Protein 9SFQ (pdb70)

Solvent-accessible surface area: 20811 Å² total; per-residue (Å²): 123,97,67,41,92,87,6,20,59,70,0,93,104,26,26,113,54,12,38,29,57,130,32,0,41,54,9,13,119,94,74,89,85,0,25,0,2,15,35,8,66,0,28,165,17,67,4,8,0,17,61,0,3,19,2,30,14,0,8,37,0,2,71,37,33,16,57,0,4,0,2,0,11,0,44,34,0,50,60,4,45,93,53,60,186,126,108,73,27,70,117,120,67,0,95,98,28,1,158,45,13,29,68,19,1,14,28,0,0,59,74,71,112,124,5,20,44,60,60,41,8,17,99,35,8,110,60,36,82,163,160,51,42,79,166,6,40,86,53,36,75,105,73,84,7,31,122,49,105,37,0,70,142,48,145,136,69,69,93,84,40,10,138,39,42,30,79,56,0,8,14,41,0,31,7,0,14,23,7,158,3,10,0,2,1,0,5,49,99,65,99,45,22,0,62,6,0,31,62,0,1,114,60,82,73,44,64,26,0,0,0,0,2,5,37,58,4,37,0,42,71,29,214,93,87,1,18,108,104,88,120,6,57,0,9,1,81,38,86,26,57,24,2,0,42,50,0,15,152,3,35,72,116,19,3,37,33,0,0,101,10,0,3,31,2,98,69,146,32,0,87,35,0,53,192,42,15,66,80,38,0,9,25,0,0,0,0,0,0,1,4,0,10,37,75,119,60,3,23,78,163,1,25,80,68,20,1,76,88,31,49,6,52,11,121,20,41,2,181,36,77,134,27,24,47,93,86,0,79,127,4,2,48,36,52,24,70,10,56,164,64,20,58,7,175,116,11,84,78,46,75,3,58,33,100,53,48,151,158,49,105,0,59,0,0,57,0,0,43,61,6,65,17,6,116,40,43,50,44,0,102,122,25,5,139,116,151,20,0,93,13,60,26,125,33,11,98,68,41,115,56,91,2,34,4,96,126,65,24,32,0,20,75,32,140,30,147,6,11,52,0,102,59,56,171

Organism: Thermus thermophilus (strain ATCC BAA-163 / DSM 7039 / HB27) (NCBI:txid262724)

InterPro domains:
  IPR002305 Aminoacyl-tRNA synthetase, class Ic [PF00579] (34-288)
  IPR002307 Tyrosine-tRNA ligase [PR01040] (50-72)
  IPR002307 Tyrosine-tRNA ligase [PR01040] (167-182)
  IPR002307 Tyrosine-tRNA ligase [PR01040] (184-206)
  IPR002307 Tyrosine-tRNA ligase [PR01040] (217-229)
  IPR002307 Tyrosine-tRNA ligase [TIGR00234] (10-429)
  IPR002307 Tyrosine-tRNA ligase [cd00805] (38-298)
  IPR014729 Rossmann-like alpha/beta/alpha sandwich fold [G3DSA:3.40.50.620] (8-223)
  IPR024088 Tyrosine-tRNA ligase, bacterial-type [PTHR11766] (14-428)
  IPR024108 Tyrosine-tRNA ligase, bacterial-type, type 2 [MF_02007] (6-430)
  IPR036986 RNA-binding S4 domain superfamily [G3DSA:3.10.290.10] (352-430)

Secondary structure (DSSP, 8-state):
---HHHHHHHHHTT-SEEETHHHHHHHHTT-S--EEEEEE-TT----BHHHHHHHHHHHHHHHTT-EEEEEE-HHHHHH--SS---PPPPHHHHHHHHHHHHHHHTTTS---GGGEEEEETHHHHTT--HHHHHHHHTTS-HHHHHTSHHHHHHHHHT----GGGGTHHHHHHHHHHHHT-SEEEEEGGGHHHHHHHHHHHHHTTPPPPEEEEEPPPB-TTSSSBP-GGGT---BTTS-HHHHHHHHHTS-GGGHHHHHHHH----HHHHHHHHHH-HHHHHHHHHHHHHHHHHSSS--S--SHHHHHHTT--GGGTT--TT-S-HHHHHHHHHHHHHHTTPPPSS--EEEEEGGG-BTTBEEHHHHHHHTTS-SSHHHHHHHHHTT-EEETTEEP--TT-EE--SS-EEEEETTTEEEEEEEE-

B-factor: mean 31.99, std 15.41, range [8.74, 125.45]

Foldseek 3Di:
DDDLVRLLVLLPFQFPDKPPSVLSSVVSNVVAAAEEEEEDELVDQFDFVQVVLQLQSLQSSVVVQHAYEYEYALVCQQVPPVVPLPDHDDPVSSVVSVVSNVQLSQLAHDDDHSHYDYHYLCVPPVPQDPVNLVVLLVLDDPVRLCPLVVSVVCVVVVSDDDPCVSSVLSSLLVVCVVRLHQEYEDAPSCVVSLVSNQSSCVVVVGHGHTYTHGHFQCFLVQPHGADPVVVRTGTLPDQLLVLLLSLQSRPQVRLVSCCRSPFDEDPVLSVVLVVVDRNLSSLLSSQLSSQQSVDSHGDSGSYPVVSVVQVDDSVCSNPPLCTGDPSNSLSVVLNVCLVVQHARPDAAEDEDEPVCDDPQWHQPLVVCCSQVNDVHSVVSLVCLVVQQKDKQSHRRNDNRDTHHQPDWIWIGGHRHHIYIYHYDD

Nearest PDB structures (foldseek):
  1h3e-assembly1_A-2  TM=9.599E-01  e=5.683E-69  Thermus thermophilus HB27
  1h3f-assembly1_B  TM=8.066E-01  e=4.366E-69  Thermus thermophilus HB27
  6bqz-assembly1_A  TM=9.612E-01  e=2.353E-23  Acinetobacter baumannii
  6bqz-assembly2_B  TM=9.480E-01  e=3.587E-23  Acinetobacter baumannii
  6bqy-assembly2_B  TM=9.365E-01  e=1.085E-22  Acinetobacter baumannii

Radius of gyration: 25.35 Å; Cα contacts (8 Å, |Δi|>4): 708; chains: 1; bounding box: 60×39×78 Å

Structure (mmCIF, N/CA/C/O backbone):
data_9SFQ
#
_entry.id   9SFQ
#
_cell.length_a   124.319
_cell.length_b   67.546
_cell.length_c   111.169
_cell.angle_alpha   90.000
_cell.angle_beta   110.210
_cell.angle_gamma   90.000
#
_symmetry.space_group_name_H-M   'C 1 2 1'
#
loop_
_entity.i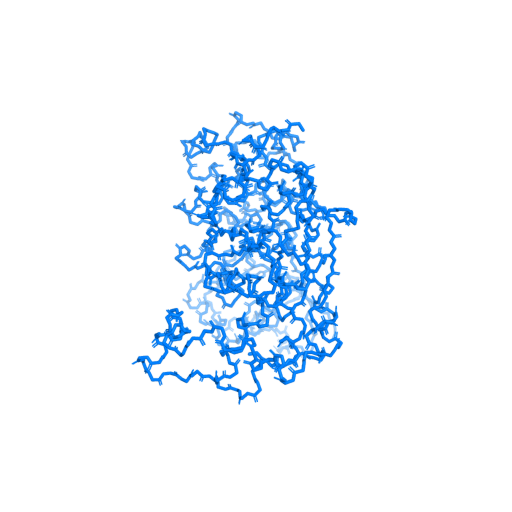d
_entity.type
_entity.pdbx_description
1 polymer 'Tyrosine--tRNA ligase'
2 polymer 'Wild-type, fully modified Thermus thermopilus tRNATyr(GUC)'
3 non-polymer 'SULFATE ION'
4 non-polymer DI(HYDROXYETHYL)ETHER
5 non-polymer 'PENTAETHYLENE GLYCOL'
6 non-polymer 'MAGNESIUM ION'
7 water water
#
loop_
_atom_site.group_PDB
_atom_site.id
_atom_site.type_symbol
_atom_site.label_atom_id
_atom_site.label_alt_id
_atom_site.label_comp_id
_atom_site.label_asym_id
_atom_site.label_entity_id
_atom_site.label_seq_id
_atom_site.pdbx_PDB_ins_code
_atom_site.Cartn_x
_atom_site.Cartn_y
_atom_site.Cartn_z
_atom_site.occupancy
_atom_site.B_iso_or_equiv
_atom_site.auth_seq_id
_atom_site.auth_comp_id
_atom_site.auth_asym_id
_atom_site.auth_atom_id
_atom_site.pdbx_PDB_model_num
ATOM 1 N N . GLY A 1 5 ? -1.15485 15.46918 60.59709 1.000 48.38716 5 GLY A N 1
ATOM 2 C CA . GLY A 1 5 ? -2.31507 14.63686 60.86474 1.000 44.03063 5 GLY A CA 1
ATOM 3 C C . GLY A 1 5 ? -1.96542 13.18914 61.18947 1.000 46.03551 5 GLY A C 1
ATOM 4 O O . GLY A 1 5 ? -2.82043 12.30322 61.12334 1.000 45.82091 5 GLY A O 1
ATOM 7 N N . HIS A 1 6 ? -0.70749 12.93417 61.54414 1.000 38.15136 6 HIS A N 1
ATOM 8 C CA . HIS A 1 6 ? -0.26509 11.60120 61.92193 1.000 29.35873 6 HIS A CA 1
ATOM 9 C C . HIS A 1 6 ? 0.49033 11.66909 63.23932 1.000 28.44186 6 HIS A C 1
ATOM 10 O O . HIS A 1 6 ? 1.34023 12.54185 63.44204 1.000 28.21009 6 HIS A O 1
ATOM 24 N N . THR A 1 7 ? 0.18464 10.73116 64.12323 1.000 25.54808 7 THR A N 1
ATOM 25 C CA . THR A 1 7 ? 1.01708 10.47465 65.27164 1.000 24.94332 7 THR A CA 1
ATOM 26 C C . THR A 1 7 ? 2.37007 9.93168 64.81811 1.000 23.57050 7 THR A C 1
ATOM 27 O O . THR A 1 7 ? 2.51405 9.48201 63.68041 1.000 20.07396 7 THR A O 1
ATOM 38 N N . PRO A 1 8 ? 3.38326 9.97812 65.68519 1.000 24.05155 8 PRO A N 1
ATOM 39 C CA . PRO A 1 8 ? 4.66961 9.36478 65.30384 1.000 20.47089 8 PRO A CA 1
ATOM 40 C C . PRO A 1 8 ? 4.52112 7.90441 64.92462 1.000 22.50338 8 PRO A C 1
ATOM 41 O O . PRO A 1 8 ? 5.16406 7.44924 63.97508 1.000 18.74408 8 PRO A O 1
ATOM 52 N N . GLU A 1 9 ? 3.67684 7.16011 65.64649 1.000 22.43178 9 GLU A N 1
ATOM 53 C CA . GLU A 1 9 ? 3.49489 5.74463 65.35339 1.000 22.41017 9 GLU A CA 1
ATOM 54 C C . GLU A 1 9 ? 2.82508 5.55015 63.99961 1.000 22.16102 9 GLU A C 1
ATOM 55 O O . GLU A 1 9 ? 3.18698 4.64138 63.24377 1.000 20.48788 9 GLU A O 1
ATOM 67 N N . GLU A 1 10 ? 1.84258 6.39026 63.68409 1.000 22.77603 10 GLU A N 1
ATOM 68 C CA . GLU A 1 10 ? 1.19561 6.30821 62.38472 1.000 21.73472 10 GLU A CA 1
ATOM 69 C C . GLU A 1 10 ? 2.17686 6.64984 61.27380 1.000 19.18348 10 GLU A C 1
ATOM 70 O O . GLU A 1 10 ? 2.18057 6.02249 60.20639 1.000 18.24730 10 GLU A O 1
ATOM 82 N N . ALA A 1 11 ? 2.99157 7.67050 61.50629 1.000 16.76629 11 ALA A N 1
ATOM 83 C CA . ALA A 1 11 ? 3.98956 8.04792 60.51288 1.000 18.68121 11 ALA A CA 1
ATOM 84 C C . ALA A 1 11 ? 4.98852 6.91205 60.29055 1.000 16.42717 11 ALA A C 1
ATOM 85 O O . ALA A 1 11 ? 5.35148 6.60983 59.15009 1.000 16.57507 11 ALA A O 1
ATOM 92 N N . LEU A 1 12 ? 5.46159 6.28248 61.36935 1.000 17.48562 12 LEU A N 1
ATOM 93 C CA . LEU A 1 12 ? 6.39567 5.17326 61.18105 1.000 16.29839 12 LEU A CA 1
ATOM 94 C C . LEU A 1 12 ? 5.75203 4.06375 60.36276 1.000 19.19530 12 LEU A C 1
ATOM 95 O O . LEU A 1 12 ? 6.37260 3.50228 59.45855 1.000 16.91931 12 LEU A O 1
ATOM 111 N N . ALA A 1 13 ? 4.47617 3.75393 60.64044 1.000 19.86572 13 ALA A N 1
ATOM 112 C CA . ALA A 1 13 ? 3.80867 2.67492 59.91656 1.000 19.60542 13 ALA A CA 1
ATOM 113 C C . ALA A 1 13 ? 3.65773 2.98735 58.44338 1.000 19.26629 13 ALA A C 1
ATOM 114 O O . ALA A 1 13 ? 3.82535 2.10444 57.59703 1.000 19.55137 13 ALA A O 1
ATOM 121 N N A LEU A 1 14 ? 3.29284 4.22825 58.10803 0.524 18.12239 14 LEU A N 1
ATOM 122 N N B LEU A 1 14 ? 3.32625 4.23398 58.11515 0.476 18.13685 14 LEU A N 1
ATOM 123 C CA A LEU A 1 14 ? 3.24398 4.62618 56.70463 0.524 19.03242 14 LEU A CA 1
ATOM 124 C CA B LEU A 1 14 ? 3.23939 4.64362 56.71869 0.476 19.04135 14 LEU A CA 1
ATOM 125 C C A LEU A 1 14 ? 4.60526 4.44828 56.04377 0.524 19.43195 14 LEU A C 1
ATOM 126 C C B LEU A 1 14 ? 4.58892 4.51689 56.02049 0.476 19.42925 14 LEU A C 1
ATOM 127 O O A LEU A 1 14 ? 4.71794 3.86035 54.96165 0.524 17.77981 14 LEU A O 1
ATOM 128 O O B LEU A 1 14 ? 4.67688 4.03374 54.88412 0.476 17.77622 14 LEU A O 1
ATOM 159 N N . LEU A 1 15 ? 5.65257 4.98870 56.68880 1.000 16.83549 15 LEU A N 1
ATOM 160 C CA . LEU A 1 15 ? 6.99275 4.92920 56.12514 1.000 16.50300 15 LEU A CA 1
ATOM 161 C C . LEU A 1 15 ? 7.47931 3.49237 55.96844 1.000 16.71677 15 LEU A C 1
ATOM 162 O O . LEU A 1 15 ? 8.21366 3.19352 55.02639 1.000 16.42591 15 LEU A O 1
ATOM 179 N N . LYS A 1 16 ? 7.07779 2.59512 56.86725 1.000 19.11309 16 LYS A N 1
ATOM 180 C CA . LYS A 1 16 ? 7.60045 1.23074 56.80834 1.000 20.14801 16 LYS A CA 1
ATOM 181 C C . LYS A 1 16 ? 7.16330 0.48975 55.55479 1.000 16.87205 16 LYS A C 1
ATOM 182 O O . LYS A 1 16 ? 7.85015 -0.43379 55.09861 1.000 17.13576 16 LYS A O 1
ATOM 201 N N . ARG A 1 17 ? 6.00275 0.84422 55.01595 1.000 21.33188 17 ARG A N 1
ATOM 202 C CA . ARG A 1 17 ? 5.46231 0.12886 53.87079 1.000 22.66515 17 ARG A CA 1
ATOM 203 C C . ARG A 1 17 ? 6.38008 0.24844 52.67087 1.000 20.01849 17 ARG A C 1
ATOM 204 O O . ARG A 1 17 ? 6.79620 1.34421 52.29240 1.000 21.45981 17 ARG A O 1
ATOM 225 N N . GLY A 1 18 ? 6.68747 -0.89737 52.05929 1.000 17.14975 18 GLY A N 1
ATOM 226 C CA . GLY A 1 18 ? 7.60872 -0.97753 50.94317 1.000 19.45987 18 GLY A CA 1
ATOM 227 C C . GLY A 1 18 ? 9.07710 -1.07105 51.31947 1.000 15.71236 18 GLY A C 1
ATOM 228 O O . GLY A 1 18 ? 9.87379 -1.49661 50.49557 1.000 16.88202 18 GLY A O 1
ATOM 232 N N . ALA A 1 19 ? 9.45659 -0.71824 52.53266 1.000 16.50888 19 ALA A N 1
ATOM 233 C CA . ALA A 1 19 ? 10.87015 -0.64776 52.89510 1.000 15.40432 19 ALA A CA 1
ATOM 234 C C . ALA A 1 19 ? 11.45178 -2.04084 53.11577 1.000 16.93333 19 ALA A C 1
ATOM 235 O O . ALA A 1 19 ? 10.78237 -2.94071 53.62718 1.000 16.11959 19 ALA A O 1
ATOM 242 N N . GLU A 1 20 ? 12.69818 -2.23160 52.70541 1.000 12.92405 20 GLU A N 1
ATOM 243 C CA . GLU A 1 20 ? 13.38388 -3.46168 53.09732 1.000 11.09245 20 GLU A CA 1
ATOM 244 C C . GLU A 1 20 ? 13.85779 -3.37037 54.54173 1.000 15.02088 20 GLU A C 1
ATOM 245 O O . GLU A 1 20 ? 13.75332 -4.33877 55.28714 1.000 11.90928 20 GLU A O 1
ATOM 257 N N . GLU A 1 21 ? 14.37867 -2.22378 54.95563 1.000 13.73017 21 GLU A N 1
ATOM 258 C CA . GLU A 1 21 ? 14.89940 -2.14416 56.30405 1.000 13.85206 21 GLU A CA 1
ATOM 259 C C . GLU A 1 21 ? 15.03519 -0.70677 56.74926 1.000 14.86212 21 GLU A C 1
ATOM 260 O O . GLU A 1 21 ? 15.52481 0.13862 55.99512 1.000 13.19047 21 GLU A O 1
ATOM 272 N N . ILE A 1 22 ? 14.59222 -0.43769 57.97355 1.000 13.53172 22 ILE A N 1
ATOM 273 C CA . ILE A 1 22 ? 14.82043 0.84249 58.63338 1.000 12.39423 22 ILE A CA 1
ATOM 274 C C . ILE A 1 22 ? 15.68278 0.52434 59.84399 1.000 15.06142 22 ILE A C 1
ATOM 275 O O . ILE A 1 22 ? 15.25875 -0.24105 60.72088 1.000 16.38575 22 ILE A O 1
ATOM 291 N N . VAL A 1 23 ? 16.88661 1.07646 59.88742 1.000 13.45785 23 VAL A N 1
ATOM 292 C CA . VAL A 1 23 ? 17.79751 0.65157 60.94653 1.000 14.41332 23 VAL A CA 1
ATOM 293 C C . VAL A 1 23 ? 18.54306 1.83323 61.55953 1.000 14.76949 23 VAL A C 1
ATOM 294 O O . VAL A 1 23 ? 19.13194 2.64864 60.84406 1.000 13.35362 23 VAL A O 1
ATOM 307 N N . PRO A 1 24 ? 18.49592 1.99846 62.89363 1.000 16.33578 24 PRO A N 1
ATOM 308 C CA . PRO A 1 24 ? 17.65575 1.27610 63.85429 1.000 18.10752 24 PRO A CA 1
ATOM 309 C C . PRO A 1 24 ? 16.21821 1.79023 63.74735 1.000 16.34547 24 PRO A C 1
ATOM 310 O O . PRO A 1 24 ? 15.96625 2.98463 63.81192 1.000 15.05343 24 PRO A O 1
ATOM 321 N N . GLU A 1 25 ? 15.23917 0.89716 63.61763 1.000 17.35794 25 GLU A N 1
ATOM 322 C CA . GLU A 1 25 ? 13.85900 1.33690 63.48990 1.000 14.98211 25 GLU A CA 1
ATOM 323 C C . GLU A 1 25 ? 13.41949 2.12606 64.71462 1.000 16.57210 25 GLU A C 1
ATOM 324 O O . GLU A 1 25 ? 12.73003 3.15162 64.59157 1.000 16.96827 25 GLU A O 1
ATOM 336 N N . GLU A 1 26 ? 13.82237 1.67910 65.89995 1.000 14.57769 26 GLU A N 1
ATOM 337 C CA . GLU A 1 26 ? 13.38460 2.36554 67.10571 1.000 18.07464 26 GLU A CA 1
ATOM 338 C C . GLU A 1 26 ? 13.94328 3.77628 67.13781 1.000 17.80488 26 GLU A C 1
ATOM 339 O O . GLU A 1 26 ? 13.30716 4.68385 67.68708 1.000 15.86071 26 GLU A O 1
ATOM 351 N N . GLU A 1 27 ? 15.13165 3.98951 66.55504 1.000 15.16339 27 GLU A N 1
ATOM 352 C CA . GLU A 1 27 ? 15.63806 5.35648 66.49555 1.000 17.73517 27 GLU A CA 1
ATOM 353 C C . GLU A 1 27 ? 14.76160 6.23172 65.60204 1.000 13.67994 27 GLU A C 1
ATOM 354 O O . GLU A 1 27 ? 14.60065 7.42977 65.87000 1.000 14.62406 27 GLU A O 1
ATOM 366 N N . LEU A 1 28 ? 14.24914 5.68895 64.49066 1.000 14.76252 28 LEU A N 1
ATOM 367 C CA . LEU A 1 28 ? 13.36848 6.51558 63.65965 1.000 13.68249 28 LEU A CA 1
ATOM 368 C C . LEU A 1 28 ? 12.10652 6.91487 64.43445 1.000 15.57837 28 LEU A C 1
ATOM 369 O O . LEU A 1 28 ? 11.61888 8.05527 64.32306 1.000 14.75751 28 LEU A O 1
ATOM 385 N N . LEU A 1 29 ? 11.55731 5.98343 65.21227 1.000 15.11289 29 LEU A N 1
ATOM 386 C CA . LEU A 1 29 ? 10.41239 6.33191 66.04989 1.000 15.72360 29 LEU A CA 1
ATOM 387 C C . LEU A 1 29 ? 10.77772 7.46265 67.00234 1.000 16.00249 29 LEU A C 1
ATOM 388 O O . LEU A 1 29 ? 10.02330 8.43159 67.13677 1.000 16.65098 29 LEU A O 1
ATOM 404 N N . ALA A 1 30 ? 11.95111 7.38685 67.63273 1.000 16.39280 30 ALA A N 1
ATOM 405 C CA . ALA A 1 30 ? 12.34056 8.46707 68.54380 1.000 17.18808 30 ALA A CA 1
ATOM 406 C C . ALA A 1 30 ? 12.42247 9.80302 67.80333 1.000 19.22885 30 ALA A C 1
ATOM 407 O O . ALA A 1 30 ? 11.98104 10.84965 68.30019 1.000 18.25287 30 ALA A O 1
ATOM 414 N N . LYS A 1 31 ? 13.00134 9.79466 66.61338 1.000 14.78430 31 LYS A N 1
ATOM 415 C CA . LYS A 1 31 ? 13.13213 11.04260 65.87923 1.000 17.19135 31 LYS A CA 1
ATOM 416 C C . LYS A 1 31 ? 11.76847 11.57756 65.46301 1.000 15.28453 31 LYS A C 1
ATOM 417 O O . LYS A 1 31 ? 11.52424 12.79024 65.48311 1.000 17.54006 31 LYS A O 1
ATOM 436 N N . LEU A 1 32 ? 10.87658 10.69184 65.05081 1.000 15.67660 32 LEU A N 1
ATOM 437 C CA . LEU A 1 32 ? 9.54317 11.14173 64.68058 1.000 15.21829 32 LEU A CA 1
ATOM 438 C C . LEU A 1 32 ? 8.81396 11.75488 65.87997 1.000 17.78266 32 LEU A C 1
ATOM 439 O O . LEU A 1 32 ? 8.01634 12.67170 65.69775 1.000 17.32882 32 LEU A O 1
ATOM 455 N N . LYS A 1 33 ? 9.07968 11.27486 67.10397 1.000 18.16857 33 LYS A N 1
ATOM 456 C CA . LYS A 1 33 ? 8.45409 11.87729 68.28765 1.000 18.66612 33 LYS A CA 1
ATOM 457 C C . LYS A 1 33 ? 9.02446 13.23624 68.66190 1.000 23.30879 33 LYS A C 1
ATOM 458 O O . LYS A 1 33 ? 8.47460 13.89336 69.55105 1.000 20.96518 33 LYS A O 1
ATOM 477 N N . GLU A 1 34 ? 10.13568 13.65994 68.05417 1.000 21.49203 34 GLU A N 1
ATOM 478 C CA . GLU A 1 34 ? 10.66019 14.98530 68.34865 1.000 20.22906 34 GLU A CA 1
ATOM 479 C C . GLU A 1 34 ? 9.78740 16.08154 67.76910 1.000 22.89689 34 GLU A C 1
ATOM 480 O O . GLU A 1 34 ? 9.94822 17.24841 68.14332 1.000 22.13794 34 GLU A O 1
ATOM 492 N N . GLY A 1 35 ? 8.89827 15.73651 66.85541 1.000 21.01938 35 GLY A N 1
ATOM 493 C CA . GLY A 1 35 ? 7.95885 16.69818 66.31506 1.000 23.76952 35 GLY A CA 1
ATOM 494 C C . GLY A 1 35 ? 8.59441 17.81191 65.52868 1.000 27.01074 35 GLY A C 1
ATOM 495 O O . GLY A 1 35 ? 8.09140 18.94595 65.54542 1.000 24.56770 35 GLY A O 1
ATOM 499 N N . ARG A 1 36 ? 9.69061 17.53021 64.83442 1.000 17.43195 36 ARG A N 1
ATOM 500 C CA . ARG A 1 36 ? 10.39833 18.50768 64.03569 1.000 18.18723 36 ARG A CA 1
ATOM 501 C C . ARG A 1 36 ? 10.67353 17.93631 62.65804 1.000 16.46771 36 ARG A C 1
ATOM 502 O O . ARG A 1 36 ? 10.65654 16.71603 62.46895 1.000 14.11400 36 ARG A O 1
ATOM 523 N N . PRO A 1 37 ? 10.90870 18.78726 61.66484 1.000 16.39875 37 PRO A N 1
ATOM 524 C CA . PRO A 1 37 ? 11.23107 18.25671 60.33356 1.000 15.00736 37 PRO A CA 1
ATOM 525 C C . PRO A 1 37 ? 12.58120 17.56487 60.37086 1.000 13.51646 37 PRO A C 1
ATOM 526 O O . PRO A 1 37 ? 13.59558 18.19448 60.67506 1.000 13.56093 37 PRO A O 1
ATOM 537 N N . LEU A 1 38 ? 12.58720 16.29062 60.01227 1.000 12.26417 38 LEU A N 1
ATOM 538 C CA . LEU A 1 38 ? 13.81799 15.51216 59.95881 1.000 13.73924 38 LEU A CA 1
ATOM 539 C C . LEU A 1 38 ? 14.56054 15.75616 58.64189 1.000 13.51526 38 LEU A C 1
ATOM 540 O O . LEU A 1 38 ? 13.95452 15.89444 57.58342 1.000 14.15787 38 LEU A O 1
ATOM 556 N N . THR A 1 39 ? 15.89413 15.77863 58.71896 1.000 11.78201 39 THR A N 1
ATOM 557 C CA . THR A 1 39 ? 16.73785 15.98411 57.54468 1.000 11.29198 39 THR A CA 1
ATOM 558 C C . THR A 1 39 ? 16.94266 14.64538 56.88250 1.000 10.95527 39 THR A C 1
ATOM 559 O O . THR A 1 39 ? 17.53337 13.73488 57.48238 1.000 13.10519 39 THR A O 1
ATOM 570 N N . VAL A 1 40 ? 16.41579 14.49443 55.67143 1.000 10.62246 40 VAL A N 1
ATOM 571 C CA . VAL A 1 40 ? 16.42111 13.22061 54.95439 1.000 12.47056 40 VAL A CA 1
ATOM 572 C C . VAL A 1 40 ? 17.37462 13.37295 53.77199 1.000 10.15836 40 VAL A C 1
ATOM 573 O O . VAL A 1 40 ? 17.07665 14.05600 52.78742 1.000 9.81815 40 VAL A O 1
ATOM 586 N N . LYS A 1 41 ? 18.53160 12.70208 53.87228 1.000 12.32977 41 LYS A N 1
ATOM 587 C CA . LYS A 1 41 ? 19.61186 12.77764 52.89840 1.000 9.78323 41 LYS A CA 1
ATOM 588 C C . LYS A 1 41 ? 19.43450 11.79816 51.74595 1.000 9.52062 41 LYS A C 1
ATOM 589 O O . LYS A 1 41 ? 19.14638 10.61957 51.95462 1.000 10.73128 41 LYS A O 1
ATOM 608 N N . LEU A 1 42 ? 19.68765 12.27335 50.53253 1.000 9.87247 42 LEU A N 1
ATOM 609 C CA . LEU A 1 42 ? 19.91087 11.38202 49.39813 1.000 12.61158 42 LEU A CA 1
ATOM 610 C C . LEU A 1 42 ? 21.10919 11.89256 48.61050 1.000 13.00621 42 LEU A C 1
ATOM 611 O O . LEU A 1 42 ? 21.07555 13.05060 48.14846 1.000 12.71023 42 LEU A O 1
ATOM 627 N N . GLY A 1 43 ? 22.12034 11.07093 48.44568 1.000 13.89874 43 GLY A N 1
ATOM 628 C CA . GLY A 1 43 ? 23.22868 11.42442 47.57114 1.000 16.25461 43 GLY A CA 1
ATOM 629 C C . GLY A 1 43 ? 22.90581 10.96620 46.15435 1.000 16.54342 43 GLY A C 1
ATOM 630 O O . GLY A 1 43 ? 22.41259 9.87243 45.94068 1.000 16.76648 43 GLY A O 1
ATOM 634 N N . ALA A 1 44 ? 23.22460 11.82963 45.19030 1.000 15.96672 44 ALA A N 1
ATOM 635 C CA . ALA A 1 44 ? 22.94002 11.53130 43.79950 1.000 19.00835 44 ALA A CA 1
ATOM 636 C C . ALA A 1 44 ? 24.20814 11.68951 42.99063 1.000 19.61477 44 ALA A C 1
ATOM 637 O O . ALA A 1 44 ? 24.91519 12.68829 43.10894 1.000 17.15243 44 ALA A O 1
ATOM 644 N N . ASP A 1 45 ? 24.43965 10.71812 42.11981 1.000 21.28128 45 ASP A N 1
ATOM 645 C CA . ASP A 1 45 ? 25.63336 10.66273 41.28668 1.000 25.36757 45 ASP A CA 1
ATOM 646 C C . ASP A 1 45 ? 25.35759 11.43456 40.00532 1.000 20.51807 45 ASP A C 1
ATOM 647 O O . ASP A 1 45 ? 24.54979 10.98321 39.19110 1.000 21.28519 45 ASP A O 1
ATOM 656 N N . PRO A 1 46 ? 25.98801 12.58674 39.77990 1.000 20.04328 46 PRO A N 1
ATOM 657 C CA . PRO A 1 46 ? 25.63437 13.39135 38.60217 1.000 25.94045 46 PRO A CA 1
ATOM 658 C C . PRO A 1 46 ? 26.03762 12.75545 37.27563 1.000 27.93330 46 PRO A C 1
ATOM 659 O O . PRO A 1 46 ? 25.59983 13.23027 36.21903 1.000 26.96410 46 PRO A O 1
ATOM 670 N N . THR A 1 47 ? 26.87046 11.72135 37.28328 1.000 27.54018 47 THR A N 1
ATOM 671 C CA . THR A 1 47 ? 27.23934 11.10726 36.02579 1.000 29.72715 47 THR A CA 1
ATOM 672 C C . THR A 1 47 ? 26.09214 10.31942 35.41889 1.000 30.20302 47 THR A C 1
ATOM 673 O O . THR A 1 47 ? 26.13757 10.03953 34.22861 1.000 29.48199 47 THR A O 1
ATOM 684 N N . ARG A 1 48 ? 25.06500 9.96365 36.20132 1.000 29.14373 48 ARG A N 1
ATOM 685 C CA . ARG A 1 48 ? 23.89809 9.23411 35.70093 1.000 35.28516 48 ARG A CA 1
ATOM 686 C C . ARG A 1 48 ? 22.63542 10.04338 35.96987 1.000 30.15698 48 ARG A C 1
ATOM 687 O O . ARG A 1 48 ? 21.86641 9.72771 36.89420 1.000 33.68800 48 ARG A O 1
ATOM 708 N N . PRO A 1 49 ? 22.36940 11.08691 35.18359 1.000 28.70819 49 PRO A N 1
ATOM 709 C CA . PRO A 1 49 ? 21.28700 12.00229 35.53233 1.000 25.72708 49 PRO A CA 1
ATOM 710 C C . PRO A 1 49 ? 19.91624 11.56821 35.05087 1.000 24.94176 49 PRO A C 1
ATOM 711 O O . PRO A 1 49 ? 18.93140 12.20098 35.44626 1.000 24.50240 49 PRO A O 1
ATOM 722 N N . ASP A 1 50 ? 19.82109 10.55074 34.20060 1.000 24.88633 50 ASP A N 1
ATOM 723 C CA . ASP A 1 50 ? 18.54240 10.09552 33.66373 1.000 26.25666 50 ASP A CA 1
ATOM 724 C C . ASP A 1 50 ? 17.92778 9.10927 34.65067 1.000 25.40238 50 ASP A C 1
ATOM 725 O O . ASP A 1 50 ? 18.54536 8.09279 34.97969 1.000 28.33624 50 ASP A O 1
ATOM 734 N N . LEU A 1 51 ? 16.73200 9.40999 35.12106 1.000 20.16825 51 LEU A N 1
ATOM 735 C CA . LEU A 1 51 ? 16.09562 8.58785 36.13279 1.000 18.96206 51 LEU A CA 1
ATOM 736 C C . LEU A 1 51 ? 15.08616 7.65112 35.48338 1.000 19.46154 51 LEU A C 1
ATOM 737 O O . LEU A 1 51 ? 14.46066 7.98445 34.46887 1.000 16.02413 51 LEU A O 1
ATOM 753 N N . HIS A 1 52 ? 14.91453 6.49329 36.11357 1.000 15.88224 52 HIS A N 1
ATOM 754 C CA . HIS A 1 52 ? 13.94224 5.50026 35.69382 1.000 16.22834 52 HIS A CA 1
ATOM 755 C C . HIS A 1 52 ? 13.12381 5.08124 36.89973 1.000 15.13661 52 HIS A C 1
ATOM 756 O O . HIS A 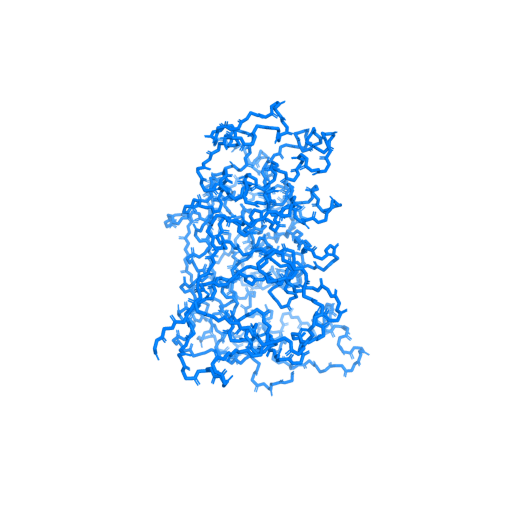1 52 ? 13.30063 5.59430 38.01442 1.000 14.82187 52 HIS A O 1
ATOM 770 N N . LEU A 1 53 ? 12.17885 4.16972 36.67471 1.000 14.73700 53 LEU A N 1
ATOM 771 C CA . LEU A 1 53 ? 11.28112 3.79710 37.76149 1.000 14.79991 53 LEU A CA 1
ATOM 772 C C . LEU A 1 53 ? 12.01125 3.16388 38.93015 1.000 15.17464 53 LEU A C 1
ATOM 773 O O . LEU A 1 53 ? 11.50916 3.20339 40.06175 1.000 13.94617 53 LEU A O 1
ATOM 789 N N . GLY A 1 54 ? 13.17807 2.56949 38.68337 1.000 15.91614 54 GLY A N 1
ATOM 790 C CA . GLY A 1 54 ? 13.98862 2.08897 39.78983 1.000 17.37436 54 GLY A CA 1
ATOM 791 C C . GLY A 1 54 ? 14.38808 3.20553 40.73715 1.000 16.72569 54 GLY A C 1
ATOM 792 O O . GLY A 1 54 ? 14.30476 3.05250 41.96025 1.000 16.01629 54 GLY A O 1
ATOM 796 N N . HIS A 1 55 ? 14.82074 4.35240 40.18832 1.000 16.43431 55 HIS A N 1
ATOM 797 C CA . HIS A 1 55 ? 15.14916 5.49791 41.03794 1.000 16.88182 55 HIS A CA 1
ATOM 798 C C . HIS A 1 55 ? 13.91719 6.00677 41.76948 1.000 16.28832 55 HIS A C 1
ATOM 799 O O . HIS A 1 55 ? 14.02482 6.58403 42.86715 1.000 16.31386 55 HIS A O 1
ATOM 813 N N . ALA A 1 56 ? 12.74226 5.81380 41.17268 1.000 14.42673 56 ALA A N 1
ATOM 814 C CA . ALA A 1 56 ? 11.51794 6.30618 41.77353 1.000 13.89565 56 ALA A CA 1
ATOM 815 C C . ALA A 1 56 ? 11.16625 5.58378 43.06976 1.000 14.64989 56 ALA A C 1
ATOM 816 O O . ALA A 1 56 ? 10.37650 6.09688 43.86024 1.000 12.64803 56 ALA A O 1
ATOM 823 N N . VAL A 1 57 ? 11.72412 4.41409 43.33101 1.000 14.90127 57 VAL A N 1
ATOM 824 C CA . VAL A 1 57 ? 11.37613 3.71137 44.56315 1.000 15.20704 57 VAL A CA 1
ATOM 825 C C . VAL A 1 57 ? 11.81548 4.53047 45.77809 1.000 12.58429 57 VAL A C 1
ATOM 826 O O . VAL A 1 57 ? 11.02867 4.77405 46.70834 1.000 12.58953 57 VAL A O 1
ATOM 839 N N . VAL A 1 58 ? 13.08719 4.92630 45.80834 1.000 13.07981 58 VAL A N 1
ATOM 840 C CA . VAL A 1 58 ? 13.60608 5.74266 46.89854 1.000 11.25664 58 VAL A CA 1
ATOM 841 C C . VAL A 1 58 ? 12.99275 7.14215 46.84427 1.000 13.42231 58 VAL A C 1
ATOM 842 O O . VAL A 1 58 ? 12.58536 7.71196 47.87016 1.000 11.96788 58 VAL A O 1
ATOM 855 N N . LEU A 1 59 ? 12.89874 7.71292 45.65660 1.000 12.93509 59 LEU A N 1
ATOM 856 C CA . LEU A 1 59 ? 12.44839 9.10050 45.56716 1.000 13.60389 59 LEU A CA 1
ATOM 857 C C . LEU A 1 59 ? 11.00189 9.24846 46.02801 1.000 13.56464 59 LEU A C 1
ATOM 858 O O . LEU A 1 59 ? 10.65532 10.24772 46.67370 1.000 12.56450 59 LEU A O 1
ATOM 874 N N A ARG A 1 60 ? 10.14779 8.26025 45.75390 0.836 14.08859 60 ARG A N 1
ATOM 875 N N B ARG A 1 60 ? 10.15911 8.25465 45.72305 0.164 14.19783 60 ARG A N 1
ATOM 876 C CA A ARG A 1 60 ? 8.76694 8.36917 46.21565 0.836 15.75499 60 ARG A CA 1
ATOM 877 C CA B ARG A 1 60 ? 8.78046 8.26432 46.20082 0.164 15.73637 60 ARG A CA 1
ATOM 878 C C A ARG A 1 60 ? 8.66231 8.17857 47.73079 0.836 14.67028 60 ARG A C 1
ATOM 879 C C B ARG A 1 60 ? 8.72137 8.22183 47.71885 0.164 14.68032 60 ARG A C 1
ATOM 880 O O A ARG A 1 60 ? 7.79163 8.77172 48.36731 0.836 11.18882 60 ARG A O 1
ATOM 881 O O B ARG A 1 60 ? 7.89839 8.90499 48.33816 0.164 11.78411 60 ARG A O 1
ATOM 922 N N . LYS A 1 61 ? 9.56334 7.38701 48.33420 1.000 12.73815 61 LYS A N 1
ATOM 923 C CA . LYS A 1 61 ? 9.59108 7.31282 49.78575 1.000 12.27902 61 LYS A CA 1
ATOM 924 C C . LYS A 1 61 ? 10.00839 8.65228 50.37741 1.000 10.98450 61 LYS A C 1
ATOM 925 O O . LYS A 1 61 ? 9.49070 9.06710 51.41893 1.000 12.05503 61 LYS A O 1
ATOM 945 N N . MET A 1 62 ? 10.93619 9.34737 49.72124 1.000 12.44247 62 MET A N 1
ATOM 946 C CA . MET A 1 62 ? 11.30917 10.67992 50.16294 1.000 12.18771 62 MET A CA 1
ATOM 947 C C . MET A 1 62 ? 10.14056 11.64090 50.02551 1.000 13.77260 62 MET A C 1
ATOM 948 O O . MET A 1 62 ? 9.92443 12.48501 50.89919 1.000 11.82358 62 MET A O 1
ATOM 962 N N . ARG A 1 63 ? 9.36510 11.52308 48.93772 1.000 13.47504 63 ARG A N 1
ATOM 963 C CA . ARG A 1 63 ? 8.15736 12.33837 48.80804 1.000 12.80906 63 ARG A CA 1
ATOM 964 C C . ARG A 1 63 ? 7.22178 12.10824 49.97402 1.000 12.81578 63 ARG A C 1
ATOM 965 O O . ARG A 1 63 ? 6.62618 13.05237 50.49317 1.000 14.51983 63 ARG A O 1
ATOM 986 N N . GLN A 1 64 ? 7.09802 10.85703 50.42237 1.000 13.39754 64 GLN A N 1
ATOM 987 C CA . GLN A 1 64 ? 6.24945 10.56151 51.57383 1.000 15.23827 64 GLN A CA 1
ATOM 988 C C . GLN A 1 64 ? 6.79386 11.22422 52.83715 1.000 14.70797 64 GLN A C 1
ATOM 989 O O . GLN A 1 64 ? 6.03374 11.79720 53.62287 1.000 13.72659 64 GLN A O 1
ATOM 1003 N N . PHE A 1 65 ? 8.11971 11.18026 53.04418 1.000 11.72286 65 PHE A N 1
ATOM 1004 C CA . PHE A 1 65 ? 8.70369 11.96139 54.12922 1.000 13.32919 65 PHE A CA 1
ATOM 1005 C C . PHE A 1 65 ? 8.29268 13.43620 54.02546 1.000 12.47753 65 PHE A C 1
ATOM 1006 O O . PHE A 1 65 ? 7.90485 14.06990 55.02022 1.000 13.32534 65 PHE A O 1
ATOM 1023 N N . GLN A 1 66 ? 8.39493 14.00441 52.82985 1.000 11.32878 66 GLN A N 1
ATOM 1024 C CA . GLN A 1 66 ? 8.05912 15.41362 52.65689 1.000 14.77795 66 GLN A CA 1
ATOM 1025 C C . GLN A 1 66 ? 6.58134 15.67655 52.94997 1.000 16.20237 66 GLN A C 1
ATOM 1026 O O . GLN A 1 66 ? 6.23506 16.71016 53.52282 1.000 12.79130 66 GLN A O 1
ATOM 1040 N N . GLU A 1 67 ? 5.70041 14.76419 52.53179 1.000 13.69305 67 GLU A N 1
ATOM 1041 C CA . GLU A 1 67 ? 4.27963 14.95169 52.81102 1.000 15.19785 67 GLU A CA 1
ATOM 1042 C C . GLU A 1 67 ? 3.99585 14.87513 54.29962 1.000 17.28196 67 GLU A C 1
ATOM 1043 O O . GLU A 1 67 ? 2.98056 15.40881 54.74849 1.000 17.00197 67 GLU A O 1
ATOM 1055 N N . LEU A 1 68 ? 4.86159 14.22748 55.07820 1.000 14.09612 68 LEU A N 1
ATOM 1056 C CA . LEU A 1 68 ? 4.76427 14.17259 56.52125 1.000 13.74908 68 LEU A CA 1
ATOM 1057 C C . LEU A 1 68 ? 5.46170 15.35286 57.18809 1.000 16.03077 68 LEU A C 1
ATOM 1058 O O . LEU A 1 68 ? 5.53669 15.39845 58.42637 1.000 16.33264 68 LEU A O 1
ATOM 1074 N N . GLY A 1 69 ? 5.99571 16.27234 56.40484 1.000 14.99105 69 GLY A N 1
ATOM 1075 C CA . GLY A 1 69 ? 6.62787 17.47742 56.91782 1.000 16.95339 69 GLY A CA 1
ATOM 1076 C C . GLY A 1 69 ? 8.14088 17.46790 57.04666 1.000 17.17043 69 GLY A C 1
ATOM 1077 O O . GLY A 1 69 ? 8.70839 18.42243 57.60935 1.000 12.12494 69 GLY A O 1
ATOM 1081 N N . HIS A 1 70 ? 8.81132 16.46877 56.51212 1.000 12.19626 70 HIS A N 1
ATOM 1082 C CA . HIS A 1 70 ? 10.25494 16.36324 56.65308 1.000 12.38078 70 HIS A CA 1
ATOM 1083 C C . HIS A 1 70 ? 10.96175 16.91228 55.42292 1.000 12.41419 70 HIS A C 1
ATOM 1084 O O . HIS A 1 70 ? 10.35084 17.16421 54.39713 1.000 12.86906 70 HIS A O 1
ATOM 1098 N N . LYS A 1 71 ? 12.26217 17.17592 55.57376 1.000 14.23652 71 LYS A N 1
ATOM 1099 C CA . LYS A 1 71 ? 13.00889 17.95841 54.59909 1.000 10.56989 71 LYS A CA 1
ATOM 1100 C C . LYS A 1 71 ? 14.04898 17.10350 53.88446 1.000 10.62940 71 LYS A C 1
ATOM 1101 O O . LYS A 1 71 ? 14.96773 16.57042 54.51680 1.000 11.41190 71 LYS A O 1
ATOM 1120 N N . VAL A 1 72 ? 13.91955 17.00970 52.57451 1.000 11.99562 72 VAL A N 1
ATOM 1121 C CA . VAL A 1 72 ? 14.92620 16.34403 51.75775 1.000 10.37007 72 VAL A CA 1
ATOM 1122 C C . VAL A 1 72 ? 16.11593 17.27173 51.55918 1.000 11.61182 72 VAL A C 1
ATOM 1123 O O . VAL A 1 72 ? 15.95232 18.44541 51.21568 1.000 11.87912 72 VAL A O 1
ATOM 1136 N N . VAL A 1 73 ? 17.31863 16.75655 51.77703 1.000 10.73919 73 VAL A N 1
ATOM 1137 C CA . VAL A 1 73 ? 18.54253 17.40746 51.32078 1.000 11.03309 73 VAL A CA 1
ATOM 1138 C C . VAL A 1 73 ? 19.13229 16.48660 50.26258 1.000 11.85350 73 VAL A C 1
ATOM 1139 O O . VAL A 1 73 ? 19.53569 15.35036 50.56701 1.000 10.61347 73 VAL A O 1
ATOM 1152 N N . LEU A 1 74 ? 19.10742 16.95415 49.01574 1.000 11.51744 74 LEU A N 1
ATOM 1153 C CA . LEU A 1 74 ? 19.58135 16.21519 47.85513 1.000 12.24109 74 LEU A CA 1
ATOM 1154 C C . LEU A 1 74 ? 21.00347 16.68048 47.60359 1.000 12.26262 74 LEU A C 1
ATOM 1155 O O . LEU A 1 74 ? 21.24326 17.86992 47.32284 1.000 12.44165 74 LEU A O 1
ATOM 1171 N N . ILE A 1 75 ? 21.93696 15.76576 47.72785 1.000 13.17146 75 ILE A N 1
ATOM 1172 C CA . ILE A 1 75 ? 23.35799 16.09820 47.66500 1.000 11.52489 75 ILE A CA 1
ATOM 1173 C C . ILE A 1 75 ? 23.87454 15.59599 46.33002 1.000 13.48621 75 ILE A C 1
ATOM 1174 O O . ILE A 1 75 ? 23.99411 14.38672 46.13355 1.000 14.05683 75 ILE A O 1
ATOM 1190 N N . ILE A 1 76 ? 24.20495 16.51240 45.43098 1.000 12.49269 76 ILE A N 1
ATOM 1191 C CA . ILE A 1 76 ? 24.87648 16.14908 44.18716 1.000 12.58672 76 ILE A CA 1
ATOM 1192 C C . ILE A 1 76 ? 26.32514 15.79517 44.50484 1.000 12.98252 76 ILE A C 1
ATOM 1193 O O . ILE A 1 76 ? 27.05405 16.57890 45.14310 1.000 13.01311 76 ILE A O 1
ATOM 1209 N N . GLY A 1 77 ? 26.74910 14.60883 44.06857 1.000 14.72467 77 GLY A N 1
ATOM 1210 C CA . GLY A 1 77 ? 28.08866 14.12678 44.33585 1.000 17.48991 77 GLY A CA 1
ATOM 1211 C C . GLY A 1 77 ? 29.06852 14.65694 43.30196 1.000 20.17365 77 GLY A C 1
ATOM 1212 O O . GLY A 1 77 ? 29.74354 13.88796 42.60138 1.000 20.76335 77 GLY A O 1
ATOM 1216 N N . ASP A 1 78 ? 29.14211 15.97862 43.18041 1.000 16.18848 78 ASP A N 1
ATOM 1217 C CA . ASP A 1 78 ? 29.98610 16.53979 42.12594 1.000 20.56636 78 ASP A CA 1
ATOM 1218 C C . ASP A 1 78 ? 31.47130 16.40592 42.46073 1.000 22.22857 78 ASP A C 1
ATOM 1219 O O . ASP A 1 78 ? 32.29653 16.38723 41.53792 1.000 21.56394 78 ASP A O 1
ATOM 1228 N N . PHE A 1 79 ? 31.80686 16.23485 43.73827 1.000 20.24981 79 PHE A N 1
ATOM 1229 C CA . PHE A 1 79 ? 33.19880 16.01650 44.13012 1.000 23.45487 79 PHE A CA 1
ATOM 1230 C C . PHE A 1 79 ? 33.75484 14.75759 43.47925 1.000 25.86239 79 PHE A C 1
ATOM 1231 O O . PHE A 1 79 ? 34.74685 14.80149 42.74147 1.000 24.47349 79 PHE A O 1
ATOM 1248 N N . THR A 1 80 ? 33.12262 13.61341 43.74336 1.000 21.90607 80 THR A N 1
ATOM 1249 C CA . THR A 1 80 ? 33.59226 12.39030 43.12217 1.000 25.67217 80 THR A CA 1
ATOM 1250 C C . THR A 1 80 ? 33.20912 12.33513 41.66752 1.000 27.48568 80 THR A C 1
ATOM 1251 O O . THR A 1 80 ? 33.89595 11.67299 40.89469 1.000 28.55686 80 THR A O 1
ATOM 1262 N N . GLY A 1 81 ? 32.14098 13.03908 41.26432 1.000 24.47239 81 GLY A N 1
ATOM 1263 C CA . GLY A 1 81 ? 31.79814 13.10519 39.85350 1.000 26.05959 81 GLY A CA 1
ATOM 1264 C C . GLY A 1 81 ? 32.87477 13.78425 39.02731 1.000 30.82067 81 GLY A C 1
ATOM 1265 O O . GLY A 1 81 ? 33.06982 13.45768 37.85611 1.000 31.97991 81 GLY A O 1
ATOM 1269 N N . MET A 1 82 ? 33.57465 14.74945 39.61650 1.000 26.78888 82 MET A N 1
ATOM 1270 C CA . MET A 1 82 ? 34.62117 15.45514 38.89212 1.000 33.30843 82 MET A CA 1
ATOM 1271 C C . MET A 1 82 ? 35.97743 14.76276 38.98808 1.000 36.05258 82 MET A C 1
ATOM 1272 O O . MET A 1 82 ? 36.89651 15.14022 38.25016 1.000 38.81728 82 MET A O 1
ATOM 1286 N N . ILE A 1 83 ? 36.11237 13.76474 39.84974 1.000 30.24156 83 ILE A N 1
ATOM 1287 C CA . ILE A 1 83 ? 37.34155 12.97524 39.98526 1.000 29.61966 83 ILE A CA 1
ATOM 1288 C C . ILE A 1 83 ? 37.22906 11.66067 39.23720 1.000 38.93414 83 ILE A C 1
ATOM 1289 O O . ILE A 1 83 ? 38.14903 11.24290 38.52810 1.000 37.56864 83 ILE A O 1
ATOM 1305 N N . GLY A 1 84 ? 36.10166 10.97882 39.42539 1.000 41.34724 84 GLY A N 1
ATOM 1306 C CA . GLY A 1 84 ? 35.85723 9.73473 38.73861 1.000 47.55556 84 GLY A CA 1
ATOM 1307 C C . GLY A 1 84 ? 36.77942 8.66596 39.26794 1.000 43.04528 84 GLY A C 1
ATOM 1308 O O . GLY A 1 84 ? 37.02951 8.55295 40.48123 1.000 39.60066 84 GLY A O 1
ATOM 1312 N N . ASP A 1 85 ? 37.27132 7.85357 38.33942 1.000 49.41375 85 ASP A N 1
ATOM 1313 C CA . ASP A 1 85 ? 38.33019 6.88598 38.60263 1.000 49.09903 85 ASP A CA 1
ATOM 1314 C C . ASP A 1 85 ? 39.61020 7.43246 37.98569 1.000 39.41235 85 ASP A C 1
ATOM 1315 O O . ASP A 1 85 ? 39.83741 7.25776 36.77983 1.000 43.21445 85 ASP A O 1
ATOM 1324 N N . PRO A 1 86 ? 40.46459 8.11095 38.75322 1.000 34.47409 86 PRO A N 1
ATOM 1325 C CA . PRO A 1 86 ? 41.70053 8.65697 38.17160 1.000 36.46032 86 PRO A CA 1
ATOM 1326 C C . PRO A 1 86 ? 42.69050 7.60368 37.66371 1.000 38.73343 86 PRO A C 1
ATOM 1327 O O . PRO A 1 86 ? 43.69358 7.98753 37.04705 1.000 46.21381 86 PRO A O 1
ATOM 1338 N N . SER A 1 87 ? 42.46736 6.31329 37.93106 1.000 47.17764 87 SER A N 1
ATOM 1339 C CA . SER A 1 87 ? 43.36832 5.25709 37.46552 1.000 48.25358 87 SER A CA 1
ATOM 1340 C C . SER A 1 87 ? 42.93150 4.66224 36.12657 1.000 53.22704 87 SER A C 1
ATOM 1341 O O . SER A 1 87 ? 43.77387 4.40641 35.25790 1.000 61.82996 87 SER A O 1
ATOM 1349 N N . GLY A 1 88 ? 41.63364 4.40995 35.94361 1.000 62.16368 88 GLY A N 1
ATOM 1350 C CA . GLY A 1 88 ? 41.11283 3.80036 34.73910 1.000 64.72502 88 GLY A CA 1
ATOM 1351 C C . GLY A 1 88 ? 40.74718 2.32890 34.86149 1.000 71.94277 88 GLY A C 1
ATOM 1352 O O . GLY A 1 88 ? 39.91403 1.84782 34.08213 1.000 75.03248 88 GLY A O 1
ATOM 1356 N N . ARG A 1 89 ? 41.34576 1.60357 35.81305 1.000 76.04566 89 ARG A N 1
ATOM 1357 C CA . ARG A 1 89 ? 41.04334 0.17905 36.01269 1.000 72.90669 89 ARG A CA 1
ATOM 1358 C C . ARG A 1 89 ? 39.52984 -0.01400 36.15304 1.000 72.41254 89 ARG A C 1
ATOM 1359 O O . ARG A 1 89 ? 38.84950 -0.44500 35.21992 1.000 80.07615 89 ARG A O 1
ATOM 1380 N N A ARG A 1 93 ? 33.67465 5.19265 34.38230 0.464 79.14304 93 ARG A N 1
ATOM 1381 N N B ARG A 1 93 ? 33.77875 5.15383 34.38054 0.536 79.14673 93 ARG A N 1
ATOM 1382 C CA A ARG A 1 93 ? 33.19647 6.43986 33.79140 0.464 78.19326 93 ARG A CA 1
ATOM 1383 C CA B ARG A 1 93 ? 33.28490 6.35008 33.70275 0.536 78.23686 93 ARG A CA 1
ATOM 1384 C C A ARG A 1 93 ? 34.28449 7.51644 33.83063 0.464 77.08177 93 ARG A C 1
ATOM 1385 C C B ARG A 1 93 ? 34.30015 7.49132 33.81091 0.536 77.08421 93 ARG A C 1
ATOM 1386 O O A ARG A 1 93 ? 35.01620 7.62073 34.81517 0.464 77.29978 93 ARG A O 1
ATOM 1387 O O B ARG A 1 93 ? 34.98183 7.62451 34.82751 0.536 77.30687 93 ARG A O 1
ATOM 1426 N N . PRO A 1 94 ? 34.40423 8.31193 32.76861 1.000 76.03349 94 PRO A N 1
ATOM 1427 C CA . PRO A 1 94 ? 35.40377 9.40249 32.76961 1.000 73.24185 94 PRO A CA 1
ATOM 1428 C C . PRO A 1 94 ? 34.98934 10.53091 33.69722 1.000 77.29961 94 PRO A C 1
ATOM 1429 O O . PRO A 1 94 ? 33.83282 10.58688 34.14977 1.000 72.55305 94 PRO A O 1
ATOM 1440 N N . PRO A 1 95 ? 35.90675 11.44705 34.01635 1.000 70.08347 95 PRO A N 1
ATOM 1441 C CA . PRO A 1 95 ? 35.55146 12.56244 34.90249 1.000 62.69262 95 PRO A CA 1
ATOM 1442 C C . PRO A 1 95 ? 34.76202 13.63851 34.17466 1.000 62.46618 95 PRO A C 1
ATOM 1443 O O . PRO A 1 95 ? 35.01095 13.94738 33.00786 1.000 67.88235 95 PRO A O 1
ATOM 1454 N N . LEU A 1 96 ? 33.79623 14.20986 34.88992 1.000 54.54504 96 LEU A N 1
ATOM 1455 C CA . LEU A 1 96 ? 32.97470 15.27271 34.33915 1.000 53.08473 96 LEU A CA 1
ATOM 1456 C C . LEU A 1 96 ? 33.66855 16.61490 34.50595 1.000 54.34832 96 LEU A C 1
ATOM 1457 O O . LEU A 1 96 ? 34.33727 16.86304 35.51515 1.000 52.47256 96 LEU A O 1
ATOM 1473 N N . THR A 1 97 ? 33.49496 17.48556 33.51949 1.000 54.31903 97 THR A N 1
ATOM 1474 C CA . THR A 1 97 ? 33.92426 18.86575 33.64801 1.000 53.71552 97 THR A CA 1
ATOM 1475 C C . THR A 1 97 ? 32.94197 19.61759 34.53983 1.000 54.03207 97 THR A C 1
ATOM 1476 O O . THR A 1 97 ? 31.83169 19.15554 34.80176 1.000 55.94739 97 THR A O 1
ATOM 1487 N N . LEU A 1 98 ? 33.36022 20.79088 35.00827 1.000 53.83363 98 LEU A N 1
ATOM 1488 C CA . LEU A 1 98 ? 32.46925 21.59380 35.83934 1.000 55.63439 98 LEU A CA 1
ATOM 1489 C C . LEU A 1 98 ? 31.19597 21.95387 35.08937 1.000 60.19752 98 LEU A C 1
ATOM 1490 O O . LEU A 1 98 ? 30.14435 22.17180 35.70786 1.000 56.23772 98 LEU A O 1
ATOM 1506 N N . GLU A 1 99 ? 31.27203 22.01165 33.76072 1.000 61.15105 99 GLU A N 1
ATOM 1507 C CA . GLU A 1 99 ? 30.10878 22.34748 32.95443 1.000 64.27110 99 GLU A CA 1
ATOM 1508 C C . GLU A 1 99 ? 29.21030 21.12867 32.78625 1.000 59.00709 99 GLU A C 1
ATOM 1509 O O . GLU A 1 99 ? 27.99146 21.21898 32.94837 1.000 56.64632 99 GLU A O 1
ATOM 1521 N N . GLU A 1 100 ? 29.79486 19.97600 32.46572 1.000 57.68862 100 GLU A N 1
ATOM 1522 C CA . GLU A 1 100 ? 28.99771 18.75812 32.40890 1.000 55.28602 100 GLU A CA 1
ATOM 1523 C C . GLU A 1 100 ? 28.37007 18.44292 33.76159 1.000 50.74285 100 GLU A C 1
ATOM 1524 O O . GLU A 1 100 ? 27.29798 17.83027 33.82471 1.000 43.30773 100 GLU A O 1
ATOM 1536 N N . THR A 1 101 ? 29.00731 18.87090 34.84956 1.000 49.85179 101 THR A N 1
ATOM 1537 C CA . THR A 1 101 ? 28.49729 18.55175 36.17442 1.000 46.95718 101 THR A CA 1
ATOM 1538 C C . THR A 1 101 ? 27.24494 19.35354 36.48541 1.000 43.88496 101 THR A C 1
ATOM 1539 O O . THR A 1 101 ? 26.26101 18.81061 36.99868 1.000 41.34246 101 THR A O 1
ATOM 1550 N N A ARG A 1 102 ? 27.25935 20.65458 36.19802 0.500 45.33920 102 ARG A N 1
ATOM 1551 N N B ARG A 1 102 ? 27.26349 20.65639 36.19983 0.500 45.33709 102 ARG A N 1
ATOM 1552 C CA A ARG A 1 102 ? 26.06379 21.45272 36.45629 0.500 44.26247 102 ARG A CA 1
ATOM 1553 C CA B ARG A 1 102 ? 26.07460 21.46832 36.45044 0.500 44.26056 102 ARG A CA 1
ATOM 1554 C C A ARG A 1 102 ? 24.96064 21.12810 35.45648 0.500 39.53392 102 ARG A C 1
ATOM 1555 C C B ARG A 1 102 ? 24.96582 21.13406 35.45782 0.500 39.53671 102 ARG A C 1
ATOM 1556 O O A ARG A 1 102 ? 23.77943 21.13548 35.81639 0.500 37.31760 102 ARG A O 1
ATOM 1557 O O B ARG A 1 102 ? 23.78662 21.13713 35.82481 0.500 37.32043 102 ARG A O 1
ATOM 1598 N N . GLU A 1 103 ? 25.32488 20.81383 34.21416 1.000 38.94670 103 GLU A N 1
ATOM 1599 C CA . GLU A 1 103 ? 24.32952 20.38053 33.24171 1.000 41.62707 103 GLU A CA 1
ATOM 1600 C C . GLU A 1 103 ? 23.63369 19.10154 33.70181 1.000 37.76497 103 GLU A C 1
ATOM 1601 O O . GLU A 1 103 ? 22.39975 19.01259 33.70418 1.000 33.63378 103 GLU A O 1
ATOM 1614 N N . ASN A 1 104 ? 24.41908 18.09958 34.10350 1.000 34.37257 104 ASN A N 1
ATOM 1615 C CA . ASN A 1 104 ? 23.84053 16.83348 34.53774 1.000 31.63007 104 ASN A CA 1
ATOM 1616 C C . ASN A 1 104 ? 23.05858 16.99394 35.82266 1.000 28.51131 104 ASN A C 1
ATOM 1617 O O . ASN A 1 104 ? 21.99948 16.38192 35.99211 1.000 25.09636 104 ASN A O 1
ATOM 1628 N N . ALA A 1 105 ? 23.57308 17.80070 36.75011 1.000 28.12838 105 ALA A N 1
ATOM 1629 C CA . ALA A 1 105 ? 22.81028 18.11018 37.94829 1.000 24.49042 105 ALA A CA 1
ATOM 1630 C C . ALA A 1 105 ? 21.46797 18.72086 37.58571 1.000 26.78088 105 ALA A C 1
ATOM 1631 O O . ALA A 1 105 ? 20.44369 18.39927 38.18826 1.000 24.02390 105 ALA A O 1
ATOM 1638 N N . LYS A 1 106 ? 21.45817 19.61799 36.59982 1.000 28.75753 106 LYS A N 1
ATOM 1639 C CA . LYS A 1 106 ? 20.20331 20.23205 36.18710 1.000 29.96485 106 LYS A CA 1
ATOM 1640 C C . LYS A 1 106 ? 19.23086 19.18210 35.67320 1.000 23.28308 106 LYS A C 1
ATOM 1641 O O . LYS A 1 106 ? 18.04155 19.21842 35.99363 1.000 23.52089 106 LYS A O 1
ATOM 1660 N N . THR A 1 107 ? 19.71720 18.25228 34.85409 1.000 25.89699 107 THR A N 1
ATOM 1661 C CA . THR A 1 107 ? 18.85048 17.18923 34.35265 1.000 24.41363 107 THR A CA 1
ATOM 1662 C C . THR A 1 107 ? 18.30243 16.35928 35.50506 1.000 23.15796 107 THR A C 1
ATOM 1663 O O . THR A 1 107 ? 17.09298 16.10899 35.59058 1.000 21.54133 107 THR A O 1
ATOM 1674 N N . TYR A 1 108 ? 19.19091 15.93113 36.40962 1.000 21.40753 108 TYR A N 1
ATOM 1675 C CA . TYR A 1 108 ? 18.77606 15.10387 37.53547 1.000 21.15082 108 TYR A CA 1
ATOM 1676 C C . TYR A 1 108 ? 17.69205 15.80560 38.34169 1.000 20.88297 108 TYR A C 1
ATOM 1677 O O . TYR A 1 108 ? 16.62955 15.24566 38.59696 1.000 17.00600 108 TYR A O 1
ATOM 1695 N N . VAL A 1 109 ? 17.94444 17.05975 38.73257 1.000 20.41203 109 VAL A N 1
ATOM 1696 C CA . VAL A 1 109 ? 16.97888 17.76601 39.57350 1.000 21.51547 109 VAL A CA 1
ATOM 1697 C C . VAL A 1 109 ? 15.67147 17.94930 38.83890 1.000 21.39910 109 VAL A C 1
ATOM 1698 O O . VAL A 1 109 ? 14.59671 17.90250 39.43763 1.000 24.35780 109 VAL A O 1
ATOM 1711 N N . ALA A 1 110 ? 15.73009 18.17632 37.52584 1.000 21.86440 110 ALA A N 1
ATOM 1712 C CA . ALA A 1 110 ? 14.49026 18.35012 36.78302 1.000 23.31239 110 ALA A CA 1
ATOM 1713 C C . ALA A 1 110 ? 13.64770 17.08921 36.83993 1.000 23.90015 110 ALA A C 1
ATOM 1714 O O . ALA A 1 110 ? 12.42963 17.15102 37.04169 1.000 22.01889 110 ALA A O 1
ATOM 1721 N N . GLN A 1 111 ? 14.27276 15.92344 36.64449 1.000 18.45589 111 GLN A N 1
ATOM 1722 C CA . GLN A 1 111 ? 13.51549 14.68513 36.67613 1.000 20.24026 111 GLN A CA 1
ATOM 1723 C C . GLN A 1 111 ? 13.11761 14.32256 38.10580 1.000 17.01887 111 GLN A C 1
ATOM 1724 O O . GLN A 1 111 ? 12.00358 13.84653 38.33762 1.000 16.24635 111 GLN A O 1
ATOM 1738 N N . ALA A 1 112 ? 14.00500 14.55116 39.07105 1.000 18.09756 112 ALA A N 1
ATOM 1739 C CA . ALA A 1 112 ? 13.65083 14.23899 40.44996 1.000 19.44396 112 ALA A CA 1
ATOM 1740 C C . ALA A 1 112 ? 12.47306 15.08953 40.90294 1.000 18.26062 112 ALA A C 1
ATOM 1741 O O . ALA A 1 112 ? 11.69185 14.66830 41.75067 1.000 14.76243 112 ALA A O 1
ATOM 1748 N N . GLY A 1 113 ? 12.32560 16.28581 40.34848 1.000 21.05353 113 GLY A N 1
ATOM 1749 C CA . GLY A 1 113 ? 11.19665 17.11171 40.72432 1.000 19.72399 113 GLY A CA 1
ATOM 1750 C C . GLY A 1 113 ? 9.86773 16.61821 40.20806 1.000 16.60946 113 GLY A C 1
ATOM 1751 O O . GLY A 1 113 ? 8.82469 17.15958 40.60269 1.000 20.11520 113 GLY A O 1
ATOM 1755 N N . LYS A 1 114 ? 9.86836 15.61936 39.32426 1.000 16.41252 114 LYS A N 1
ATOM 1756 C CA . LYS A 1 114 ? 8.61854 14.94775 38.99114 1.000 16.50133 114 LYS A CA 1
ATOM 1757 C C . LYS A 1 114 ? 8.10111 14.12428 40.15743 1.000 16.85661 114 LYS A C 1
ATOM 1758 O O . LYS A 1 114 ? 6.95465 13.67798 40.11570 1.000 18.46987 114 LYS A O 1
ATOM 1777 N N . ILE A 1 115 ? 8.90689 13.91892 41.20352 1.000 15.95561 115 ILE A N 1
ATOM 1778 C CA . ILE A 1 115 ? 8.51477 13.11622 42.35060 1.000 16.10863 115 ILE A CA 1
ATOM 1779 C C . ILE A 1 115 ? 8.58694 13.91992 43.64797 1.000 14.34618 115 ILE A C 1
ATOM 1780 O O . ILE A 1 115 ? 7.65909 13.89125 44.45478 1.000 15.22007 115 ILE A O 1
ATOM 1796 N N . LEU A 1 116 ? 9.70545 14.63215 43.86612 1.000 15.40560 116 LEU A N 1
ATOM 1797 C CA . LEU A 1 116 ? 9.92959 15.37216 45.10085 1.000 13.87349 116 LEU A CA 1
ATOM 1798 C C . LEU A 1 116 ? 9.24259 16.73606 45.10520 1.000 14.15162 116 LEU A C 1
ATOM 1799 O O . LEU A 1 116 ? 9.27026 17.48015 44.11325 1.000 14.46500 116 LEU A O 1
ATOM 1815 N N . ARG A 1 117 ? 8.68063 17.08528 46.24839 1.000 14.44743 117 ARG A N 1
ATOM 1816 C CA . ARG A 1 117 ? 8.29112 18.46615 46.48622 1.000 14.91884 117 ARG A CA 1
ATOM 1817 C C . ARG A 1 117 ? 9.52367 19.34473 46.40344 1.000 17.08876 117 ARG A C 1
ATOM 1818 O O . ARG A 1 117 ? 10.64043 18.90231 46.71859 1.000 13.00590 117 ARG A O 1
ATOM 1839 N N . GLN A 1 118 ? 9.31877 20.60962 46.01349 1.000 14.96647 118 GLN A N 1
ATOM 1840 C CA . GLN A 1 118 ? 10.42210 21.52323 45.77541 1.000 15.25271 118 GLN A CA 1
ATOM 1841 C C . GLN A 1 118 ? 10.38925 22.75770 46.65998 1.000 17.32798 118 GLN A C 1
ATOM 1842 O O . GLN A 1 118 ? 11.31900 23.58069 46.59191 1.000 16.46234 118 GLN A O 1
ATOM 1856 N N . GLU A 1 119 ? 9.38418 22.90500 47.51108 1.000 14.49078 119 GLU A N 1
ATOM 1857 C CA . GLU A 1 119 ? 9.40728 24.01659 48.45713 1.000 14.20584 119 GLU A CA 1
ATOM 1858 C C . GLU A 1 119 ? 10.67892 23.96650 49.30031 1.000 14.74208 119 GLU A C 1
ATOM 1859 O O . GLU A 1 119 ? 11.06677 22.89287 49.77376 1.000 15.19672 119 GLU A O 1
ATOM 1871 N N . PRO A 1 120 ? 11.30808 25.11697 49.58838 1.000 16.00065 120 PRO A N 1
ATOM 1872 C CA . PRO A 1 120 ? 12.55564 25.07733 50.37132 1.000 16.40730 120 PRO A CA 1
ATOM 1873 C C . PRO A 1 120 ? 12.41870 24.40444 51.71965 1.000 15.90527 120 PRO A C 1
ATOM 1874 O O . PRO A 1 120 ? 13.32996 23.67419 52.13916 1.000 15.05768 120 PRO A O 1
ATOM 1885 N N . HIS A 1 121 ? 11.32393 24.60239 52.43155 1.000 13.40198 121 HIS A N 1
ATOM 1886 C CA . HIS A 1 121 ? 11.26099 23.95708 53.73398 1.000 13.52697 121 HIS A CA 1
ATOM 1887 C C . HIS A 1 121 ? 11.17272 22.43592 53.62463 1.000 11.13250 121 HIS A C 1
ATOM 1888 O O . HIS A 1 121 ? 11.41815 21.75170 54.60756 1.000 14.01461 121 HIS A O 1
ATOM 1902 N N . LEU A 1 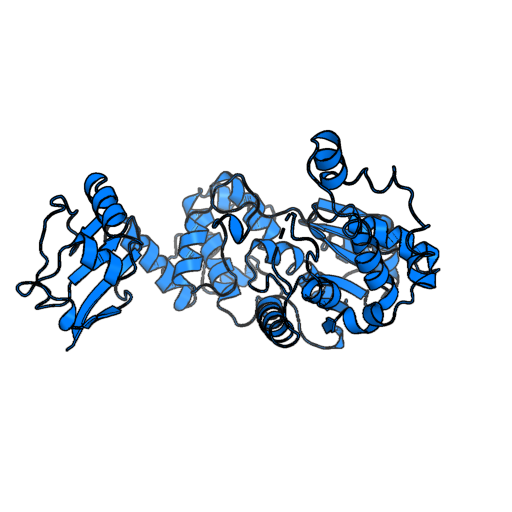122 ? 10.89308 21.89242 52.44125 1.000 12.12383 122 LEU A N 1
ATOM 1903 C CA . LEU A 1 122 ? 10.83807 20.46732 52.22371 1.000 12.53913 122 LEU A CA 1
ATOM 1904 C C . LEU A 1 122 ? 11.97323 19.95439 51.36179 1.000 13.02423 122 LEU A C 1
ATOM 1905 O O . LEU A 1 122 ? 12.05699 18.73847 51.17011 1.000 10.95543 122 LEU A O 1
ATOM 1921 N N . PHE A 1 123 ? 12.81792 20.83636 50.81597 1.000 11.91048 123 PHE A N 1
ATOM 1922 C CA . PHE A 1 123 ? 13.79696 20.43377 49.81389 1.000 13.89222 123 PHE A CA 1
ATOM 1923 C C . PHE A 1 123 ? 14.94186 21.43439 49.71515 1.000 13.82433 123 PHE A C 1
ATOM 1924 O O . PHE A 1 123 ? 14.71930 22.63573 49.52618 1.000 13.99090 123 PHE A O 1
ATOM 1941 N N A GLU A 1 124 ? 16.16868 20.91704 49.76351 0.433 13.58469 124 GLU A N 1
ATOM 1942 N N B GLU A 1 124 ? 16.15037 20.93629 49.84990 0.567 13.79133 124 GLU A N 1
ATOM 1943 C CA A GLU A 1 124 ? 17.39686 21.71758 49.69787 0.433 15.64850 124 GLU A CA 1
ATOM 1944 C CA B GLU A 1 124 ? 17.33028 21.73874 49.57858 0.567 15.65088 124 GLU A CA 1
ATOM 1945 C C A GLU A 1 124 ? 18.40582 20.97682 48.82970 0.433 15.39083 124 GLU A C 1
ATOM 1946 C C B GLU A 1 124 ? 18.29582 20.93831 48.72336 0.567 15.39642 124 GLU A C 1
ATOM 1947 O O A GLU A 1 124 ? 18.76077 19.83511 49.14185 0.433 12.51067 124 GLU A O 1
ATOM 1948 O O B GLU A 1 124 ? 18.52723 19.74622 48.95668 0.567 12.34878 124 GLU A O 1
ATOM 1971 N N . LEU A 1 125 ? 18.85785 21.62230 47.74349 1.000 14.18918 125 LEU A N 1
ATOM 1972 C CA . LEU A 1 125 ? 19.88844 21.07235 46.88160 1.000 15.83197 125 LEU A CA 1
ATOM 1973 C C . LEU A 1 125 ? 21.25798 21.51530 47.37145 1.000 15.78494 125 LEU A C 1
ATOM 1974 O O . LEU A 1 125 ? 21.47115 22.70258 47.62994 1.000 15.22278 125 LEU A O 1
ATOM 1991 N N . ARG A 1 126 ? 22.18620 20.57505 47.48563 1.000 13.98043 126 ARG A N 1
ATOM 1992 C CA . ARG A 1 126 ? 23.55489 20.87448 47.89827 1.000 14.88957 126 ARG A CA 1
ATOM 1993 C C . ARG A 1 126 ? 24.48306 20.15979 46.92717 1.000 16.11123 126 ARG A C 1
ATOM 1994 O O . ARG A 1 126 ? 24.08731 19.19885 46.26474 1.000 12.27706 126 ARG A O 1
ATOM 2015 N N . TYR A 1 127 ? 25.72831 20.61239 46.87448 1.000 13.70137 127 TYR A N 1
ATOM 2016 C CA . TYR A 1 127 ? 26.77022 19.96309 46.09653 1.000 13.74754 127 TYR A CA 1
ATOM 2017 C C . TYR A 1 127 ? 27.87138 19.61414 47.07618 1.000 14.36666 127 TYR A C 1
ATOM 2018 O O . TYR A 1 127 ? 28.32386 20.49029 47.83298 1.000 13.46359 127 TYR A O 1
ATOM 2036 N N . ASN A 1 128 ? 28.28023 18.35057 47.10471 1.000 14.24625 128 ASN A N 1
ATOM 2037 C CA . ASN A 1 128 ? 29.18047 18.02543 48.20777 1.000 14.01469 128 ASN A CA 1
ATOM 2038 C C . ASN A 1 128 ? 30.57592 18.62956 48.01679 1.000 15.73527 128 ASN A C 1
ATOM 2039 O O . ASN A 1 128 ? 31.33639 18.66939 48.97100 1.000 15.49481 128 ASN A O 1
ATOM 2050 N N . SER A 1 129 ? 30.91548 19.12921 46.83480 1.000 15.85338 129 SER A N 1
ATOM 2051 C CA . SER A 1 129 ? 32.15655 19.89709 46.72883 1.000 18.95640 129 SER A CA 1
ATOM 2052 C C . SER A 1 129 ? 32.16317 21.10478 47.66835 1.000 18.91654 129 SER A C 1
ATOM 2053 O O . SER A 1 129 ? 33.24565 21.57280 48.04639 1.000 17.61145 129 SER A O 1
ATOM 2061 N N . GLU A 1 130 ? 30.98105 21.60615 48.07173 1.000 16.62417 130 GLU A N 1
ATOM 2062 C CA . GLU A 1 130 ? 30.92050 22.75812 48.96951 1.000 19.50082 130 GLU A CA 1
ATOM 2063 C C . GLU A 1 130 ? 31.75758 22.54307 50.21982 1.000 18.37028 130 GLU A C 1
ATOM 2064 O O . GLU A 1 130 ? 32.42162 23.46709 50.70393 1.000 19.60359 130 GLU A O 1
ATOM 2076 N N . TRP A 1 131 ? 31.76030 21.33258 50.74440 1.000 14.62951 131 TRP A N 1
ATOM 2077 C CA . TRP A 1 131 ? 32.51394 21.03283 51.93929 1.000 16.85469 131 TRP A CA 1
ATOM 2078 C C . TRP A 1 131 ? 33.64115 20.02297 51.74179 1.000 17.28018 131 TRP A C 1
ATOM 2079 O O . TRP A 1 131 ? 34.62011 20.05592 52.50162 1.000 19.64855 131 TRP A O 1
ATOM 2100 N N . LEU A 1 132 ? 33.57102 19.17253 50.73938 1.000 15.20170 132 LEU A N 1
ATOM 2101 C CA . LEU A 1 132 ? 34.63399 18.18048 50.56825 1.000 17.03641 132 LEU A CA 1
ATOM 2102 C C . LEU A 1 132 ? 35.90042 18.80162 49.98518 1.000 18.12860 132 LEU A C 1
ATOM 2103 O O . LEU A 1 132 ? 37.00390 18.40099 50.35863 1.000 19.07504 132 LEU A O 1
ATOM 2119 N N . GLU A 1 133 ? 35.77040 19.77339 49.07975 1.000 19.49275 133 GLU A N 1
ATOM 2120 C CA . GLU A 1 133 ? 36.96066 20.34979 48.45003 1.000 22.01027 133 GLU A CA 1
ATOM 2121 C C . GLU A 1 133 ? 37.91875 20.89936 49.49623 1.000 24.07433 133 GLU A C 1
ATOM 2122 O O . GLU A 1 133 ? 39.14256 20.81105 49.32409 1.000 25.91943 133 GLU A O 1
ATOM 2134 N N . GLY A 1 134 ? 37.39403 21.39173 50.60834 1.000 19.92875 134 GLY A N 1
ATOM 2135 C CA . GLY A 1 134 ? 38.20022 21.99272 51.64995 1.000 22.21123 134 GLY A CA 1
ATOM 2136 C C . GLY A 1 134 ? 38.66576 21.07260 52.76294 1.000 22.37901 134 GLY A C 1
ATOM 2137 O O . GLY A 1 134 ? 39.36458 21.51400 53.67254 1.000 19.51416 134 GLY A O 1
ATOM 2141 N N . LEU A 1 135 ? 38.30154 19.79387 52.73159 1.000 18.61639 135 LEU A N 1
ATOM 2142 C CA . LEU A 1 135 ? 38.69790 18.88798 53.79413 1.000 20.71716 135 LEU A CA 1
ATOM 2143 C C . LEU A 1 135 ? 40.20319 18.67597 53.71121 1.000 21.82815 135 LEU A C 1
ATOM 2144 O O . LEU A 1 135 ? 40.72172 18.35006 52.64338 1.000 19.79451 135 LEU A O 1
ATOM 2160 N N . THR A 1 136 ? 40.88830 18.89816 54.81732 1.000 25.46574 136 THR A N 1
ATOM 2161 C CA . THR A 1 136 ? 42.34322 18.85857 54.85202 1.000 27.76414 136 THR A CA 1
ATOM 2162 C C . THR A 1 136 ? 42.84695 17.42681 54.93525 1.000 25.22243 136 THR A C 1
ATOM 2163 O O . THR A 1 136 ? 42.13830 16.52270 55.37010 1.000 23.04187 136 THR A O 1
ATOM 2174 N N . PHE A 1 137 ? 44.12050 17.24638 54.56947 1.000 22.49762 137 PHE A N 1
ATOM 2175 C CA . PHE A 1 137 ? 44.75124 15.93624 54.66925 1.000 20.25446 137 PHE A CA 1
ATOM 2176 C C . PHE A 1 137 ? 44.66960 15.39534 56.08967 1.000 20.17518 137 PHE A C 1
ATOM 2177 O O . PHE A 1 137 ? 44.34277 14.22896 56.29290 1.000 18.89116 137 PHE A O 1
ATOM 2194 N N . LYS A 1 138 ? 44.95654 16.23594 57.08294 1.000 21.87763 138 LYS A N 1
ATOM 2195 C CA . LYS A 1 138 ? 44.90960 15.80662 58.47322 1.000 23.13213 138 LYS A CA 1
ATOM 2196 C C . LYS A 1 138 ? 43.53313 15.27560 58.83640 1.000 19.35867 138 LYS A C 1
ATOM 2197 O O . LYS A 1 138 ? 43.39464 14.25155 59.52082 1.000 17.85594 138 LYS A O 1
ATOM 2216 N N . GLU A 1 139 ? 42.50010 15.97910 58.41358 1.000 20.39710 139 GLU A N 1
ATOM 2217 C CA . GLU A 1 139 ? 41.15705 15.52722 58.73204 1.000 20.09593 139 GLU A CA 1
ATOM 2218 C C . GLU A 1 139 ? 40.83784 14.23507 58.00480 1.000 17.82290 139 GLU A C 1
ATOM 2219 O O . GLU A 1 139 ? 40.14249 13.37874 58.55285 1.000 14.82803 139 GLU A O 1
ATOM 2231 N N . VAL A 1 140 ? 41.34029 14.07987 56.76538 1.000 15.30638 140 VAL A N 1
ATOM 2232 C CA . VAL A 1 140 ? 41.14607 12.84706 56.01798 1.000 16.77391 140 VAL A CA 1
ATOM 2233 C C . VAL A 1 140 ? 41.82421 11.68166 56.71396 1.000 17.11656 140 VAL A C 1
ATOM 2234 O O . VAL A 1 140 ? 41.27719 10.57914 56.76434 1.000 15.48726 140 VAL A O 1
ATOM 2247 N N . VAL A 1 141 ? 43.04319 11.88492 57.23521 1.000 17.03369 141 VAL A N 1
ATOM 2248 C CA . VAL A 1 141 ? 43.71731 10.80896 57.95877 1.000 16.23930 141 VAL A CA 1
ATOM 2249 C C . VAL A 1 141 ? 42.89466 10.39931 59.16607 1.000 16.34853 141 VAL A C 1
ATOM 2250 O O . VAL A 1 141 ? 42.72754 9.19830 59.46844 1.000 14.74139 141 VAL A O 1
ATOM 2263 N N A ARG A 1 142 ? 42.38806 11.38042 59.89953 0.494 16.42825 142 ARG A N 1
ATOM 2264 N N B ARG A 1 142 ? 42.38408 11.37841 59.89517 0.506 16.43048 142 ARG A N 1
ATOM 2265 C CA A ARG A 1 142 ? 41.63562 11.05203 61.10035 0.494 17.61097 142 ARG A CA 1
ATOM 2266 C CA B ARG A 1 142 ? 41.63661 11.04602 61.09688 0.506 17.61360 142 ARG A CA 1
ATOM 2267 C C A ARG A 1 142 ? 40.30888 10.38946 60.75488 0.494 16.07907 142 ARG A C 1
ATOM 2268 C C B ARG A 1 142 ? 40.30772 10.38893 60.75471 0.506 16.07748 142 ARG A C 1
ATOM 2269 O O A ARG A 1 142 ? 39.85563 9.50639 61.48736 0.494 15.57431 142 ARG A O 1
ATOM 2270 O O B ARG A 1 142 ? 39.85182 9.50914 61.48950 0.506 15.55815 142 ARG A O 1
ATOM 2311 N N . LEU A 1 143 ? 39.69131 10.77865 59.64177 1.000 14.80415 143 LEU A N 1
ATOM 2312 C CA . LEU A 1 143 ? 38.48258 10.10400 59.18722 1.000 16.68006 143 LEU A CA 1
ATOM 2313 C C . LEU A 1 143 ? 38.74886 8.63414 58.90152 1.000 14.99667 143 LEU A C 1
ATOM 2314 O O . LEU A 1 143 ? 38.01587 7.75253 59.36041 1.000 13.30611 143 LEU A O 1
ATOM 2331 N N . THR A 1 144 ? 39.77420 8.36293 58.08974 1.000 14.81852 144 THR A N 1
ATOM 2332 C CA . THR A 1 144 ? 40.04183 6.99285 57.68296 1.000 15.21674 144 THR A CA 1
ATOM 2333 C C . THR A 1 144 ? 40.47578 6.13665 58.85694 1.000 16.01071 144 THR A C 1
ATOM 2334 O O . THR A 1 144 ? 40.30320 4.92412 58.79282 1.000 13.68386 144 THR A O 1
ATOM 2345 N N . SER A 1 145 ? 40.97363 6.74536 59.95188 1.000 13.07121 145 SER A N 1
ATOM 2346 C CA . SER A 1 145 ? 41.35979 5.94120 61.09996 1.000 13.47124 145 SER A CA 1
ATOM 2347 C C . SER A 1 145 ? 40.16028 5.31363 61.79253 1.000 14.80186 145 SER A C 1
ATOM 2348 O O . SER A 1 145 ? 40.34804 4.50026 62.69071 1.000 14.05103 145 SER A O 1
ATOM 2356 N N . LEU A 1 146 ? 38.94889 5.70702 61.4247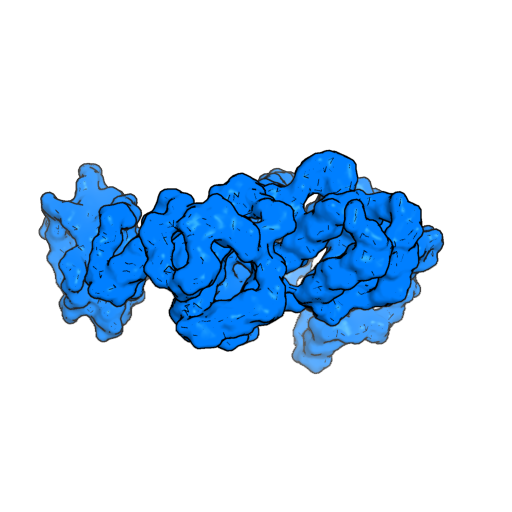9 1.000 14.05065 146 LEU A N 1
ATOM 2357 C CA . LEU A 1 146 ? 37.75142 5.18863 62.09546 1.000 15.68796 146 LEU A CA 1
ATOM 2358 C C . LEU A 1 146 ? 37.44907 3.73880 61.74611 1.000 18.38255 146 LEU A C 1
ATOM 2359 O O . LEU A 1 146 ? 36.66634 3.09720 62.45667 1.000 18.37326 146 LEU A O 1
ATOM 2375 N N A MET A 1 147 ? 38.04478 3.19956 60.69087 0.774 14.71975 147 MET A N 1
ATOM 2376 N N B MET A 1 147 ? 38.05618 3.21125 60.68818 0.226 14.48806 147 MET A N 1
ATOM 2377 C CA A MET A 1 147 ? 37.84701 1.79855 60.36151 0.774 14.68590 147 MET A CA 1
ATOM 2378 C CA B MET A 1 147 ? 37.85362 1.83173 60.27949 0.226 14.56235 147 MET A CA 1
ATOM 2379 C C A MET A 1 147 ? 39.18815 1.16866 60.05047 0.774 14.76684 147 MET A C 1
ATOM 2380 C C B MET A 1 147 ? 39.21079 1.17582 60.08332 0.226 14.78625 147 MET A C 1
ATOM 2381 O O A MET A 1 147 ? 40.14725 1.85529 59.67617 0.774 14.09275 147 MET A O 1
ATOM 2382 O O B MET A 1 147 ? 40.21894 1.84869 59.85278 0.226 14.20489 147 MET A O 1
ATOM 2409 N N . THR A 1 148 ? 39.22299 -0.14715 60.18417 1.000 12.59215 148 THR A N 1
ATOM 2410 C CA . THR A 1 148 ? 40.38382 -0.95768 59.82966 1.000 12.45320 148 THR A CA 1
ATOM 2411 C C . THR A 1 148 ? 40.24338 -1.52515 58.41999 1.000 12.38224 148 THR A C 1
ATOM 2412 O O . THR A 1 148 ? 39.15908 -1.53352 57.79320 1.000 12.84627 148 THR A O 1
ATOM 2424 N N . VAL A 1 149 ? 41.37144 -2.03850 57.93051 1.000 10.60068 149 VAL A N 1
ATOM 2425 C CA . VAL A 1 149 ? 41.38509 -2.68518 56.63045 1.000 9.84373 149 VAL A CA 1
ATOM 2426 C C . VAL A 1 149 ? 40.39831 -3.84279 56.61592 1.000 11.68174 149 VAL A C 1
ATOM 2427 O O . VAL A 1 149 ? 39.62200 -4.00310 55.66704 1.000 11.42475 149 VAL A O 1
ATOM 2440 N N . ALA A 1 150 ? 40.45215 -4.71067 57.62967 1.000 10.87952 150 ALA A N 1
ATOM 2441 C CA . ALA A 1 150 ? 39.57186 -5.87553 57.58527 1.000 12.19870 150 ALA A CA 1
ATOM 2442 C C . ALA A 1 150 ? 38.10098 -5.44335 57.62120 1.000 10.50199 150 ALA A C 1
ATOM 2443 O O . ALA A 1 150 ? 37.25275 -6.04360 56.94763 1.000 10.84710 150 ALA A O 1
ATOM 2450 N N . GLN A 1 151 ? 37.78299 -4.38980 58.37661 1.000 11.22980 151 GLN A N 1
ATOM 2451 C CA . GLN A 1 151 ? 36.39442 -3.92755 58.43015 1.000 14.00427 151 GLN A CA 1
ATOM 2452 C C . GLN A 1 151 ? 35.94093 -3.43528 57.06749 1.000 13.03510 151 GLN A C 1
ATOM 2453 O O . GLN A 1 151 ? 34.81526 -3.72982 56.61940 1.000 12.83038 151 GLN A O 1
ATOM 2467 N N A MET A 1 152 ? 36.79920 -2.66988 56.38359 0.690 11.96861 152 MET A N 1
ATOM 2468 N N B MET A 1 152 ? 36.79104 -2.64596 56.40887 0.310 11.93245 152 MET A N 1
ATOM 2469 C CA A MET A 1 152 ? 36.40355 -2.08596 55.10812 0.690 12.09156 152 MET A CA 1
ATOM 2470 C CA B MET A 1 152 ? 36.45866 -2.10830 55.09801 0.310 12.05965 152 MET A CA 1
ATOM 2471 C C A MET A 1 152 ? 36.29326 -3.14550 54.02808 0.690 12.23596 152 MET A C 1
ATOM 2472 C C B MET A 1 152 ? 36.22609 -3.22007 54.10019 0.310 12.28933 152 MET A C 1
ATOM 2473 O O A MET A 1 152 ? 35.41976 -3.04282 53.15675 0.690 12.64003 152 MET A O 1
ATOM 2474 O O B MET A 1 152 ? 35.24717 -3.20804 53.34486 0.310 12.63284 152 MET A O 1
ATOM 2501 N N . LEU A 1 153 ? 37.13286 -4.18847 54.07423 1.000 13.01269 153 LEU A N 1
ATOM 2502 C CA . LEU A 1 153 ? 37.06917 -5.23238 53.07543 1.000 12.02825 153 LEU A CA 1
ATOM 2503 C C . LEU A 1 153 ? 35.86913 -6.14053 53.25105 1.000 12.54831 153 LEU A C 1
ATOM 2504 O O . LEU A 1 153 ? 35.63235 -6.98108 52.37386 1.000 13.23491 153 LEU A O 1
ATOM 2521 N N . GLU A 1 154 ? 35.10217 -5.98188 54.33838 1.000 12.30185 154 GLU A N 1
ATOM 2522 C CA . GLU A 1 154 ? 33.85389 -6.73137 54.44999 1.000 12.52442 154 GLU A CA 1
ATOM 2523 C C . GLU A 1 154 ? 32.84181 -6.34448 53.38217 1.000 15.16774 154 GLU A C 1
ATOM 2524 O O . GLU A 1 154 ? 31.97239 -7.15513 53.06080 1.000 15.57670 154 GLU A O 1
ATOM 2536 N N . ARG A 1 155 ? 32.87210 -5.10848 52.87990 1.000 12.96525 155 ARG A N 1
ATOM 2537 C CA . ARG A 1 155 ? 31.88151 -4.72608 51.86928 1.000 13.16450 155 ARG A CA 1
ATOM 2538 C C . ARG A 1 155 ? 31.98117 -5.67686 50.67780 1.000 17.56014 155 ARG A C 1
ATOM 2539 O O . ARG A 1 155 ? 33.06844 -5.93852 50.18027 1.000 12.86874 155 ARG A O 1
ATOM 2560 N N . GLU A 1 156 ? 30.82901 -6.18489 50.21429 1.000 14.81128 156 GLU A N 1
ATOM 2561 C CA . GLU A 1 156 ? 30.83597 -7.37559 49.35928 1.000 17.00340 156 GLU A CA 1
ATOM 2562 C C . GLU A 1 156 ? 31.65962 -7.18912 48.08753 1.000 15.81106 156 GLU A C 1
ATOM 2563 O O . GLU A 1 156 ? 32.34308 -8.12065 47.65973 1.000 18.28383 156 GLU A O 1
ATOM 2575 N N . ASP A 1 157 ? 31.58446 -6.02746 47.44715 1.000 15.88416 157 ASP A N 1
ATOM 2576 C CA . ASP A 1 157 ? 32.35879 -5.85577 46.22139 1.000 18.67544 157 ASP A CA 1
ATOM 2577 C C . ASP A 1 157 ? 33.86901 -5.77736 46.48856 1.000 16.66261 157 ASP A C 1
ATOM 2578 O O . ASP A 1 157 ? 34.66376 -6.15456 45.61419 1.000 15.09081 157 ASP A O 1
ATOM 2587 N N . PHE A 1 158 ? 34.28346 -5.28251 47.65877 1.000 14.75900 158 PHE A N 1
ATOM 2588 C CA . PHE A 1 158 ? 35.69960 -5.34467 48.02607 1.000 15.33268 158 PHE A CA 1
ATOM 2589 C C . PHE A 1 158 ? 36.10747 -6.78463 48.35105 1.000 15.23474 158 PHE A C 1
ATOM 2590 O O . PHE A 1 158 ? 37.12920 -7.28467 47.87319 1.000 12.89060 158 PHE A O 1
ATOM 2607 N N . LYS A 1 159 ? 35.31208 -7.47529 49.17332 1.000 16.51015 159 LYS A N 1
ATOM 2608 C CA . LYS A 1 159 ? 35.66865 -8.85443 49.50988 1.000 16.05503 159 LYS A CA 1
ATOM 2609 C C . LYS A 1 159 ? 35.73129 -9.72558 48.24724 1.000 18.44567 159 LYS A C 1
ATOM 2610 O O . LYS A 1 159 ? 36.67970 -10.49626 48.04143 1.000 17.24063 159 LYS A O 1
ATOM 2629 N N . LYS A 1 160 ? 34.73085 -9.60380 47.37971 1.000 18.42161 160 LYS A N 1
ATOM 2630 C CA . LYS A 1 160 ? 34.68246 -10.47986 46.20728 1.000 20.54077 160 LYS A CA 1
ATOM 2631 C C . LYS A 1 160 ? 35.80379 -10.16890 45.22701 1.000 15.96803 160 LYS A C 1
ATOM 2632 O O . LYS A 1 160 ? 36.47124 -11.08686 44.72486 1.000 16.58091 160 LYS A O 1
ATOM 2651 N N . ARG A 1 161 ? 36.05247 -8.89537 44.95528 1.000 16.70672 161 ARG A N 1
ATOM 2652 C CA . ARG A 1 161 ? 37.15040 -8.55866 44.05442 1.000 15.51326 161 ARG A CA 1
ATOM 2653 C C . ARG A 1 161 ? 38.48515 -8.98650 44.64495 1.000 16.16804 161 ARG A C 1
ATOM 2654 O O . ARG A 1 161 ? 39.33096 -9.56043 43.94744 1.000 14.68387 161 ARG A O 1
ATOM 2675 N N . TYR A 1 162 ? 38.68769 -8.72499 45.93311 1.000 15.24977 162 TYR A N 1
ATOM 2676 C CA . TYR A 1 162 ? 39.96786 -9.06368 46.54371 1.000 13.97795 162 TYR A CA 1
ATOM 2677 C C . TYR A 1 162 ? 40.21258 -10.56427 46.46756 1.000 17.69904 162 TYR A C 1
ATOM 2678 O O . TYR A 1 162 ? 41.28665 -11.00430 46.04110 1.000 15.75168 162 TYR A O 1
ATOM 2696 N N . GLU A 1 163 ? 39.20846 -11.37646 46.83843 1.000 17.76762 163 GLU A N 1
ATOM 2697 C CA . GLU A 1 163 ? 39.39530 -12.82559 46.81618 1.000 20.98389 163 GLU A CA 1
ATOM 2698 C C . GLU A 1 163 ? 39.52421 -13.37064 45.38932 1.000 20.87443 163 GLU A C 1
ATOM 2699 O O . GLU A 1 163 ? 40.13720 -14.41876 45.17876 1.000 21.26194 163 GLU A O 1
ATOM 2711 N N . ALA A 1 164 ? 38.97176 -12.68106 44.41975 1.000 17.66413 164 ALA A N 1
ATOM 2712 C CA . ALA A 1 164 ? 39.02524 -13.08536 43.01954 1.000 18.89347 164 ALA A CA 1
ATOM 2713 C C . ALA A 1 164 ? 40.23817 -12.53562 42.27441 1.000 17.96659 164 ALA A C 1
ATOM 2714 O O . ALA A 1 164 ? 40.46003 -12.90536 41.11413 1.000 19.12662 164 ALA A O 1
ATOM 2721 N N . GLY A 1 165 ? 41.03361 -11.67284 42.88783 1.000 15.30465 165 GLY A N 1
ATOM 2722 C CA . GLY A 1 165 ? 42.14121 -11.06218 42.18066 1.000 15.03495 165 GLY A CA 1
ATOM 2723 C C . GLY A 1 165 ? 41.73939 -9.99798 41.18297 1.000 16.80216 165 GLY A C 1
ATOM 2724 O O . GLY A 1 165 ? 42.41175 -9.82456 40.16786 1.000 15.69312 165 GLY A O 1
ATOM 2728 N N . ILE A 1 166 ? 40.64805 -9.29042 41.44168 1.000 14.87175 166 ILE A N 1
ATOM 2729 C CA . ILE A 1 166 ? 40.19657 -8.18468 40.60658 1.000 14.12697 166 ILE A CA 1
ATOM 2730 C C . ILE A 1 166 ? 40.61992 -6.88671 41.29831 1.000 12.79873 166 ILE A C 1
ATOM 2731 O O . ILE A 1 166 ? 40.46231 -6.77787 42.51427 1.000 12.33234 166 ILE A O 1
ATOM 2747 N N . PRO A 1 167 ? 41.19749 -5.93099 40.57735 1.000 13.58785 167 PRO A N 1
ATOM 2748 C CA . PRO A 1 167 ? 41.79908 -4.77360 41.25927 1.000 12.36554 167 PRO A CA 1
ATOM 2749 C C . PRO A 1 167 ? 40.77661 -3.94569 42.00998 1.000 13.63937 167 PRO A C 1
ATOM 2750 O O . PRO A 1 167 ? 39.64340 -3.75981 41.54351 1.000 14.11702 167 PRO A O 1
ATOM 2761 N N . ILE A 1 168 ? 41.19967 -3.44370 43.16638 1.000 12.71832 168 ILE A N 1
ATOM 2762 C CA . ILE A 1 168 ? 40.48634 -2.38921 43.90482 1.000 12.05255 168 ILE A CA 1
ATOM 2763 C C . ILE A 1 168 ? 41.43354 -1.20873 44.01925 1.000 13.84499 168 ILE A C 1
ATOM 2764 O O . ILE A 1 168 ? 42.48054 -1.31891 44.66618 1.000 13.79714 168 ILE A O 1
ATOM 2780 N N . SER A 1 169 ? 41.10320 -0.08646 43.38514 1.000 12.05851 169 SER A N 1
ATOM 2781 C CA . SER A 1 169 ? 41.94102 1.08799 43.58487 1.000 14.89781 169 SER A CA 1
ATOM 2782 C C . SER A 1 169 ? 41.83702 1.52228 45.04224 1.000 13.28321 169 SER A C 1
ATOM 2783 O O . SER A 1 169 ? 40.74950 1.55860 45.62457 1.000 12.13710 169 SER A O 1
ATOM 2791 N N . LEU A 1 170 ? 42.96235 1.89408 45.63384 1.000 11.83743 170 LEU A N 1
ATOM 2792 C CA . LEU A 1 170 ? 42.89496 2.25508 47.03508 1.000 14.00191 170 LEU A CA 1
ATOM 2793 C C . LEU A 1 170 ? 42.01319 3.47227 47.26894 1.000 12.47557 170 LEU A C 1
ATOM 2794 O O . LEU A 1 170 ? 41.42043 3.59513 48.34198 1.000 14.67837 170 LEU A O 1
ATOM 2810 N N . HIS A 1 171 ? 41.89725 4.37777 46.29359 1.000 13.59057 171 HIS A N 1
ATOM 2811 C CA . HIS A 1 171 ? 41.05922 5.55482 46.52307 1.000 15.62610 171 HIS A CA 1
ATOM 2812 C C . HIS A 1 171 ? 39.60812 5.14496 46.70653 1.000 14.39586 171 HIS A C 1
ATOM 2813 O O . HIS A 1 171 ? 38.83257 5.88983 47.31641 1.000 14.48090 171 HIS A O 1
ATOM 2827 N N . GLU A 1 172 ? 39.23168 3.97158 46.20743 1.000 13.12527 172 GLU A N 1
ATOM 2828 C CA . GLU A 1 172 ? 37.86156 3.51735 46.40320 1.000 13.69936 172 GLU A CA 1
ATOM 2829 C C . GLU A 1 172 ? 37.53979 3.33876 47.89370 1.000 14.42823 172 GLU A C 1
ATOM 2830 O O . GLU A 1 172 ? 36.38047 3.44722 48.28424 1.000 13.31688 172 GLU A O 1
ATOM 2842 N N A LEU A 1 173 ? 38.55232 3.05998 48.72636 0.505 14.35890 173 LEU A N 1
ATOM 2843 N N B LEU A 1 173 ? 38.54660 3.05942 48.72487 0.495 14.33167 173 LEU A N 1
ATOM 2844 C CA A LEU A 1 173 ? 38.33191 2.94520 50.16738 0.505 14.34454 173 LEU A CA 1
ATOM 2845 C CA B LEU A 1 173 ? 38.33135 2.94517 50.16334 0.495 14.21309 173 LEU A CA 1
ATOM 2846 C C A LEU A 1 173 ? 38.08972 4.29845 50.82098 0.505 14.50149 173 LEU A C 1
ATOM 2847 C C B LEU A 1 173 ? 38.15416 4.29471 50.84044 0.495 14.37126 173 LEU A C 1
ATOM 2848 O O A LEU A 1 173 ? 37.60398 4.34337 51.95719 0.505 16.22721 173 LEU A O 1
ATOM 2849 O O B LEU A 1 173 ? 37.77540 4.33194 52.01769 0.495 16.17483 173 LEU A O 1
ATOM 2880 N N . LEU A 1 174 ? 38.41323 5.39948 50.14300 1.000 15.04018 174 LEU A N 1
ATOM 2881 C CA . LEU A 1 174 ? 38.13451 6.72676 50.68694 1.000 14.80775 174 LEU A CA 1
ATOM 2882 C C . LEU A 1 174 ? 36.70194 7.17501 50.44598 1.000 14.88829 174 LEU A C 1
ATOM 2883 O O . LEU A 1 174 ? 36.15416 7.97315 51.21701 1.000 15.64117 174 LEU A O 1
ATOM 2900 N N . TYR A 1 175 ? 36.08776 6.68860 49.37853 1.000 15.41127 175 TYR A N 1
ATOM 2901 C CA . TYR A 1 175 ? 34.77059 7.20524 49.02326 1.000 16.62707 175 TYR A CA 1
ATOM 2902 C C . TYR A 1 175 ? 33.69304 6.90601 50.06604 1.000 17.35497 175 TYR A C 1
ATOM 2903 O O . TYR A 1 175 ? 32.80310 7.75760 50.23331 1.000 16.38114 175 TYR A O 1
ATOM 2921 N N . PRO A 1 176 ? 33.69756 5.79137 50.78331 1.000 14.72363 176 PRO A N 1
ATOM 2922 C CA . PRO A 1 176 ? 32.69805 5.65260 51.84668 1.000 14.88137 176 PRO A CA 1
ATOM 2923 C C . PRO A 1 176 ? 32.84397 6.73452 52.89841 1.000 13.81268 176 PRO A C 1
ATOM 2924 O O . PRO A 1 176 ? 31.83934 7.19655 53.46061 1.000 11.35011 176 PRO A O 1
ATOM 2935 N N . PHE A 1 177 ? 34.07338 7.19518 53.15251 1.000 13.96573 177 PHE A N 1
ATOM 2936 C CA . PHE A 1 177 ? 34.24623 8.25763 54.13297 1.000 13.53944 177 PHE A CA 1
ATOM 2937 C C . PHE A 1 177 ? 33.78244 9.59521 53.61234 1.000 12.90981 177 PHE A C 1
ATOM 2938 O O . PHE A 1 177 ? 33.29009 10.39551 54.39949 1.000 13.33502 177 PHE A O 1
ATOM 2955 N N . ALA A 1 178 ? 33.96038 9.87534 52.32313 1.000 11.14374 178 ALA A N 1
ATOM 2956 C CA . ALA A 1 178 ? 33.40468 11.10310 51.77100 1.000 15.72223 178 ALA A CA 1
ATOM 2957 C C . ALA A 1 178 ? 31.88408 11.10687 51.87992 1.000 13.49463 178 ALA A C 1
ATOM 2958 O O . ALA A 1 178 ? 31.28612 12.10955 52.29076 1.000 13.40172 178 ALA A O 1
ATOM 2965 N N . GLN A 1 179 ? 31.25763 9.99366 51.53361 1.000 13.76404 179 GLN A N 1
ATOM 2966 C CA . GLN A 1 179 ? 29.80240 9.92034 51.61915 1.000 14.46005 179 GLN A CA 1
ATOM 2967 C C . GLN A 1 179 ? 29.34715 10.06458 53.06527 1.000 12.28539 179 GLN A C 1
ATOM 2968 O O . GLN A 1 179 ? 28.38178 10.78620 53.36322 1.000 12.45096 179 GLN A O 1
ATOM 2982 N N . ALA A 1 180 ? 30.08184 9.45014 53.98759 1.000 11.61100 180 ALA A N 1
ATOM 2983 C CA . ALA A 1 180 ? 29.73420 9.54282 55.39333 1.000 12.38954 180 ALA A CA 1
ATOM 2984 C C . ALA A 1 180 ? 29.93252 10.96197 55.88879 1.000 15.07415 180 ALA A C 1
ATOM 2985 O O . ALA A 1 180 ? 29.10643 11.47942 56.64764 1.000 13.13848 180 ALA A O 1
ATOM 2992 N N . TYR A 1 181 ? 30.99763 11.62947 55.43833 1.000 14.61588 181 TYR A N 1
ATOM 2993 C CA . TYR A 1 181 ? 31.19435 13.01083 55.86196 1.000 12.21939 181 TYR A CA 1
ATOM 2994 C C . TYR A 1 181 ? 30.05360 13.90818 55.34934 1.000 13.21137 181 TYR A C 1
ATOM 2995 O O . TYR A 1 181 ? 29.65316 14.84965 56.04067 1.000 12.06380 181 TYR A O 1
ATOM 3013 N N . ASP A 1 182 ? 29.50775 13.61914 54.16262 1.000 12.91685 182 ASP A N 1
ATOM 3014 C CA . ASP A 1 182 ? 28.36261 14.38819 53.67201 1.000 12.22576 182 ASP A CA 1
ATOM 3015 C C . ASP A 1 182 ? 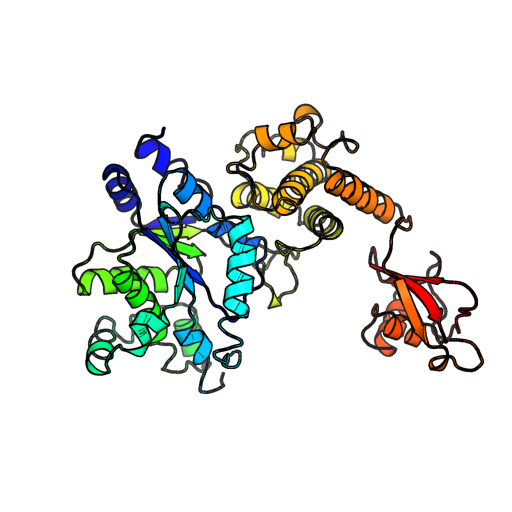27.22302 14.36195 54.69737 1.000 12.51195 182 ASP A C 1
ATOM 3016 O O . ASP A 1 182 ? 26.52828 15.37925 54.89354 1.000 13.23094 182 ASP A O 1
ATOM 3025 N N . SER A 1 183 ? 27.06656 13.24591 55.40627 1.000 11.41927 183 SER A N 1
ATOM 3026 C CA . SER A 1 183 ? 26.03689 13.15450 56.44616 1.000 12.91519 183 SER A CA 1
ATOM 3027 C C . S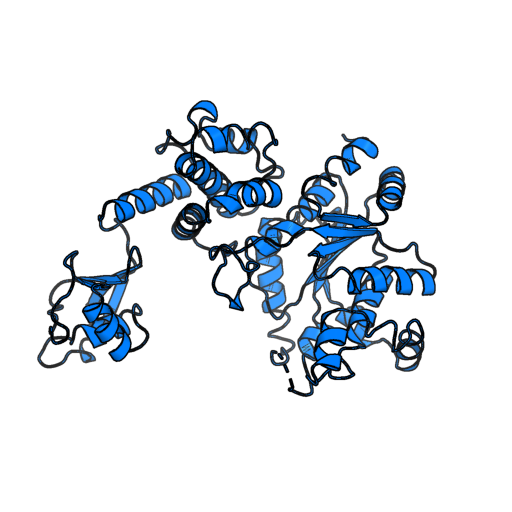ER A 1 183 ? 26.34769 14.06642 57.61540 1.000 11.80443 183 SER A C 1
ATOM 3028 O O . SER A 1 183 ? 25.44238 14.69387 58.19396 1.000 13.57257 183 SER A O 1
ATOM 3036 N N . VAL A 1 184 ? 27.63000 14.14278 57.97949 1.000 13.06894 184 VAL A N 1
ATOM 3037 C CA . VAL A 1 184 ? 28.06134 15.08105 59.00781 1.000 13.44801 184 VAL A CA 1
ATOM 3038 C C . VAL A 1 184 ? 27.82141 16.50922 58.55999 1.000 11.98120 184 VAL A C 1
ATOM 3039 O O . VAL A 1 184 ? 27.37026 17.35347 59.35147 1.000 13.10346 184 VAL A O 1
ATOM 3052 N N . ALA A 1 185 ? 28.13563 16.81300 57.29816 1.000 11.61638 185 ALA A N 1
ATOM 3053 C CA . ALA A 1 185 ? 28.05950 18.19654 56.81917 1.000 12.48578 185 ALA A CA 1
ATOM 3054 C C . ALA A 1 185 ? 26.63301 18.73614 56.86457 1.000 16.10544 185 ALA A C 1
ATOM 3055 O O . ALA A 1 185 ? 26.42580 19.93168 57.12965 1.000 14.14470 185 ALA A O 1
ATOM 3062 N N . ILE A 1 186 ? 25.64063 17.88604 56.57105 1.000 13.33235 186 ILE A N 1
ATOM 3063 C CA . ILE A 1 186 ? 24.24541 18.32542 56.56728 1.000 13.92649 186 ILE A CA 1
ATOM 3064 C C . ILE A 1 186 ? 23.45541 17.87952 57.79875 1.000 15.33244 186 ILE A C 1
ATOM 3065 O O . ILE A 1 186 ? 22.23303 18.08931 57.84271 1.000 14.68423 186 ILE A O 1
ATOM 3081 N N . ARG A 1 187 ? 24.10027 17.24962 58.76705 1.000 14.16839 187 ARG A N 1
ATOM 3082 C CA . ARG A 1 187 ? 23.45837 16.79134 60.00025 1.000 16.48890 187 ARG A CA 1
ATOM 3083 C C . ARG A 1 187 ? 22.26222 15.88628 59.69827 1.000 15.80963 187 ARG A C 1
ATOM 3084 O O . ARG A 1 187 ? 21.16411 16.04595 60.23608 1.000 14.14676 187 ARG A O 1
ATOM 3105 N N . ALA A 1 188 ? 22.51673 14.86370 58.90119 1.000 13.29981 188 ALA A N 1
ATOM 3106 C CA . ALA A 1 188 ? 21.43427 14.00139 58.43694 1.000 10.80921 188 ALA A CA 1
ATOM 3107 C C . ALA A 1 188 ? 20.76775 13.24654 59.57757 1.000 12.02597 188 ALA A C 1
ATOM 3108 O O . ALA A 1 188 ? 21.43724 12.65519 60.42231 1.000 11.76028 188 ALA A O 1
ATOM 3115 N N . ASP A 1 189 ? 19.42426 13.24896 59.58808 1.000 9.72461 189 ASP A N 1
ATOM 3116 C CA . ASP A 1 189 ? 18.64623 12.43362 60.50030 1.000 11.74522 189 ASP A CA 1
ATOM 3117 C C . ASP A 1 189 ? 18.41436 11.02101 59.94603 1.000 11.45149 189 ASP A C 1
ATOM 3118 O O . ASP A 1 189 ? 18.36879 10.04697 60.71223 1.000 11.78347 189 ASP A O 1
ATOM 3127 N N . VAL A 1 190 ? 18.23243 10.95008 58.62724 1.000 10.60147 190 VAL A N 1
ATOM 3128 C CA . VAL A 1 190 ? 17.95162 9.74416 57.86244 1.000 10.99497 190 VAL A CA 1
ATOM 3129 C C . VAL A 1 190 ? 18.78721 9.82212 56.60419 1.000 11.37974 190 VAL A C 1
ATOM 3130 O O . VAL A 1 190 ? 18.84957 10.88681 55.98074 1.000 12.26241 190 VAL A O 1
ATOM 3143 N N . GLU A 1 191 ? 19.36705 8.69803 56.18438 1.000 9.74397 191 GLU A N 1
ATOM 3144 C CA . GLU A 1 191 ? 19.91177 8.58768 54.84261 1.000 11.32216 191 GLU A CA 1
ATOM 3145 C C . GLU A 1 191 ? 19.15609 7.48715 54.11864 1.000 9.96512 191 GLU A C 1
ATOM 3146 O O . GLU A 1 191 ? 19.01447 6.37676 54.64868 1.000 10.27265 191 GLU A O 1
ATOM 3158 N N . MET A 1 192 ? 18.67313 7.81752 52.92956 1.000 10.77991 192 MET A N 1
ATOM 3159 C CA . MET A 1 192 ? 18.00103 6.92935 51.99762 1.000 9.96044 192 MET A CA 1
ATOM 3160 C C . MET A 1 192 ? 19.01321 6.18488 51.13978 1.000 10.50165 192 MET A C 1
ATOM 3161 O O . MET A 1 192 ? 20.05996 6.73026 50.77550 1.000 11.07891 192 MET A O 1
ATOM 3175 N N . GLY A 1 193 ? 18.65667 4.96979 50.77089 1.000 11.53252 193 GLY A N 1
ATOM 3176 C CA . GLY A 1 193 ? 19.41413 4.22631 49.77608 1.000 12.93354 193 GLY A CA 1
ATOM 3177 C C . GLY A 1 193 ? 18.66898 2.98055 49.38111 1.000 13.64890 193 GLY A C 1
ATOM 3178 O O . GLY A 1 193 ? 17.75594 2.52501 50.08008 1.000 11.14314 193 GLY A O 1
ATOM 3182 N N . GLY A 1 194 ? 19.05599 2.43456 48.22472 1.000 13.27401 194 GLY A N 1
ATOM 3183 C CA . GLY A 1 194 ? 18.72283 1.06756 47.94348 1.000 14.18911 194 GLY A CA 1
ATOM 3184 C C . GLY A 1 194 ? 19.46613 0.12944 48.88369 1.000 13.86661 194 GLY A C 1
ATOM 3185 O O . GLY A 1 194 ? 20.43957 0.51049 49.52823 1.000 11.05015 194 GLY A O 1
ATOM 3189 N N . THR A 1 195 ? 18.97563 -1.11217 48.97816 1.000 12.62718 195 THR A N 1
ATOM 3190 C CA . THR A 1 195 ? 19.66781 -2.12458 49.77871 1.000 13.95365 195 THR A CA 1
ATOM 3191 C C . THR A 1 195 ? 21.15196 -2.22608 49.43787 1.000 14.29068 195 THR A C 1
ATOM 3192 O O . THR A 1 195 ? 21.96639 -2.54512 50.30890 1.000 13.17527 195 THR A O 1
ATOM 3203 N N . ASP A 1 196 ? 21.52074 -1.95468 48.18933 1.000 13.63814 196 ASP A N 1
ATOM 3204 C CA . ASP A 1 196 ? 22.90994 -2.05715 47.75796 1.000 15.49163 196 ASP A CA 1
ATOM 3205 C C . ASP A 1 196 ? 23.80124 -0.96256 48.30965 1.000 12.49280 196 ASP A C 1
ATOM 3206 O O . ASP A 1 196 ? 25.00625 -1.01214 48.07507 1.000 13.41734 196 ASP A O 1
ATOM 3215 N N . GLN A 1 197 ? 23.26918 0.00329 49.04075 1.000 12.99088 197 GLN A N 1
ATOM 3216 C CA . GLN A 1 197 ? 24.06612 1.04826 49.67703 1.000 13.78271 197 GLN A CA 1
ATOM 3217 C C . GLN A 1 197 ? 24.13767 0.86723 51.19089 1.000 12.50968 197 GLN A C 1
ATOM 3218 O O . GLN A 1 197 ? 24.54898 1.78579 51.91366 1.000 12.08819 197 GLN A O 1
ATOM 3232 N N A ARG A 1 198 ? 23.74754 -0.30376 51.68809 0.336 11.82302 198 ARG A N 1
ATOM 3233 N N B ARG A 1 198 ? 23.76100 -0.30178 51.69441 0.664 11.80243 198 ARG A N 1
ATOM 3234 C CA A ARG A 1 198 ? 23.67644 -0.51787 53.12966 0.336 13.17412 198 ARG A CA 1
ATOM 3235 C CA B ARG A 1 198 ? 23.67413 -0.47992 53.14010 0.664 13.21319 198 ARG A CA 1
ATOM 3236 C C A ARG A 1 198 ? 25.00584 -0.20799 53.80693 0.336 14.99183 198 ARG A C 1
ATOM 3237 C C B ARG A 1 198 ? 25.01046 -0.23444 53.83215 0.664 15.62028 198 ARG A C 1
ATOM 3238 O O A ARG A 1 198 ? 25.04530 0.49449 54.81655 0.336 12.73048 198 ARG A O 1
ATOM 3239 O O B ARG A 1 198 ? 25.05422 0.37332 54.89455 0.664 12.67713 198 ARG A O 1
ATOM 3280 N N . PHE A 1 199 ? 26.10622 -0.72590 53.26430 1.000 12.18724 199 PHE A N 1
ATOM 3281 C CA . PHE A 1 199 ? 27.39468 -0.60439 53.95198 1.000 13.36907 199 PHE A CA 1
ATOM 3282 C C . PHE A 1 199 ? 27.79132 0.85970 54.13764 1.000 12.21934 199 PHE A C 1
ATOM 3283 O O . PHE A 1 199 ? 28.16001 1.28727 55.24251 1.000 10.23406 199 PHE A O 1
ATOM 3301 N N . ASN A 1 200 ? 27.76160 1.63451 53.05474 1.000 10.93748 200 ASN A N 1
ATOM 3302 C CA . ASN A 1 200 ? 28.15663 3.03315 53.12774 1.000 11.19242 200 ASN A CA 1
ATOM 3303 C C . ASN A 1 200 ? 27.23872 3.83520 54.05644 1.000 11.81146 200 ASN A C 1
ATOM 3304 O O . ASN A 1 200 ? 27.70241 4.72959 54.76562 1.000 10.10295 200 ASN A O 1
ATOM 3315 N N . LEU A 1 201 ? 25.95937 3.49071 54.10592 1.000 10.39549 201 LEU A N 1
ATOM 3316 C CA . LEU A 1 201 ? 25.05494 4.19285 55.00782 1.000 11.16392 201 LEU A CA 1
ATOM 3317 C C . LEU A 1 201 ? 25.42546 3.91813 56.45732 1.000 11.10725 201 LEU A C 1
ATOM 3318 O O . LEU A 1 201 ? 25.39026 4.82970 57.30346 1.000 11.12098 201 LEU A O 1
ATOM 3334 N N . LEU A 1 202 ? 25.87958 2.70152 56.73573 1.000 11.36500 202 LEU A N 1
ATOM 3335 C CA . LEU A 1 202 ? 26.30605 2.35760 58.07605 1.000 10.48047 202 LEU A CA 1
ATOM 3336 C C . LEU A 1 202 ? 27.60653 3.05446 58.43763 1.000 12.45357 202 LEU A C 1
ATOM 3337 O O . LEU A 1 202 ? 27.79672 3.40986 59.60603 1.000 12.96879 202 LEU A O 1
ATOM 3353 N N . VAL A 1 203 ? 28.50110 3.24979 57.46062 1.000 12.42774 203 VAL A N 1
ATOM 3354 C CA . VAL A 1 203 ? 29.70161 4.04317 57.71026 1.000 11.97485 203 VAL A CA 1
ATOM 3355 C C . VAL A 1 203 ? 29.30402 5.46450 58.10499 1.000 13.43049 203 VAL A C 1
ATOM 3356 O O . VAL A 1 203 ? 29.91287 6.09055 58.99627 1.000 11.12634 203 VAL A O 1
ATOM 3369 N N . GLY A 1 204 ? 28.25765 5.98649 57.47145 1.000 11.88930 204 GLY A N 1
ATOM 3370 C CA . GLY A 1 204 ? 27.73727 7.27562 57.87283 1.000 11.00840 204 GLY A CA 1
ATOM 3371 C C . GLY A 1 204 ? 27.42223 7.36516 59.35253 1.000 12.02847 204 GLY A C 1
ATOM 3372 O O . GLY A 1 204 ? 27.75543 8.36515 60.00564 1.000 10.62691 204 GLY A O 1
ATOM 3376 N N . ARG A 1 205 ? 26.78961 6.32565 59.90372 1.000 12.01001 205 ARG A N 1
ATOM 3377 C CA . ARG A 1 205 ? 26.49985 6.31952 61.32996 1.000 11.88149 205 ARG A CA 1
ATOM 3378 C C . ARG A 1 205 ? 27.77798 6.42290 62.11882 1.000 13.85841 205 ARG A C 1
ATOM 3379 O O . ARG A 1 205 ? 27.87309 7.20521 63.06990 1.000 12.09394 205 ARG A O 1
ATOM 3400 N N . GLU A 1 206 ? 28.78007 5.62790 61.73794 1.000 13.10678 206 GLU A N 1
ATOM 3401 C CA . GLU A 1 206 ? 30.01634 5.58399 62.50812 1.000 14.17492 206 GLU A CA 1
ATOM 3402 C C . GLU A 1 206 ? 30.72961 6.93664 62.48294 1.000 13.34509 206 GLU A C 1
ATOM 3403 O O . GLU A 1 206 ? 31.24353 7.39515 63.51508 1.000 14.48174 206 GLU A O 1
ATOM 3415 N N . VAL A 1 207 ? 30.78342 7.58286 61.30619 1.000 11.37208 207 VAL A N 1
ATOM 3416 C CA . VAL A 1 207 ? 31.42538 8.89213 61.18866 1.000 12.30425 207 VAL A CA 1
ATOM 3417 C C . VAL A 1 207 ? 30.63749 9.96203 61.95834 1.000 12.54957 207 VAL A C 1
ATOM 3418 O O . VAL A 1 207 ? 31.22409 10.79284 62.66106 1.000 12.24284 207 VAL A O 1
ATOM 3431 N N . GLN A 1 208 ? 29.30359 9.94659 61.86989 1.000 13.26703 208 GLN A N 1
ATOM 3432 C CA . GLN A 1 208 ? 28.54047 10.91621 62.66466 1.000 12.57034 208 GLN A CA 1
ATOM 3433 C C . GLN A 1 208 ? 28.84557 10.77850 64.15746 1.000 12.86752 208 GLN A C 1
ATOM 3434 O O . GLN A 1 208 ? 29.06580 11.80089 64.84124 1.000 13.09404 208 GLN A O 1
ATOM 3448 N N . ARG A 1 209 ? 28.89987 9.55050 64.68190 1.000 13.32239 209 ARG A N 1
ATOM 3449 C CA . ARG A 1 209 ? 29.24114 9.36716 66.09209 1.000 14.44577 209 ARG A CA 1
ATOM 3450 C C . ARG A 1 209 ? 30.60728 9.97347 66.42269 1.000 17.91835 209 ARG A C 1
ATOM 3451 O O . ARG A 1 209 ? 30.80050 10.58282 67.48616 1.000 14.04773 209 ARG A O 1
ATOM 3472 N N . ALA A 1 210 ? 31.56359 9.82718 65.52136 1.000 16.22432 210 ALA A N 1
ATOM 3473 C CA . ALA A 1 210 ? 32.90779 10.34017 65.80198 1.000 14.17460 210 ALA A CA 1
ATOM 3474 C C . ALA A 1 210 ? 32.92477 11.85547 65.80479 1.000 17.48869 210 ALA A C 1
ATOM 3475 O O . ALA A 1 210 ? 33.75977 12.46190 66.48361 1.000 15.97724 210 ALA A O 1
ATOM 3482 N N . TYR A 1 211 ? 31.98359 12.48693 65.08763 1.000 15.57010 211 TYR A N 1
ATOM 3483 C CA . TYR A 1 211 ? 31.82881 13.92984 65.09033 1.000 15.82367 211 TYR A CA 1
ATOM 3484 C C . TYR A 1 211 ? 30.82019 14.40086 66.14075 1.000 17.39887 211 TYR A C 1
ATOM 3485 O O . TYR A 1 211 ? 30.47876 15.59134 66.15151 1.000 15.84310 211 TYR A O 1
ATOM 3503 N N . GLY A 1 212 ? 30.40415 13.52119 67.05353 1.000 14.54476 212 GLY A N 1
ATOM 3504 C CA . GLY A 1 212 ? 29.52853 13.89361 68.15503 1.000 17.74889 212 GLY A CA 1
ATOM 3505 C C . GLY A 1 212 ? 28.09177 14.13710 67.76396 1.000 20.22539 212 GLY A C 1
ATOM 3506 O O . GLY A 1 212 ? 27.38407 14.83622 68.48475 1.000 18.40382 212 GLY A O 1
ATOM 3510 N N . GLN A 1 213 ? 27.65337 13.59507 66.62504 1.000 16.14700 213 GLN A N 1
ATOM 3511 C CA . GLN A 1 213 ? 26.29342 13.74231 66.13654 1.000 15.33019 213 GLN A CA 1
ATOM 3512 C C . GLN A 1 213 ? 25.48759 12.47260 66.40200 1.000 14.25698 213 GLN A C 1
ATOM 3513 O O . GLN A 1 213 ? 26.03749 11.36815 66.47731 1.000 14.59447 213 GLN A O 1
ATOM 3527 N N . SER A 1 214 ? 24.16874 12.64047 66.49690 1.000 15.87819 214 SER A N 1
ATOM 3528 C CA . SER A 1 214 ? 23.24261 11.50589 66.48552 1.000 12.87851 214 SER A CA 1
ATOM 3529 C C . SER A 1 214 ? 23.44417 10.73222 65.19136 1.000 12.90657 214 SER A C 1
ATOM 3530 O O . SER A 1 214 ? 23.43325 11.34011 64.11120 1.000 13.10704 214 SER A O 1
ATOM 3538 N N . PRO A 1 215 ? 23.65705 9.41538 65.24127 1.000 12.44875 215 PRO A N 1
ATOM 3539 C CA . PRO A 1 215 ? 23.85106 8.67769 63.98566 1.000 12.86312 215 PRO A CA 1
ATOM 3540 C C . PRO A 1 215 ? 22.54316 8.54069 63.22934 1.000 13.50961 215 PRO A C 1
ATOM 3541 O O . PRO A 1 215 ? 21.50913 8.18914 63.79539 1.000 12.01382 215 PRO A O 1
ATOM 3552 N N . GLN A 1 216 ? 22.62951 8.76141 61.92557 1.000 11.92257 216 GLN A N 1
ATOM 3553 C CA . GLN A 1 216 ? 21.47080 8.74115 61.05216 1.000 10.72139 216 GLN A CA 1
ATOM 3554 C C . GLN A 1 216 ? 20.80041 7.37136 61.04514 1.000 12.22174 216 GLN A C 1
ATOM 3555 O O . GLN A 1 216 ? 21.45444 6.31926 61.13022 1.000 11.70874 216 GLN A O 1
ATOM 3569 N N . VAL A 1 217 ? 19.47343 7.40179 60.94355 1.000 10.50526 217 VAL A N 1
ATOM 3570 C CA . VAL A 1 217 ? 18.71669 6.21466 60.58567 1.000 11.08531 217 VAL A CA 1
ATOM 3571 C C . VAL A 1 217 ? 19.02865 5.87462 59.13976 1.000 9.79873 217 VAL A C 1
ATOM 3572 O O . VAL A 1 217 ? 19.06426 6.76440 58.28609 1.000 11.96554 217 VAL A O 1
ATOM 3585 N N . CYS A 1 218 ? 19.30048 4.60964 58.85720 1.000 9.39356 218 CYS A N 1
ATOM 3586 C CA . CYS A 1 218 ? 19.54473 4.16131 57.48976 1.000 11.02977 218 CYS A CA 1
ATOM 3587 C C . CYS A 1 218 ? 18.24219 3.55140 56.95856 1.000 9.28626 218 CYS A C 1
ATOM 3588 O O . CYS A 1 218 ? 17.69846 2.61575 57.55537 1.000 11.08746 218 CYS A O 1
ATOM 3596 N N . PHE A 1 219 ? 17.74695 4.09624 55.85737 1.000 9.21614 219 PHE A N 1
ATOM 3597 C CA . PHE A 1 219 ? 16.40260 3.78404 55.35011 1.000 11.35034 219 PHE A CA 1
ATOM 3598 C C . PHE A 1 219 ? 16.60729 3.12980 53.98322 1.000 11.56302 219 PHE A C 1
ATOM 3599 O O . PHE A 1 219 ? 16.92818 3.82618 53.02033 1.000 10.99391 219 PHE A O 1
ATOM 3616 N N . LEU A 1 220 ? 16.45961 1.80009 53.91142 1.000 10.96766 220 LEU A N 1
ATOM 3617 C CA . LEU A 1 220 ? 16.84352 1.01061 52.74719 1.000 10.04936 220 LEU A CA 1
ATOM 3618 C C . LEU A 1 220 ? 15.61396 0.48842 52.00580 1.000 10.73879 220 LEU A C 1
ATOM 3619 O O . LEU A 1 220 ? 14.78839 -0.24327 52.57587 1.000 10.65903 220 LEU A O 1
ATOM 3635 N N . MET A 1 221 ? 15.52521 0.80890 50.73640 1.000 9.98511 221 MET A N 1
ATOM 3636 C CA . MET A 1 221 ? 14.46718 0.31315 49.87543 1.000 11.69037 221 MET A CA 1
ATOM 3637 C C . MET A 1 221 ? 14.97803 -0.83684 49.00264 1.000 12.42572 221 MET A C 1
ATOM 3638 O O . MET A 1 221 ? 16.13912 -0.85926 48.57111 1.000 11.71489 221 MET A O 1
ATOM 3652 N N . PRO A 1 222 ? 14.12510 -1.80126 48.67888 1.000 11.29975 222 PRO A N 1
ATOM 3653 C CA . PRO A 1 222 ? 14.53316 -2.83046 47.72248 1.000 13.16585 222 PRO A CA 1
ATOM 3654 C C . PRO A 1 222 ? 14.72788 -2.21729 46.35414 1.000 12.77892 222 PRO A C 1
ATOM 3655 O O . PRO A 1 222 ? 14.22007 -1.12439 46.04546 1.000 12.35582 222 PRO A O 1
ATOM 3666 N N . LEU A 1 223 ? 15.45553 -2.94542 45.52333 1.000 13.48714 223 LEU A N 1
ATOM 3667 C CA . LEU A 1 223 ? 15.74550 -2.51607 44.16572 1.000 16.19511 223 LEU A CA 1
ATOM 3668 C C . LEU A 1 223 ? 14.66892 -3.07044 43.25017 1.000 19.81726 223 LEU A C 1
ATOM 3669 O O . LEU A 1 223 ? 14.32502 -4.25444 43.33584 1.000 18.02001 223 LEU A O 1
ATOM 3685 N N . LEU A 1 224 ? 14.12885 -2.20792 42.40145 1.000 13.84611 224 LEU A N 1
ATOM 3686 C CA . LEU A 1 224 ? 13.14336 -2.63049 41.42383 1.000 14.75633 224 LEU A CA 1
ATOM 3687 C C . LEU A 1 224 ? 13.81275 -3.51782 40.37374 1.000 14.03378 224 LEU A C 1
ATOM 3688 O O . LEU A 1 224 ? 14.87266 -3.16398 39.85545 1.000 15.64838 224 LEU A O 1
ATOM 3704 N N . VAL A 1 225 ? 13.19150 -4.66227 40.04081 1.000 15.14685 225 VAL A N 1
ATOM 3705 C CA . VAL A 1 225 ? 13.68345 -5.50842 38.95212 1.000 15.00089 225 VAL A CA 1
ATOM 3706 C C . VAL A 1 225 ? 13.21559 -4.94742 37.61633 1.000 12.85976 225 VAL A C 1
ATOM 3707 O O . VAL A 1 225 ? 12.11848 -4.40288 37.50754 1.000 14.07914 225 VAL A O 1
ATOM 3720 N N . GLY A 1 226 ? 14.05808 -5.06733 36.60819 1.000 14.39820 226 GLY A N 1
ATOM 3721 C CA . GLY A 1 226 ? 13.75484 -4.56802 35.27733 1.000 14.68941 226 GLY A CA 1
ATOM 3722 C C . GLY A 1 226 ? 12.83072 -5.44986 34.43826 1.000 14.11330 226 GLY A C 1
ATOM 3723 O O . GLY A 1 226 ? 12.32872 -6.49304 34.85231 1.000 13.10733 226 GLY A O 1
ATOM 3727 N N . LEU A 1 227 ? 12.62009 -4.98897 33.19886 1.000 15.22899 227 LEU A N 1
ATOM 3728 C CA . LEU A 1 227 ? 11.69509 -5.62703 32.26696 1.000 15.93749 227 LEU A CA 1
ATOM 3729 C C . LEU A 1 227 ? 12.13245 -7.03667 31.85112 1.000 14.89375 227 LEU A C 1
ATOM 3730 O O . LEU A 1 227 ? 11.29463 -7.81649 31.36383 1.000 14.87817 227 LEU A O 1
ATOM 3746 N N . ASP A 1 228 ? 13.40211 -7.37153 32.03811 1.000 14.21102 228 ASP A N 1
ATOM 3747 C CA . ASP A 1 228 ? 13.89341 -8.72627 31.78079 1.000 16.14736 228 ASP A CA 1
ATOM 3748 C C . ASP A 1 228 ? 13.43536 -9.72580 32.83684 1.000 18.32881 228 ASP A C 1
ATOM 3749 O O . ASP A 1 228 ? 13.48058 -10.94063 32.59710 1.000 17.04303 228 ASP A O 1
ATOM 3758 N N . GLY A 1 229 ? 13.06989 -9.24718 34.01397 1.000 14.81708 229 GLY A N 1
ATOM 3759 C CA . GLY A 1 229 ? 12.49512 -10.09081 35.03822 1.000 19.33375 229 GLY A CA 1
ATOM 3760 C C . GLY A 1 229 ? 13.46613 -10.66678 36.04939 1.000 18.90510 229 GLY A C 1
ATOM 3761 O O . GLY A 1 229 ? 13.02086 -11.32952 36.97562 1.000 16.56807 229 GLY A O 1
ATOM 3765 N N A ARG A 1 230 ? 14.76986 -10.42142 35.89470 0.583 17.96180 230 ARG A N 1
ATOM 3766 N N B ARG A 1 230 ? 14.76478 -10.40383 35.91513 0.417 18.05231 230 ARG A N 1
ATOM 3767 C CA A ARG A 1 230 ? 15.79151 -11.02500 36.74514 0.583 23.30606 230 ARG A CA 1
ATOM 3768 C CA B ARG A 1 230 ? 15.75427 -10.97742 36.82046 0.417 23.26748 230 ARG A CA 1
ATOM 3769 C C A ARG A 1 230 ? 16.69925 -9.96512 37.36070 0.583 22.48823 230 ARG A C 1
ATOM 3770 C C B ARG A 1 230 ? 16.66008 -9.90216 37.39774 0.417 22.49468 230 ARG A C 1
ATOM 3771 O O A ARG A 1 230 ? 16.91838 -9.95887 38.57121 0.583 23.49538 230 ARG A O 1
ATOM 3772 O O B ARG A 1 230 ? 16.84064 -9.82353 38.61658 0.417 23.54592 230 ARG A O 1
ATOM 3813 N N . GLU A 1 231 ? 17.21358 -9.05898 36.53341 1.000 16.90193 231 GLU A N 1
ATOM 3814 C CA . GLU A 1 231 ? 18.19417 -8.07041 36.96383 1.000 22.81414 231 GLU A CA 1
ATOM 3815 C C . GLU A 1 231 ? 17.55432 -6.78607 37.48334 1.000 20.54250 231 GLU A C 1
ATOM 3816 O O . GLU A 1 231 ? 16.43448 -6.43002 37.11686 1.000 16.20838 231 GLU A O 1
ATOM 3829 N N . LYS A 1 232 ? 18.28048 -6.08546 38.33807 1.000 19.16751 232 LYS A N 1
ATOM 3830 C CA . LYS A 1 232 ? 17.80351 -4.78543 38.79124 1.000 23.48598 232 LYS A CA 1
ATOM 3831 C C . LYS A 1 232 ? 17.63966 -3.85341 37.59740 1.000 18.45998 232 LYS A C 1
ATOM 3832 O O . LYS A 1 232 ? 18.43224 -3.87968 36.64475 1.000 18.23094 232 LYS A O 1
ATOM 3851 N N . MET A 1 233 ? 16.61680 -3.01826 37.64816 1.000 17.86591 233 MET A N 1
ATOM 3852 C CA . MET A 1 233 ? 16.42726 -2.04608 36.59074 1.000 16.37426 233 MET A CA 1
ATOM 3853 C C . MET A 1 233 ? 17.63606 -1.12280 36.57116 1.000 20.72501 233 MET A C 1
ATOM 3854 O O . MET A 1 233 ? 18.03300 -0.59055 37.60670 1.000 18.29665 233 MET A O 1
ATOM 3868 N N . SER A 1 234 ? 18.21871 -0.93892 35.39513 1.000 17.73488 234 SER A N 1
ATOM 3869 C CA . SER A 1 234 ? 19.40110 -0.09046 35.30205 1.000 26.17672 234 SER A CA 1
ATOM 3870 C C . SER A 1 234 ? 19.60040 0.34920 33.86008 1.000 28.09349 234 SER A C 1
ATOM 3871 O O . SER A 1 234 ? 19.25822 -0.36885 32.91408 1.000 24.15602 234 SER A O 1
ATOM 3879 N N . LYS A 1 235 ? 20.16894 1.55121 33.71305 1.000 28.59304 235 LYS A N 1
ATOM 3880 C CA . LYS A 1 235 ? 20.37179 2.11957 32.38608 1.000 30.64974 235 LYS A CA 1
ATOM 3881 C C . LYS A 1 235 ? 21.24170 1.20921 31.52953 1.000 29.00739 235 LYS A C 1
ATOM 3882 O O . LYS A 1 235 ? 20.93283 0.95978 30.35949 1.000 28.71121 235 LYS A O 1
ATOM 3901 N N . SER A 1 236 ? 22.31006 0.67485 32.11570 1.000 29.86962 236 SER A N 1
ATOM 3902 C CA . SER A 1 236 ? 23.27399 -0.10625 31.35207 1.000 36.50981 236 SER A CA 1
ATOM 3903 C C . SER A 1 236 ? 22.72841 -1.45812 30.90897 1.000 37.01303 236 SER A C 1
ATOM 3904 O O . SER A 1 236 ? 23.25952 -2.04085 29.96042 1.000 30.89110 236 SER A O 1
ATOM 3912 N N . LEU A 1 237 ? 21.69323 -1.97839 31.56657 1.000 31.77519 237 LEU A N 1
ATOM 3913 C CA . LEU A 1 237 ? 21.12037 -3.25406 31.16045 1.000 29.04351 237 LEU A CA 1
ATOM 3914 C C . LEU A 1 237 ? 19.95888 -3.09865 30.20701 1.000 29.45408 237 LEU A C 1
ATOM 3915 O O . LEU A 1 237 ? 19.38747 -4.10784 29.78215 1.000 27.65970 237 LEU A O 1
ATOM 3931 N N . ASP A 1 238 ? 19.60237 -1.86508 29.85523 1.000 28.84244 238 ASP A N 1
ATOM 3932 C CA . ASP A 1 238 ? 18.56432 -1.60817 28.87355 1.000 29.13595 238 ASP A CA 1
ATOM 3933 C C . ASP A 1 238 ? 17.26234 -2.33596 29.21196 1.000 27.31717 238 ASP A C 1
ATOM 3934 O O . ASP A 1 238 ? 16.58202 -2.89150 28.34693 1.000 24.13274 238 ASP A O 1
ATOM 3943 N N . ASN A 1 239 ? 16.88869 -2.30074 30.48826 1.000 20.42643 239 ASN A N 1
ATOM 3944 C CA . ASN A 1 239 ? 15.69965 -3.00214 30.96899 1.000 21.92769 239 ASN A CA 1
ATOM 3945 C C . ASN A 1 239 ? 14.81699 -2.06224 31.76417 1.000 18.88332 239 ASN A C 1
ATOM 3946 O O . ASN A 1 239 ? 14.07799 -2.49416 32.65586 1.000 15.37546 239 ASN A O 1
ATOM 3957 N N . TYR A 1 240 ? 14.89078 -0.76821 31.45350 1.000 18.44501 240 TYR A N 1
ATOM 3958 C CA . TYR A 1 240 ? 14.37313 0.28125 32.30471 1.000 17.57731 240 TYR A CA 1
ATOM 3959 C C . TYR A 1 240 ? 13.23259 1.02092 31.63662 1.000 18.86553 240 TYR A C 1
ATOM 3960 O O . TYR A 1 240 ? 13.04169 0.95089 30.41691 1.000 18.74200 240 TYR A O 1
ATOM 3978 N N . ILE A 1 241 ? 12.49630 1.75060 32.46812 1.000 17.34321 241 ILE A N 1
ATOM 3979 C CA . ILE A 1 241 ? 11.42263 2.64689 32.05742 1.000 16.27047 241 ILE A CA 1
ATOM 3980 C C . ILE A 1 241 ? 11.76369 4.02779 32.60151 1.000 19.58579 241 ILE A C 1
ATOM 3981 O O . ILE A 1 241 ? 11.70523 4.25062 33.81735 1.000 16.83546 241 ILE A O 1
ATOM 3997 N N . GLY A 1 242 ? 12.12829 4.95352 31.70903 1.000 17.42376 242 GLY A N 1
ATOM 3998 C CA . GLY A 1 242 ? 12.52727 6.28167 32.13821 1.000 18.21396 242 GLY A CA 1
ATOM 3999 C C . GLY A 1 242 ? 11.35022 7.14646 32.55491 1.000 18.36493 242 GLY A C 1
ATOM 4000 O O . GLY A 1 242 ? 10.25549 7.05838 32.00801 1.000 19.32410 242 GLY A O 1
ATOM 4004 N N . LEU A 1 243 ? 11.59973 8.00469 33.56211 1.000 15.08190 243 LEU A N 1
ATOM 4005 C CA . LEU A 1 243 ? 10.52808 8.84149 34.08758 1.000 17.13058 243 LEU A CA 1
ATOM 4006 C C . LEU A 1 243 ? 10.02007 9.83081 33.04724 1.000 18.96083 243 LEU A C 1
ATOM 4007 O O . LEU A 1 243 ? 8.84471 10.22378 33.09626 1.000 20.08437 243 LEU A O 1
ATOM 4023 N N . THR A 1 244 ? 10.87408 10.25088 32.12125 1.000 17.46800 244 THR A N 1
ATOM 4024 C CA . THR A 1 244 ? 10.47201 11.18672 31.08382 1.000 19.18292 244 THR A CA 1
ATOM 4025 C C . THR A 1 244 ? 10.16419 10.52904 29.73407 1.000 20.88409 244 THR A C 1
ATOM 4026 O O . THR A 1 244 ? 10.00973 11.24563 28.74205 1.000 20.47224 244 THR A O 1
ATOM 4037 N N . GLU A 1 245 ? 10.00235 9.20797 29.66802 1.000 19.47708 245 GLU A N 1
ATOM 4038 C CA . GLU A 1 245 ? 9.61704 8.61182 28.38548 1.000 22.55721 245 GLU A CA 1
ATOM 4039 C C . GLU A 1 245 ? 8.21490 9.06593 27.99976 1.000 20.38177 245 GLU A C 1
ATOM 4040 O O . GLU A 1 245 ? 7.35262 9.25805 28.86331 1.000 20.98491 245 GLU A O 1
ATOM 4052 N N . PRO A 1 246 ? 7.95864 9.24630 26.71514 1.000 22.10056 246 PRO A N 1
ATOM 4053 C CA . PRO A 1 246 ? 6.60972 9.60430 26.27950 1.000 22.23726 246 PRO A CA 1
ATOM 4054 C C . PRO A 1 246 ? 5.58523 8.62114 26.80018 1.000 20.53534 246 PRO A C 1
ATOM 4055 O O . PRO A 1 246 ? 5.84211 7.40735 26.84410 1.000 18.23932 246 PRO A O 1
ATOM 4066 N N . PRO A 1 247 ? 4.40623 9.10090 27.16956 1.000 21.19704 247 PRO A N 1
ATOM 4067 C CA . PRO A 1 247 ? 3.35249 8.19443 27.65639 1.000 21.01995 247 PRO A CA 1
ATOM 4068 C C . PRO A 1 247 ? 3.13782 6.96669 26.80454 1.000 22.39173 247 PRO A C 1
ATOM 4069 O O . PRO A 1 247 ? 2.92751 5.88086 27.35327 1.000 21.41985 247 PRO A O 1
ATOM 4080 N N . GLU A 1 248 ? 3.16780 7.11273 25.47841 1.000 21.08484 248 GLU A N 1
ATOM 4081 C CA . GLU A 1 248 ? 2.95107 5.97427 24.58476 1.000 25.20481 248 GLU A CA 1
ATOM 4082 C C . GLU A 1 248 ? 3.92756 4.84319 24.88730 1.000 20.56902 248 GLU A C 1
ATOM 4083 O O . GLU A 1 248 ? 3.54129 3.67729 24.98130 1.000 23.00903 248 GLU A O 1
ATOM 4095 N N . ALA A 1 249 ? 5.20295 5.18121 25.05165 1.000 18.88475 249 ALA A N 1
ATOM 4096 C CA . ALA A 1 249 ? 6.21095 4.17461 25.32936 1.000 21.79679 249 ALA A CA 1
ATOM 4097 C C . ALA A 1 249 ? 6.18190 3.70607 26.78154 1.000 19.55948 249 ALA A C 1
ATOM 4098 O O . ALA A 1 249 ? 6.45256 2.53287 27.05407 1.000 16.55594 249 ALA A O 1
ATOM 4105 N N . MET A 1 250 ? 5.94579 4.60900 27.73452 1.000 17.56688 250 MET A N 1
ATOM 4106 C CA . MET A 1 250 ? 5.89126 4.15199 29.11504 1.000 17.92760 250 MET A CA 1
ATOM 4107 C C . MET A 1 250 ? 4.76264 3.14340 29.29057 1.000 17.85290 250 MET A C 1
ATOM 4108 O O . MET A 1 250 ? 4.91130 2.13667 29.99259 1.000 15.67394 250 MET A O 1
ATOM 4122 N N . PHE A 1 251 ? 3.62773 3.40264 28.64655 1.000 16.38662 251 PHE A N 1
ATOM 4123 C CA . PHE A 1 251 ? 2.47744 2.52921 28.81231 1.000 17.80349 251 PHE A CA 1
ATOM 4124 C C . PHE A 1 251 ? 2.77885 1.13747 28.25596 1.000 16.54314 251 PHE A C 1
ATOM 4125 O O . PHE A 1 251 ? 2.48836 0.12985 28.89734 1.000 17.45512 251 PHE A O 1
ATOM 4142 N N . LYS A 1 252 ? 3.39080 1.08348 27.07181 1.000 16.72928 252 LYS A N 1
ATOM 4143 C CA . LYS A 1 252 ? 3.72100 -0.18588 26.43444 1.000 16.48706 252 LYS A CA 1
ATOM 4144 C C . LYS A 1 252 ? 4.73382 -0.97694 27.25314 1.000 18.43681 252 LYS A C 1
ATOM 4145 O O . LYS A 1 252 ? 4.60963 -2.20589 27.41692 1.000 15.26970 252 LYS A O 1
ATOM 4164 N N . LYS A 1 253 ? 5.76008 -0.29481 27.76184 1.000 15.01364 253 LYS A N 1
ATOM 4165 C CA . LYS A 1 253 ? 6.74656 -0.97594 28.60022 1.000 16.32638 253 LYS A CA 1
ATOM 4166 C C . LYS A 1 253 ? 6.11153 -1.51339 29.86939 1.000 15.05734 253 LYS A C 1
ATOM 4167 O O . LYS A 1 253 ? 6.40806 -2.64702 30.28405 1.000 13.19014 253 LYS A O 1
ATOM 4186 N N . LEU A 1 254 ? 5.22861 -0.72778 30.50734 1.000 13.65596 254 LEU A N 1
ATOM 4187 C CA . LEU A 1 254 ? 4.55606 -1.22611 31.71001 1.000 12.95329 254 LEU A CA 1
ATOM 4188 C C . LEU A 1 254 ? 3.66308 -2.43429 31.40916 1.000 16.44950 254 LEU A C 1
ATOM 4189 O O . LEU A 1 254 ? 3.52030 -3.32396 32.25882 1.000 15.28277 254 LEU A O 1
ATOM 4205 N N . MET A 1 255 ? 3.09087 -2.50839 30.19356 1.000 15.26621 255 MET A N 1
ATOM 4206 C CA . MET A 1 255 ? 2.30885 -3.69164 29.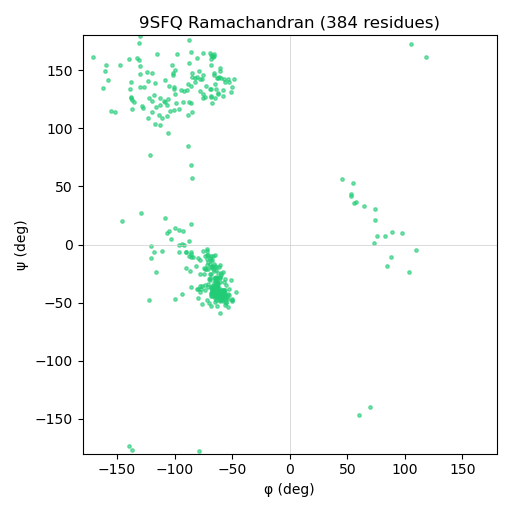83298 1.000 16.87566 255 MET A CA 1
ATOM 4207 C C . MET A 1 255 ? 3.17757 -4.92544 29.67060 1.000 15.76074 255 MET A C 1
ATOM 4208 O O . MET A 1 255 ? 2.64022 -6.02200 29.63116 1.000 16.93001 255 MET A O 1
ATOM 4222 N N . ARG A 1 256 ? 4.48539 -4.76579 29.51953 1.000 14.49907 256 ARG A N 1
ATOM 4223 C CA . ARG A 1 256 ? 5.39912 -5.87317 29.29197 1.000 16.23125 256 ARG A CA 1
ATOM 4224 C C . ARG A 1 256 ? 6.21158 -6.22459 30.53357 1.000 16.09915 256 ARG A C 1
ATOM 4225 O O . ARG A 1 256 ? 7.16198 -7.00245 30.43813 1.000 18.01568 256 ARG A O 1
ATOM 4246 N N . VAL A 1 257 ? 5.85286 -5.69492 31.68893 1.000 13.51177 257 VAL A N 1
ATOM 4247 C CA . VAL A 1 257 ? 6.49890 -6.10197 32.94591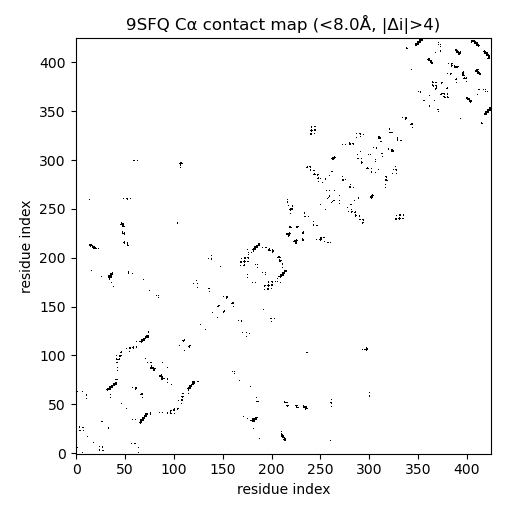 1.000 15.24370 257 VAL A CA 1
ATOM 4248 C C . VAL A 1 257 ? 6.17304 -7.57443 33.20656 1.000 16.91986 257 VAL A C 1
ATOM 4249 O O . VAL A 1 257 ? 4.99544 -7.96852 33.16343 1.000 14.33624 257 VAL A O 1
ATOM 4262 N N . PRO A 1 258 ? 7.16814 -8.43113 33.42489 1.000 15.55795 258 PRO A N 1
ATOM 4263 C CA . PRO A 1 258 ? 6.86857 -9.84653 33.68355 1.000 18.40269 258 PRO A CA 1
ATOM 4264 C C . PRO A 1 258 ? 5.85987 -10.00949 34.81732 1.000 14.32681 258 PRO A C 1
ATOM 4265 O O . PRO A 1 258 ? 5.94218 -9.31445 35.83703 1.000 13.99571 258 PRO A O 1
ATOM 4276 N N . ASP A 1 259 ? 4.91770 -10.97043 34.65482 1.000 15.90334 259 ASP A N 1
ATOM 4277 C CA . ASP A 1 259 ? 3.84053 -11.15719 35.63118 1.000 15.80987 259 ASP A CA 1
ATOM 4278 C C . ASP A 1 259 ? 4.31891 -11.26005 37.07534 1.000 17.10193 259 ASP A C 1
ATOM 4279 O O . ASP A 1 259 ? 3.74329 -10.58538 37.94387 1.000 15.53100 259 ASP A O 1
ATOM 4288 N N . PRO A 1 260 ? 5.34040 -12.06106 37.39715 1.000 17.02898 260 PRO A N 1
ATOM 4289 C CA . PRO A 1 260 ? 5.76678 -12.19752 38.80658 1.000 18.92330 260 PRO A CA 1
ATOM 4290 C C . PRO A 1 260 ? 6.21932 -10.89796 39.45073 1.000 17.06758 260 PRO A C 1
ATOM 4291 O O . PRO A 1 260 ? 6.28997 -10.82019 40.69484 1.000 17.92105 260 PRO A O 1
ATOM 4302 N N . LEU A 1 261 ? 6.53751 -9.87295 38.66287 1.000 17.01226 261 LEU A N 1
ATOM 4303 C CA . LEU A 1 261 ? 6.94877 -8.58512 39.21023 1.000 15.58082 261 LEU A CA 1
ATOM 4304 C C . LEU A 1 261 ? 5.78203 -7.67406 39.54460 1.000 16.46484 261 LEU A C 1
ATOM 4305 O O . LEU A 1 261 ? 5.98586 -6.63657 40.18609 1.000 14.90228 261 LEU A O 1
ATOM 4321 N N . LEU A 1 262 ? 4.56540 -8.03759 39.16748 1.000 14.84903 262 LEU A N 1
ATOM 4322 C CA . LEU A 1 262 ? 3.44665 -7.12313 39.38338 1.000 15.42637 262 LEU A CA 1
ATOM 4323 C C . LEU A 1 262 ? 3.31121 -6.72667 40.83745 1.000 17.17535 262 LEU A C 1
ATOM 4324 O O . LEU A 1 262 ? 3.14827 -5.51695 41.11652 1.000 16.80395 262 LEU A O 1
ATOM 4340 N N . PRO A 1 263 ? 3.36558 -7.64856 41.81030 1.000 15.62299 263 PRO A N 1
ATOM 4341 C CA . PRO A 1 263 ? 3.18641 -7.23393 43.20063 1.000 16.70864 263 PRO A CA 1
ATOM 4342 C C . PRO A 1 263 ? 4.20171 -6.19605 43.61542 1.000 17.94827 263 PRO A C 1
ATOM 4343 O O . PRO A 1 263 ? 3.83982 -5.21576 44.27236 1.000 17.00941 263 PRO A O 1
ATOM 4354 N N . SER A 1 264 ? 5.46215 -6.37430 43.21497 1.000 15.07564 264 SER A N 1
ATOM 4355 C CA . SER A 1 264 ? 6.49361 -5.44433 43.64012 1.000 20.20169 264 SER A CA 1
ATOM 4356 C C . SER A 1 264 ? 6.33536 -4.10178 42.95461 1.000 18.79901 264 SER A C 1
ATOM 4357 O O . SER A 1 264 ? 6.60435 -3.06102 43.56579 1.000 16.34382 264 SER A O 1
ATOM 4365 N N . TYR A 1 265 ? 5.92644 -4.09387 41.68401 1.000 16.56080 265 TYR A N 1
ATOM 4366 C CA . TYR A 1 265 ? 5.67742 -2.80890 41.03123 1.000 15.98850 265 TYR A CA 1
ATOM 4367 C C . TYR A 1 265 ? 4.55258 -2.06905 41.72348 1.000 18.03012 265 TYR A C 1
ATOM 4368 O O . TYR A 1 265 ? 4.63944 -0.85950 41.94480 1.000 16.65803 265 TYR A O 1
ATOM 4386 N N . PHE A 1 266 ? 3.47552 -2.77197 42.06178 1.000 17.29798 266 PHE A N 1
ATOM 4387 C CA . PHE A 1 266 ? 2.40219 -2.12503 42.81352 1.000 17.65699 266 PHE A CA 1
ATOM 4388 C C . PHE A 1 266 ? 2.89243 -1.65201 44.17916 1.000 20.48103 266 PHE A C 1
ATOM 4389 O O . PHE A 1 266 ? 2.53058 -0.56238 44.62995 1.000 20.57133 266 PHE A O 1
ATOM 4406 N N . ARG A 1 267 ? 3.74979 -2.43190 44.84774 1.000 21.66140 267 ARG A N 1
ATOM 4407 C CA . ARG A 1 267 ? 4.16319 -2.01962 46.18894 1.000 24.42044 267 ARG A CA 1
ATOM 4408 C C . ARG A 1 267 ? 5.21041 -0.91767 46.15986 1.000 23.20287 267 ARG A C 1
ATOM 4409 O O . ARG A 1 267 ? 5.22706 -0.05549 47.03541 1.000 24.44640 267 ARG A O 1
ATOM 4430 N N . LEU A 1 268 ? 6.11070 -0.95184 45.17935 1.000 20.03529 268 LEU A N 1
ATOM 4431 C CA . LEU A 1 268 ? 7.22886 -0.02359 45.14683 1.000 19.29473 268 LEU A CA 1
ATOM 4432 C C . LEU A 1 268 ? 6.89766 1.25929 44.38718 1.000 24.27873 268 LEU A C 1
ATOM 4433 O O . LEU A 1 268 ? 7.57005 2.27827 44.60969 1.000 22.17625 268 LEU A O 1
ATOM 4449 N N . LEU A 1 269 ? 5.86475 1.24482 43.51872 1.000 18.46829 269 LEU A N 1
ATOM 4450 C CA . LEU A 1 269 ? 5.58347 2.36495 42.62634 1.000 21.14037 269 LEU A CA 1
ATOM 4451 C C . LEU A 1 269 ? 4.20665 2.97438 42.82706 1.000 21.95770 269 LEU A C 1
ATOM 4452 O O . LEU A 1 269 ? 3.93852 4.05154 42.27201 1.000 20.05419 269 LEU A O 1
ATOM 4468 N N . THR A 1 270 ? 3.32590 2.33024 43.58816 1.000 21.35124 270 THR A N 1
ATOM 4469 C CA . THR A 1 270 ? 2.04006 2.91547 43.90775 1.000 21.82950 270 THR A CA 1
ATOM 4470 C C . THR A 1 270 ? 1.78492 2.82345 45.40821 1.000 23.79122 270 THR A C 1
ATOM 4471 O O . THR A 1 270 ? 2.56370 2.25274 46.16454 1.000 22.24906 270 THR A O 1
ATOM 4482 N N . ASP A 1 271 ? 0.69798 3.44394 45.83812 1.000 25.04996 271 ASP A N 1
ATOM 4483 C CA . ASP A 1 271 ? 0.29116 3.35295 47.23006 1.000 28.13756 271 ASP A CA 1
ATOM 4484 C C . ASP A 1 271 ? -0.93331 2.46327 47.41272 1.000 33.83803 271 ASP A C 1
ATOM 4485 O O . ASP A 1 271 ? -1.47609 2.40697 48.52202 1.000 35.44311 271 ASP A O 1
ATOM 4494 N N . LEU A 1 272 ? -1.35176 1.72512 46.37521 1.000 28.64361 272 LEU A N 1
ATOM 4495 C CA . LEU A 1 272 ? -2.49588 0.82810 46.52293 1.000 30.19979 272 LEU A CA 1
ATOM 4496 C C . LEU A 1 272 ? -2.37002 -0.03284 47.77953 1.000 30.00222 272 LEU A C 1
ATOM 4497 O O . LEU A 1 272 ? -1.28871 -0.52312 48.13290 1.000 28.10881 272 LEU A O 1
ATOM 4513 N N . GLU A 1 273 ? -3.50540 -0.25788 48.42959 1.000 34.56350 273 GLU A N 1
ATOM 4514 C CA . GLU A 1 273 ? -3.54904 -1.17415 49.55718 1.000 32.35316 273 GLU A CA 1
ATOM 4515 C C . GLU A 1 273 ? -3.30963 -2.60459 49.08754 1.000 33.29909 273 GLU A C 1
ATOM 4516 O O . GLU A 1 273 ? -3.53336 -2.96036 47.92154 1.000 30.64031 273 GLU A O 1
ATOM 4528 N N A GLU A 1 274 ? -2.82088 -3.42446 50.01617 0.492 32.01633 274 GLU A N 1
ATOM 4529 N N B GLU A 1 274 ? -2.85366 -3.44512 50.01913 0.508 32.01264 274 GLU A N 1
ATOM 4530 C CA A GLU A 1 274 ? -2.61017 -4.83095 49.71195 0.492 32.40531 274 GLU A CA 1
ATOM 4531 C CA B GLU A 1 274 ? -2.59484 -4.83633 49.67031 0.508 32.41013 274 GLU A CA 1
ATOM 4532 C C A GLU A 1 274 ? -3.88875 -5.45366 49.17616 0.492 32.79904 274 GLU A C 1
ATOM 4533 C C B GLU A 1 274 ? -3.87574 -5.54142 49.23838 0.508 32.80709 274 GLU A C 1
ATOM 4534 O O A GLU A 1 274 ? -3.86739 -6.17993 48.17966 0.492 31.59689 274 GLU A O 1
ATOM 4535 O O B GLU A 1 274 ? -3.83498 -6.43554 48.38448 0.508 31.60151 274 GLU A O 1
ATOM 4558 N N . GLU A 1 275 ? -5.01759 -5.15911 49.81768 1.000 35.32433 275 GLU A N 1
ATOM 4559 C CA . GLU A 1 275 ? -6.28534 -5.75022 49.40734 1.000 36.86924 275 GLU A CA 1
ATOM 4560 C C . GLU A 1 275 ? -6.62486 -5.37245 47.97492 1.000 30.46931 275 GLU A C 1
ATOM 4561 O O . GLU A 1 275 ? -7.12880 -6.20071 47.21121 1.000 31.20911 275 GLU A O 1
ATOM 4574 N N . GLU A 1 276 ? -6.37373 -4.11870 47.60132 1.000 31.15421 276 GLU A N 1
ATOM 4575 C CA . GLU A 1 276 ? -6.66413 -3.67683 46.24142 1.000 31.68947 276 GLU A CA 1
ATOM 4576 C C . GLU A 1 276 ? -5.73058 -4.34060 45.24466 1.000 26.87386 276 GLU A C 1
ATOM 4577 O O . GLU A 1 276 ? -6.15099 -4.77579 44.17257 1.000 28.84823 276 GLU A O 1
ATOM 4589 N N . ILE A 1 277 ? -4.45743 -4.44329 45.59550 1.000 30.12273 277 ILE A N 1
ATOM 4590 C CA . ILE A 1 277 ? -3.50875 -5.11909 44.72632 1.000 26.49689 277 ILE A CA 1
ATOM 4591 C C . ILE A 1 277 ? -3.95861 -6.54707 44.48423 1.000 27.14690 277 ILE A C 1
ATOM 4592 O O . ILE A 1 277 ? -3.95418 -7.02775 43.35233 1.000 24.41360 277 ILE A O 1
ATOM 4608 N N A GLU A 1 278 ? -4.36246 -7.24440 45.55615 0.465 28.25027 278 GLU A N 1
ATOM 4609 N N B GLU A 1 278 ? -4.34896 -7.25671 45.55222 0.535 28.24328 278 GLU A N 1
ATOM 4610 C CA A GLU A 1 278 ? -4.79019 -8.63535 45.42185 0.465 30.15630 278 GLU A CA 1
ATOM 4611 C CA B GLU A 1 278 ? -4.80061 -8.63650 45.38559 0.535 30.16512 278 GLU A CA 1
ATOM 4612 C C A GLU A 1 278 ? -6.03892 -8.74764 44.54892 0.465 27.35273 278 GLU A C 1
ATOM 4613 C C B GLU A 1 278 ? -6.02525 -8.71865 44.49102 0.535 27.33811 278 GLU A C 1
ATOM 4614 O O A GLU A 1 278 ? -6.19253 -9.71442 43.78880 0.465 26.44438 278 GLU A O 1
ATOM 4615 O O B GLU A 1 278 ? -6.16851 -9.65678 43.69338 0.535 26.42561 278 GLU A O 1
ATOM 4638 N N . ALA A 1 279 ? -6.94129 -7.76573 44.64689 1.000 27.93849 279 ALA A N 1
ATOM 4639 C CA . ALA A 1 279 ? -8.14395 -7.76663 43.82650 1.000 27.25131 279 ALA A CA 1
ATOM 4640 C C . ALA A 1 279 ? -7.78268 -7.61957 42.35645 1.000 27.42078 279 ALA A C 1
ATOM 4641 O O . ALA A 1 279 ? -8.33477 -8.32052 41.49963 1.000 23.52668 279 ALA A O 1
ATOM 4649 N N . LEU A 1 280 ? -6.81377 -6.74645 42.04910 1.000 26.02315 280 LEU A N 1
ATOM 4650 C CA . LEU A 1 280 ? -6.39370 -6.59678 40.66317 1.000 25.57244 280 LEU A CA 1
ATOM 4651 C C . LEU A 1 280 ? -5.79389 -7.89456 40.13560 1.000 23.37862 280 LEU A C 1
ATOM 4652 O O . LEU A 1 280 ? -6.06936 -8.30077 38.99949 1.000 25.38292 280 LEU A O 1
ATOM 4668 N N . LEU A 1 281 ? -4.94338 -8.54512 40.93293 1.000 23.81188 281 LEU A N 1
ATOM 4669 C CA . LEU A 1 281 ? -4.28276 -9.74715 40.43835 1.000 23.24342 281 LEU A CA 1
ATOM 4670 C C . LEU A 1 281 ? -5.29313 -10.86230 40.20048 1.000 23.98969 281 LEU A C 1
ATOM 4671 O O . LEU A 1 281 ? -5.13344 -11.66261 39.27354 1.000 25.92083 281 LEU A O 1
ATOM 4687 N N . LYS A 1 282 ? -6.34586 -10.89753 41.01730 1.000 27.16532 282 LYS A N 1
ATOM 4688 C CA . LYS A 1 282 ? -7.44018 -11.85419 40.83891 1.000 28.74092 282 LYS A CA 1
ATOM 4689 C C . LYS A 1 282 ? -8.15634 -11.64428 39.51526 1.000 28.80749 282 LYS A C 1
ATOM 4690 O O . LYS A 1 282 ? -8.60505 -12.61235 38.88368 1.000 28.25807 282 LYS A O 1
ATOM 4709 N N . ALA A 1 283 ? -8.25348 -10.39604 39.04865 1.000 29.98858 283 ALA A N 1
ATOM 4710 C CA . ALA A 1 283 ? -8.85173 -10.16196 37.74080 1.000 27.89513 283 ALA A CA 1
ATOM 4711 C C . ALA A 1 283 ? -8.02273 -10.74120 36.60604 1.000 28.03541 283 ALA A C 1
ATOM 4712 O O . ALA A 1 283 ? -8.53319 -10.88016 35.49185 1.000 28.02141 283 ALA A O 1
ATOM 4719 N N . GLY A 1 284 ? -6.75085 -11.07024 36.85360 1.000 28.74540 284 GLY A N 1
ATOM 4720 C CA . GLY A 1 284 ? -5.89551 -11.61980 35.81848 1.000 26.49352 284 GLY A CA 1
ATOM 4721 C C . GLY A 1 284 ? -4.69004 -10.73205 35.53082 1.000 28.08259 284 GLY A C 1
ATOM 4722 O O . GLY A 1 284 ? -4.67581 -9.54596 35.87454 1.000 23.32694 284 GLY A O 1
ATOM 4726 N N . PRO A 1 285 ? -3.65759 -11.28891 34.89117 1.000 24.34077 285 PRO A N 1
ATOM 4727 C CA . PRO A 1 285 ? -2.44407 -10.48638 34.66051 1.000 25.39401 285 PRO A CA 1
ATOM 4728 C C . PRO A 1 285 ? -2.64312 -9.33751 33.69241 1.000 23.37106 285 PRO A C 1
ATOM 4729 O O . PRO A 1 285 ? -2.09335 -8.25401 33.93351 1.000 19.87022 285 PRO A O 1
ATOM 4740 N N . VAL A 1 286 ? -3.42699 -9.50704 32.62021 1.000 23.17929 286 VAL A N 1
ATOM 4741 C CA . VAL A 1 286 ? -3.55653 -8.41040 31.65200 1.000 23.93995 286 VAL A CA 1
ATOM 4742 C C . VAL A 1 286 ? -4.35691 -7.27341 32.28029 1.000 22.41271 286 VAL A C 1
ATOM 4743 O O . VAL A 1 286 ? -3.89522 -6.12102 32.25114 1.000 24.61204 286 VAL A O 1
ATOM 4756 N N . PRO A 1 287 ? -5.52484 -7.53172 32.87601 1.000 26.28348 287 PRO A N 1
ATOM 4757 C CA . PRO A 1 287 ? -6.20623 -6.45740 33.61830 1.000 26.20087 287 PRO A CA 1
ATOM 4758 C C . PRO A 1 287 ? -5.31931 -5.72043 34.61054 1.000 22.37166 287 PRO A C 1
ATOM 4759 O O . PRO A 1 287 ? -5.32472 -4.48573 34.63217 1.000 21.40179 287 PRO A O 1
ATOM 4770 N N . ALA A 1 288 ? -4.57597 -6.45187 35.44523 1.000 20.52235 288 ALA A N 1
ATOM 4771 C CA . ALA A 1 288 ? -3.67741 -5.84226 36.42094 1.000 20.79497 288 ALA A CA 1
ATOM 4772 C C . ALA A 1 288 ? -2.64514 -4.95247 35.74406 1.000 18.89081 288 ALA A C 1
ATOM 4773 O O . ALA A 1 288 ? -2.34827 -3.85369 36.23061 1.000 19.70448 288 ALA A O 1
ATOM 4780 N N . HIS A 1 289 ? -2.12305 -5.39761 34.60283 1.000 19.49799 289 HIS A N 1
ATOM 4781 C CA . HIS A 1 289 ? -1.19138 -4.58846 33.82575 1.000 16.48217 289 HIS A CA 1
ATOM 4782 C C . HIS A 1 289 ? -1.81985 -3.28821 33.36053 1.000 17.34641 289 HIS A C 1
ATOM 4783 O O . HIS A 1 289 ? -1.18112 -2.23772 33.39437 1.000 16.32109 289 HIS A O 1
ATOM 4798 N N . ARG A 1 290 ? -3.05382 -3.35114 32.83454 1.000 18.43532 290 ARG A N 1
ATOM 4799 C CA . ARG A 1 290 ? -3.69764 -2.13191 32.34131 1.000 18.60624 290 ARG A CA 1
ATOM 4800 C C . ARG A 1 290 ? -3.84399 -1.10155 33.43852 1.000 18.67345 290 ARG A C 1
ATOM 4801 O O . ARG A 1 290 ? -3.62168 0.10476 33.21263 1.000 17.80573 290 ARG A O 1
ATOM 4822 N N . VAL A 1 291 ? -4.20426 -1.54824 34.63823 1.000 17.49984 291 VAL A N 1
ATOM 4823 C CA . VAL A 1 291 ? -4.35746 -0.62235 35.74828 1.000 17.62437 291 VAL A CA 1
ATOM 4824 C C . VAL A 1 291 ? -3.01135 -0.03881 36.14379 1.000 18.53679 291 VAL A C 1
ATOM 4825 O O . VAL A 1 291 ? -2.89681 1.16427 36.39315 1.000 19.76805 291 VAL A O 1
ATOM 4838 N N . LEU A 1 292 ? -1.97648 -0.88246 36.22530 1.000 17.86577 292 LEU A N 1
ATOM 4839 C CA . LEU A 1 292 ? -0.63609 -0.39661 36.55839 1.000 17.54839 292 LEU A CA 1
ATOM 4840 C C . LEU A 1 292 ? -0.18832 0.63949 35.54055 1.000 16.19345 292 LEU A C 1
ATOM 4841 O O . LEU A 1 292 ? 0.34191 1.69389 35.89417 1.000 16.17769 292 LEU A O 1
ATOM 4857 N N . ALA A 1 293 ? -0.35944 0.31763 34.26390 1.000 16.36659 293 ALA A N 1
ATOM 4858 C CA . ALA A 1 293 ? 0.12336 1.18163 33.20311 1.000 18.89955 293 ALA A CA 1
ATOM 4859 C C . ALA A 1 293 ? -0.62668 2.50832 33.18851 1.000 17.53500 293 ALA A C 1
ATOM 4860 O O . ALA A 1 293 ? -0.03349 3.55276 32.94168 1.000 20.10923 293 ALA A O 1
ATOM 4867 N N . ARG A 1 294 ? -1.92790 2.48067 33.43564 1.000 20.97845 294 ARG A N 1
ATOM 4868 C CA . ARG A 1 294 ? -2.70581 3.72386 33.49865 1.000 20.63332 294 ARG A CA 1
ATOM 4869 C C . ARG A 1 294 ? -2.27280 4.59007 34.66808 1.000 19.78823 294 ARG A C 1
ATOM 4870 O O . ARG A 1 294 ? -1.98098 5.77740 34.49151 1.000 20.86614 294 ARG A O 1
ATOM 4891 N N . LEU A 1 295 ? -2.18200 4.00350 35.86768 1.000 18.76630 295 LEU A N 1
ATOM 4892 C CA . LEU A 1 295 ? -1.77172 4.76429 37.03778 1.000 21.02050 295 LEU A CA 1
ATOM 4893 C C . LEU A 1 295 ? -0.44891 5.47655 36.80850 1.000 20.69342 295 LEU A C 1
ATOM 4894 O O . LEU A 1 295 ? -0.30929 6.67840 37.06845 1.000 19.38359 295 LEU A O 1
ATOM 4910 N N . LEU A 1 296 ? 0.56963 4.71975 36.39939 1.000 18.62235 296 LEU A N 1
ATOM 4911 C CA . LEU A 1 296 ? 1.89701 5.30528 36.35092 1.000 17.99910 296 LEU A CA 1
ATOM 4912 C C . LEU A 1 296 ? 2.08566 6.15104 35.10708 1.000 17.20870 296 LEU A C 1
ATOM 4913 O O . LEU A 1 296 ? 2.77673 7.17494 35.15852 1.000 17.55559 296 LEU A O 1
ATOM 4929 N N . THR A 1 297 ? 1.54686 5.71782 33.96571 1.000 17.14537 297 THR A N 1
ATOM 4930 C CA . THR A 1 297 ? 1.64028 6.57755 32.78823 1.000 18.84430 297 THR A CA 1
ATOM 4931 C C . THR A 1 297 ? 1.00051 7.93644 33.09003 1.000 18.87366 297 THR A C 1
ATOM 4932 O O . THR A 1 297 ? 1.56731 8.99177 32.75975 1.000 19.20475 297 THR A O 1
ATOM 4943 N N . ALA A 1 298 ? -0.14804 7.92640 33.76664 1.000 20.98969 298 ALA A N 1
ATOM 4944 C CA . ALA A 1 298 ? -0.82090 9.18254 34.11332 1.000 22.75518 298 ALA A CA 1
ATOM 4945 C C . ALA A 1 298 ? 0.02371 10.00773 35.06777 1.000 22.60312 298 ALA A C 1
ATOM 4946 O O . ALA A 1 298 ? 0.20767 11.22362 34.88224 1.000 21.04861 298 ALA A O 1
ATOM 4953 N N . ALA A 1 299 ? 0.53125 9.35016 36.11889 1.000 18.06307 299 ALA A N 1
ATOM 4954 C CA . ALA A 1 299 ? 1.26528 10.04457 37.15335 1.000 19.29690 299 ALA A CA 1
ATOM 4955 C C . ALA A 1 299 ? 2.51129 10.69996 36.60555 1.000 18.60599 299 ALA A C 1
ATOM 4956 O O . ALA A 1 299 ? 2.83727 11.82606 36.99869 1.000 19.61893 299 ALA A O 1
ATOM 4963 N N . TYR A 1 300 ? 3.23516 10.01801 35.68458 1.000 17.53867 300 TYR A N 1
ATOM 4964 C CA . TYR A 1 300 ? 4.48449 10.56182 35.15595 1.000 16.03470 300 TYR A CA 1
ATOM 4965 C C . TYR A 1 300 ? 4.27327 11.40741 33.90496 1.000 17.17303 300 TYR A C 1
ATOM 4966 O O . TYR A 1 300 ? 5.22298 12.03715 33.41628 1.000 16.78417 300 TYR A O 1
ATOM 4984 N N . ALA A 1 301 ? 3.06864 11.44640 33.37850 1.000 17.69735 301 ALA A N 1
ATOM 4985 C CA . ALA A 1 301 ? 2.73823 12.41574 32.34655 1.000 21.58601 301 ALA A CA 1
ATOM 4986 C C . ALA A 1 301 ? 2.49310 13.80068 32.94419 1.000 22.31102 301 ALA A C 1
ATOM 4987 O O . ALA A 1 301 ? 2.63364 14.82173 32.25026 1.000 19.26945 301 ALA A O 1
ATOM 4994 N N . LEU A 1 302 ? 2.10089 13.84285 34.21315 1.000 18.50161 302 LEU A N 1
ATOM 4995 C CA . LEU A 1 302 ? 1.92956 15.10410 34.91360 1.000 20.93061 302 LEU A CA 1
ATOM 4996 C C . LEU A 1 302 ? 3.29042 15.74708 35.11385 1.000 21.61551 302 LEU A C 1
ATOM 4997 O O . LEU A 1 302 ? 4.31935 15.07876 35.04614 1.000 19.26040 302 LEU A O 1
ATOM 5013 N N . PRO A 1 303 ? 3.33511 17.04474 35.41331 1.000 18.83073 303 PRO A N 1
ATOM 5014 C CA . PRO A 1 303 ? 4.62174 17.63898 35.77707 1.000 19.14589 303 PRO A CA 1
ATOM 5015 C C . PRO A 1 303 ? 5.15136 17.11367 37.09497 1.000 17.40906 303 PRO A C 1
ATOM 5016 O O . PRO A 1 303 ? 6.34593 17.25540 37.37015 1.000 17.78093 303 PRO A O 1
ATOM 5027 N N . GLN A 1 304 ? 4.29891 16.53689 37.93084 1.000 18.49132 304 GLN A N 1
ATOM 5028 C CA . GLN A 1 304 ? 4.73238 15.98370 39.20556 1.000 17.14695 304 GLN A CA 1
ATOM 5029 C C . GLN A 1 304 ? 3.69926 14.95689 39.61594 1.000 16.25493 304 GLN A C 1
ATOM 5030 O O . GLN A 1 304 ? 2.50771 15.16509 39.41640 1.000 17.89182 304 GLN A O 1
ATOM 5044 N N . ILE A 1 305 ? 4.15827 13.85420 40.18765 1.000 16.90249 305 ILE A N 1
ATOM 5045 C CA . ILE A 1 305 ? 3.22699 12.81036 40.59701 1.000 18.10526 305 ILE A CA 1
ATOM 5046 C C . ILE A 1 305 ? 2.40607 13.34178 41.76327 1.000 19.26640 305 ILE A C 1
ATOM 5047 O O . ILE A 1 305 ? 2.87605 14.20079 42.52411 1.000 16.51361 305 ILE A O 1
ATOM 5063 N N . PRO A 1 306 ? 1.21023 12.81757 41.95606 1.000 17.23458 306 PRO A N 1
ATOM 5064 C CA . PRO A 1 306 ? 0.39049 13.22160 43.09496 1.000 18.51225 306 PRO A CA 1
ATOM 5065 C C . PRO A 1 306 ? 0.96516 12.72763 44.40815 1.000 20.59483 306 PRO A C 1
ATOM 5066 O O . PRO A 1 306 ? 1.81089 11.81665 44.44242 1.000 19.19968 306 PRO A O 1
ATOM 5077 N N . PRO A 1 307 ? 0.50081 13.28564 45.52483 1.000 19.91342 307 PRO A N 1
ATOM 5078 C CA . PRO A 1 307 ? 0.98584 12.80763 46.82291 1.000 20.55642 307 PRO A CA 1
ATOM 5079 C C . PRO A 1 307 ? 0.69101 11.34316 47.06712 1.000 21.81021 307 PRO A C 1
ATOM 5080 O O . PRO A 1 307 ? 1.46915 10.68596 47.76748 1.000 22.58679 307 PRO A O 1
ATOM 5091 N N . ARG A 1 308 ? -0.38399 10.79744 46.49600 1.000 18.28426 308 ARG A N 1
ATOM 5092 C CA . ARG A 1 308 ? -0.71907 9.39080 46.66617 1.000 27.15286 308 ARG A CA 1
ATOM 5093 C C . ARG A 1 308 ? -1.15752 8.81558 45.32932 1.000 24.26335 308 ARG A C 1
ATOM 5094 O O . ARG A 1 308 ? -2.15554 9.25188 44.75085 1.000 23.03408 308 ARG A O 1
ATOM 5115 N N . ILE A 1 309 ? -0.39277 7.84866 44.82511 1.000 25.36205 309 ILE A N 1
ATOM 5116 C CA . ILE A 1 309 ? -0.74945 7.12786 43.61035 1.000 26.90796 309 ILE A CA 1
ATOM 5117 C C . ILE A 1 309 ? -1.61110 5.95439 44.08501 1.000 28.15052 309 ILE A C 1
ATOM 5118 O O . ILE A 1 309 ? -1.11320 4.85233 44.32938 1.000 27.52234 309 ILE A O 1
ATOM 5134 N N . ASP A 1 310 ? -2.89899 6.20286 44.25484 1.000 27.54915 310 ASP A N 1
ATOM 5135 C CA . ASP A 1 310 ? -3.73367 5.24338 44.96200 1.000 29.94420 310 ASP A CA 1
ATOM 5136 C C . ASP A 1 310 ? -5.06934 5.13775 44.24332 1.000 28.70273 310 ASP A C 1
ATOM 5137 O O . ASP A 1 310 ? -5.25508 5.68678 43.15660 1.000 27.79320 310 ASP A O 1
ATOM 5146 N N . ARG A 1 311 ? -5.99363 4.39003 44.84930 1.000 32.30897 311 ARG A N 1
ATOM 5147 C CA . ARG A 1 311 ? -7.27485 4.12136 44.20293 1.000 30.85598 311 ARG A CA 1
ATOM 5148 C C . ARG A 1 311 ? -8.03817 5.40726 43.94608 1.000 31.30798 311 ARG A C 1
ATOM 5149 O O . ARG A 1 311 ? -8.66555 5.56574 42.89540 1.000 31.74850 311 ARG A O 1
ATOM 5170 N N . ALA A 1 312 ? -8.01335 6.33560 44.90703 1.000 36.63628 312 ALA A N 1
ATOM 5171 C CA . ALA A 1 312 ? -8.64478 7.63202 44.68561 1.000 34.67918 312 ALA A CA 1
ATOM 5172 C C . ALA A 1 312 ? -8.03572 8.33072 43.47575 1.000 37.32265 312 ALA A C 1
ATOM 5173 O O . ALA A 1 312 ? -8.75526 8.89783 42.64247 1.000 34.32076 312 ALA A O 1
ATOM 5180 N N . PHE A 1 313 ? -6.69955 8.31039 43.36728 1.000 32.31348 313 PHE A N 1
ATOM 5181 C CA . PHE A 1 313 ? -6.06328 8.92409 42.20338 1.000 33.21071 313 PHE A CA 1
ATOM 5182 C C . PHE A 1 313 ? -6.54789 8.24628 40.92970 1.000 27.88436 313 PHE A C 1
ATOM 5183 O O . PHE A 1 313 ? -6.92844 8.91872 39.97160 1.000 29.87421 313 PHE A O 1
ATOM 5200 N N . TYR A 1 314 ? -6.62427 6.91173 40.94213 1.000 30.74927 314 TYR A N 1
ATOM 5201 C CA . TYR A 1 314 ? -7.10715 6.16634 39.77950 1.000 28.98599 314 TYR A CA 1
ATOM 5202 C C . TYR A 1 314 ? -8.48680 6.63585 39.32948 1.000 31.50290 314 TYR A C 1
ATOM 5203 O O . TYR A 1 314 ? -8.73500 6.82724 38.13231 1.000 30.64964 314 TYR A O 1
ATOM 5221 N N . GLU A 1 315 ? -9.42791 6.74486 40.26985 1.000 32.08541 315 GLU A N 1
ATOM 5222 C CA . GLU A 1 315 ? -10.77333 7.18250 39.89750 1.000 36.93555 315 GLU A CA 1
ATOM 5223 C C . GLU A 1 315 ? -10.79603 8.65213 39.47987 1.000 35.78858 315 GLU A C 1
ATOM 5224 O O . GLU A 1 315 ? -11.59947 9.04301 38.61839 1.000 31.22046 315 GLU A O 1
ATOM 5236 N N . SER A 1 316 ? -9.90607 9.47427 40.04809 1.000 32.95652 316 SER A N 1
ATOM 5237 C CA . SER A 1 316 ? -9.82846 10.87227 39.63310 1.000 31.55367 316 SER A CA 1
ATOM 5238 C C . SER A 1 316 ? -9.39910 11.01497 38.18053 1.000 34.63432 316 SER A C 1
ATOM 5239 O O . SER A 1 316 ? -9.64868 12.06192 37.56975 1.000 36.85926 316 SER A O 1
ATOM 5247 N N . LEU A 1 317 ? -8.77983 9.99211 37.60056 1.000 32.22229 317 LEU A N 1
ATOM 5248 C CA . LEU A 1 317 ? -8.43071 10.03450 36.18801 1.000 33.77596 317 LEU A CA 1
ATOM 5249 C C . LEU A 1 317 ? -9.61138 9.71900 35.27865 1.000 29.32114 317 LEU A C 1
ATOM 5250 O O . LEU A 1 317 ? -9.50417 9.90326 34.06452 1.000 33.62011 317 LEU A O 1
ATOM 5266 N N . GLY A 1 318 ? -10.71281 9.23028 35.82230 1.000 32.12937 318 GLY A N 1
ATOM 5267 C CA . GLY A 1 318 ? -11.85636 8.85787 35.01318 1.000 33.79969 318 GLY A CA 1
ATOM 5268 C C . GLY A 1 318 ? -12.10447 7.37549 34.92222 1.000 37.62850 318 GLY A C 1
ATOM 5269 O O . GLY A 1 318 ? -13.11346 6.96987 34.32605 1.000 33.74592 318 GLY A O 1
ATOM 5273 N N . TYR A 1 319 ? -11.22296 6.54724 35.49024 1.000 33.69628 319 TYR A N 1
ATOM 5274 C CA . TYR A 1 319 ? -11.38758 5.10212 35.44782 1.000 32.28752 319 TYR A CA 1
ATOM 5275 C C . TYR A 1 319 ? -12.23408 4.65604 36.63462 1.000 31.88421 319 TYR A C 1
ATOM 5276 O O . TYR A 1 319 ? -12.30232 5.32393 37.66888 1.000 32.41640 319 TYR A O 1
ATOM 5294 N N . ALA A 1 320 ? -12.86201 3.49438 36.47475 1.000 33.26457 320 ALA A N 1
ATOM 5295 C CA . ALA A 1 320 ? -13.67584 2.86231 37.50241 1.000 29.54259 320 ALA A CA 1
ATOM 5296 C C . ALA A 1 320 ? -12.92928 1.66580 38.06652 1.000 33.84100 320 ALA A C 1
ATOM 5297 O O . ALA A 1 320 ? -12.60023 0.72704 37.32627 1.000 33.94978 320 ALA A O 1
ATOM 5304 N N . TRP A 1 321 ? -12.67300 1.69902 39.37955 1.000 36.41608 321 TRP A N 1
ATOM 5305 C CA . TRP A 1 321 ? -11.97892 0.59108 40.02283 1.000 35.14650 321 TRP A CA 1
ATOM 5306 C C . TRP A 1 321 ? -12.67829 -0.73229 39.74685 1.000 37.11605 321 TRP A C 1
ATOM 5307 O O . TRP A 1 321 ? -12.02577 -1.72794 39.40933 1.000 33.67244 321 TRP A O 1
ATOM 5328 N N . GLU A 1 322 ? -14.01198 -0.76308 39.85860 1.000 38.46754 322 GLU A N 1
ATOM 5329 C CA . GLU A 1 322 ? -14.74191 -2.01913 39.70214 1.000 39.45598 322 GLU A CA 1
ATOM 5330 C C . GLU A 1 322 ? -14.77287 -2.51798 38.26612 1.000 33.80662 322 GLU A C 1
ATOM 5331 O O . GLU A 1 322 ? -15.26237 -3.62175 38.02837 1.000 34.75818 322 GLU A O 1
ATOM 5343 N N . ALA A 1 323 ? -14.25604 -1.75364 37.31120 1.000 34.04814 323 ALA A N 1
ATOM 5344 C CA . ALA A 1 323 ? -14.13504 -2.25950 35.94772 1.000 36.01057 323 ALA A CA 1
ATOM 5345 C C . ALA A 1 323 ? -12.89436 -3.13124 35.74803 1.000 35.76562 323 ALA A C 1
ATOM 5346 O O . ALA A 1 323 ? -12.82097 -3.87818 34.76242 1.000 34.21708 323 ALA A O 1
ATOM 5353 N N . PHE A 1 324 ? -11.91553 -3.03901 36.64329 1.000 35.38835 324 PHE A N 1
ATOM 5354 C CA . PHE A 1 324 ? -10.70177 -3.86082 36.57939 1.000 31.73341 324 PHE A CA 1
ATOM 5355 C C . PHE A 1 324 ? -10.13298 -3.91493 35.16238 1.000 30.26117 324 PHE A C 1
ATOM 5356 O O . PHE A 1 324 ? -9.95160 -4.97570 34.56456 1.000 32.28470 324 PHE A O 1
ATOM 5373 N N . GLY A 1 325 ? -9.86620 -2.72983 34.62256 1.000 32.10408 325 GLY A N 1
ATOM 5374 C CA . GLY A 1 325 ? -9.18566 -2.58319 33.35967 1.000 32.38815 325 GLY A CA 1
ATOM 5375 C C . GLY A 1 325 ? -10.04499 -2.58629 32.11017 1.000 33.96067 325 GLY A C 1
ATOM 5376 O O . GLY A 1 325 ? -9.52839 -2.26840 31.03015 1.000 32.81675 325 GLY A O 1
ATOM 5380 N N . ARG A 1 326 ? -11.33070 -2.93943 32.20575 1.000 34.49367 326 ARG A N 1
ATOM 5381 C CA . ARG A 1 326 ? -12.15351 -3.05987 31.00155 1.000 38.70483 326 ARG A CA 1
ATOM 5382 C C . ARG A 1 326 ? -12.54446 -1.70820 30.41211 1.000 33.04139 326 ARG A C 1
ATOM 5383 O O . ARG A 1 326 ? -12.87610 -1.62938 29.23073 1.000 34.69590 326 ARG A O 1
ATOM 5404 N N . ASP A 1 327 ? -12.48784 -0.63691 31.19636 1.000 32.62436 327 ASP A N 1
ATOM 5405 C CA . ASP A 1 327 ? -12.94752 0.67158 30.73536 1.000 31.60555 327 ASP A CA 1
ATOM 5406 C C . ASP A 1 327 ? -11.83949 1.42098 29.98106 1.000 32.03184 327 ASP A C 1
ATOM 5407 O O . ASP A 1 327 ? -11.33621 2.46728 30.40126 1.000 33.08067 327 ASP A O 1
ATOM 5416 N N . LYS A 1 328 ? -11.50395 0.88783 28.80210 1.000 30.52981 328 LYS A N 1
ATOM 5417 C CA . LYS A 1 328 ? -10.35555 1.39001 28.05031 1.000 31.36516 328 LYS A CA 1
ATOM 5418 C C . LYS A 1 328 ? -10.55254 2.80419 27.50926 1.000 39.29895 328 LYS A C 1
ATOM 5419 O O . LYS A 1 328 ? -9.56421 3.47807 27.18794 1.000 39.85437 328 LYS A O 1
ATOM 5438 N N . GLU A 1 329 ? -11.79266 3.27395 27.40239 1.000 39.74984 329 GLU A N 1
ATOM 5439 C CA . GLU A 1 329 ? -12.06970 4.55929 26.77721 1.000 41.44864 329 GLU A CA 1
ATOM 5440 C C . GLU A 1 329 ? -11.96371 5.73789 27.73436 1.000 40.15416 329 GLU A C 1
ATOM 5441 O O . GLU A 1 329 ? -12.04855 6.88673 27.29028 1.000 44.10863 329 GLU A O 1
ATOM 5453 N N . ALA A 1 330 ? -11.77658 5.49022 29.02090 1.000 38.14448 330 ALA A N 1
ATOM 5454 C CA . ALA A 1 330 ? -11.66534 6.55674 29.99236 1.000 34.92713 330 ALA A CA 1
ATOM 5455 C C . ALA A 1 330 ? -10.21331 7.01322 30.09967 1.000 36.32072 330 ALA A C 1
ATOM 5456 O O . ALA A 1 330 ? -9.30937 6.46408 29.46386 1.000 36.85534 330 ALA A O 1
ATOM 5463 N N . GLY A 1 331 ? -9.99373 8.04530 30.90993 1.000 35.52755 331 GLY A N 1
ATOM 5464 C CA . GLY A 1 331 ? -8.66841 8.44975 31.29472 1.000 35.05826 331 GLY A CA 1
ATOM 5465 C C . GLY A 1 331 ? -8.22574 9.70456 30.58696 1.000 36.94869 331 GLY A C 1
ATOM 5466 O O . GLY A 1 331 ? -8.89587 10.20591 29.68212 1.000 36.44648 331 GLY A O 1
ATOM 5470 N N . PRO A 1 332 ? -7.08109 10.24105 30.99549 1.000 37.43696 332 PRO A N 1
ATOM 5471 C CA . PRO A 1 332 ? -6.51383 11.38328 30.27408 1.000 39.09309 332 PRO A CA 1
ATOM 5472 C C . PRO A 1 332 ? -6.22437 11.02053 28.83080 1.000 41.66775 332 PRO A C 1
ATOM 5473 O O . PRO A 1 332 ? -5.90817 9.87212 28.50092 1.000 37.07350 332 PRO A O 1
ATOM 5484 N N . GLU A 1 333 ? -6.33031 12.02249 27.95878 1.000 36.64334 333 GLU A N 1
ATOM 5485 C CA . GLU A 1 333 ? -6.17392 11.75217 26.53848 1.000 38.01255 333 GLU A CA 1
ATOM 5486 C C . GLU A 1 333 ? -4.86210 11.03346 26.24904 1.000 32.87804 333 GLU A C 1
ATOM 5487 O O . GLU A 1 333 ? -4.82148 10.11522 25.42892 1.000 31.52435 333 GLU A O 1
ATOM 5499 N N . GLU A 1 334 ? -3.76688 11.47095 26.89382 1.000 33.49674 334 GLU A N 1
ATOM 5500 C CA . GLU A 1 334 ? -2.45226 10.88122 26.64847 1.000 36.57362 334 GLU A CA 1
ATOM 5501 C C . GLU A 1 334 ? -2.44642 9.38549 26.95504 1.000 30.60402 334 GLU A C 1
ATOM 5502 O O . GLU A 1 334 ? -1.81572 8.59483 26.24585 1.000 28.43491 334 GLU A O 1
ATOM 5514 N N . VAL A 1 335 ? -3.13089 8.98536 28.01810 1.000 29.24071 335 VAL A N 1
ATOM 5515 C CA . VAL A 1 335 ? -3.12544 7.58088 28.41633 1.000 30.39347 335 VAL A CA 1
ATOM 5516 C C . VAL A 1 335 ? -4.02911 6.76115 27.50640 1.000 30.28884 335 VAL A C 1
ATOM 5517 O O . VAL A 1 335 ? -3.61915 5.73346 26.95462 1.000 27.84595 335 VAL A O 1
ATOM 5530 N N . ARG A 1 336 ? -5.27292 7.21470 27.33534 1.000 31.19314 336 ARG A N 1
ATOM 5531 C CA . ARG A 1 336 ? -6.22437 6.52999 26.46260 1.000 30.85009 336 ARG A CA 1
ATOM 5532 C C . ARG A 1 336 ? -5.61466 6.24956 25.09958 1.000 30.73162 336 ARG A C 1
ATOM 5533 O O . ARG A 1 336 ? -5.70548 5.13354 24.57534 1.000 32.34555 336 ARG A O 1
ATOM 5554 N N . ARG A 1 337 ? -4.97445 7.25643 24.51554 1.000 30.61369 337 ARG A N 1
ATOM 5555 C CA . ARG A 1 337 ? -4.32714 7.09450 23.21821 1.000 32.18949 337 ARG A CA 1
ATOM 5556 C C . ARG A 1 337 ? -3.18598 6.08191 23.28041 1.000 29.64173 337 ARG A C 1
ATOM 5557 O O . ARG A 1 337 ? -3.00910 5.26441 22.36524 1.000 26.59818 337 ARG A O 1
ATOM 5578 N N . ALA A 1 338 ? -2.38650 6.13250 24.34219 1.000 27.91048 338 ALA A N 1
ATOM 5579 C CA . ALA A 1 338 ? -1.29232 5.17331 24.47017 1.000 28.96565 338 ALA A CA 1
ATOM 5580 C C . ALA A 1 338 ? -1.82926 3.75233 24.54452 1.000 23.48648 338 ALA A C 1
ATOM 5581 O O . ALA A 1 338 ? -1.28562 2.83914 23.91979 1.000 22.30602 338 ALA A O 1
ATOM 5588 N N . GLU A 1 339 ? -2.90253 3.55473 25.30294 1.000 23.53437 339 GLU A N 1
ATOM 5589 C CA . GLU A 1 339 ? -3.45898 2.21604 25.46798 1.000 24.85799 339 GLU A CA 1
ATOM 5590 C C . GLU A 1 339 ? -4.07218 1.72348 24.16924 1.000 25.00367 339 GLU A C 1
ATOM 5591 O O . GLU A 1 339 ? -3.96972 0.54215 23.82177 1.000 22.38568 339 GLU A O 1
ATOM 5603 N N . ALA A 1 340 ? -4.68725 2.63902 23.42211 1.000 25.16059 340 ALA A N 1
ATOM 5604 C CA . ALA A 1 340 ? -5.25074 2.27912 22.13090 1.000 26.31915 340 ALA A CA 1
ATOM 5605 C C . ALA A 1 340 ? -4.16300 1.86668 21.16251 1.000 24.21610 340 ALA A C 1
ATOM 5606 O O . ALA A 1 340 ? -4.31862 0.89712 20.41738 1.000 22.67936 340 ALA A O 1
ATOM 5613 N N . ARG A 1 341 ? -3.05554 2.60460 21.14989 1.000 21.43259 341 ARG A N 1
ATOM 5614 C CA . ARG A 1 341 ? -1.94827 2.24024 20.28376 1.000 26.60758 341 ARG A CA 1
ATOM 5615 C C . ARG A 1 341 ? -1.43912 0.85325 20.62949 1.000 25.77392 341 ARG A C 1
ATOM 5616 O O . ARG A 1 341 ? -1.17427 0.04250 19.73376 1.000 24.61140 341 ARG A O 1
ATOM 5637 N N . TYR A 1 342 ? -1.27928 0.57687 21.93126 1.000 25.01017 342 TYR A N 1
ATOM 5638 C CA . TYR A 1 342 ? -0.79098 -0.73619 22.35954 1.000 22.25383 342 TYR A CA 1
ATOM 5639 C C . TYR A 1 342 ? -1.67151 -1.83855 21.79369 1.000 23.21320 342 TYR A C 1
ATOM 5640 O O . TYR A 1 342 ? -1.18135 -2.79942 21.18866 1.000 20.85593 342 TYR A O 1
ATOM 5658 N N . ASP A 1 343 ? -2.99134 -1.70282 21.97059 1.000 25.63297 343 ASP A N 1
ATOM 5659 C CA . ASP A 1 343 ? -3.91249 -2.74451 21.51428 1.000 24.04631 343 ASP A CA 1
ATOM 5660 C C . ASP A 1 343 ? -3.93129 -2.84104 19.99126 1.000 28.67121 343 ASP A C 1
ATOM 5661 O O . ASP A 1 343 ? -4.00288 -3.93896 19.42637 1.000 25.45412 343 ASP A O 1
ATOM 5670 N N . GLU A 1 344 ? -3.84755 -1.70027 19.31423 1.000 31.77957 344 GLU A N 1
ATOM 5671 C CA . GLU A 1 344 ? -3.87997 -1.71292 17.85615 1.000 35.25190 344 GLU A CA 1
ATOM 5672 C C . GLU A 1 344 ? -2.65287 -2.43200 17.31603 1.000 32.11988 344 GLU A C 1
ATOM 5673 O O . GLU A 1 344 ? -2.76132 -3.28866 16.43044 1.000 30.03112 344 GLU A O 1
ATOM 5685 N N . VAL A 1 345 ? -1.47168 -2.11297 17.86151 1.000 28.97835 345 VAL A N 1
ATOM 5686 C CA . VAL A 1 345 ? -0.25447 -2.79170 17.43348 1.000 26.85808 345 VAL A CA 1
ATOM 5687 C C . VAL A 1 345 ? -0.33686 -4.27642 17.75556 1.000 26.47462 345 VAL A C 1
ATOM 5688 O O . VAL A 1 345 ? 0.17637 -5.12262 17.01056 1.000 28.94217 345 VAL A O 1
ATOM 5701 N N . ALA A 1 346 ? -0.95493 -4.61367 18.88609 1.000 27.72150 346 ALA A N 1
ATOM 5702 C CA . ALA A 1 346 ? -0.97505 -6.00326 19.32067 1.000 28.15485 346 ALA A CA 1
ATOM 5703 C C . ALA A 1 346 ? -1.69060 -6.86980 18.30874 1.000 33.67289 346 ALA A C 1
ATOM 5704 O O . ALA A 1 346 ? -1.25277 -7.98716 18.01565 1.000 32.34089 346 ALA A O 1
ATOM 5711 N N . LYS A 1 347 ? -2.81778 -6.38498 17.78711 1.000 31.41822 347 LYS A N 1
ATOM 5712 C CA . LYS A 1 347 ? -3.59606 -7.14066 16.82173 1.000 34.34612 347 LYS A CA 1
ATOM 5713 C C . LYS A 1 347 ? -3.09809 -6.92251 15.40341 1.000 35.72019 347 LYS A C 1
ATOM 5714 O O . LYS A 1 347 ? -3.83227 -7.20178 14.45414 1.000 39.63056 347 LYS A O 1
ATOM 5733 N N . GLY A 1 348 ? -1.88111 -6.41627 15.24138 1.000 32.02471 348 GLY A N 1
ATOM 5734 C CA . GLY A 1 348 ? -1.23426 -6.37095 13.95099 1.000 34.80605 348 GLY A CA 1
ATOM 5735 C C . GLY A 1 348 ? -1.51146 -5.13452 13.12642 1.000 37.00575 348 GLY A C 1
ATOM 5736 O O . GLY A 1 348 ? -1.15811 -5.11202 11.94554 1.000 34.07665 348 GLY A O 1
ATOM 5740 N N . GLY A 1 349 ? -2.13570 -4.10559 13.71059 1.000 36.70566 349 GLY A N 1
ATOM 5741 C CA . GLY A 1 349 ? -2.39367 -2.87667 12.99107 1.000 38.17814 349 GLY A CA 1
ATOM 5742 C C . GLY A 1 349 ? -1.21676 -1.91163 13.03227 1.000 37.72007 349 GLY A C 1
ATOM 5743 O O . GLY A 1 349 ? -0.27060 -2.03075 13.80454 1.000 37.45819 349 GLY A O 1
ATOM 5747 N N . ILE A 1 350 ? -1.27120 -0.92202 12.16010 1.000 40.16326 350 ILE A N 1
ATOM 5748 C CA . ILE A 1 350 ? -0.25525 0.12299 12.09049 1.000 40.60770 350 ILE A CA 1
ATOM 5749 C C . ILE A 1 350 ? -0.81262 1.33980 12.81705 1.000 42.88270 350 ILE A C 1
ATOM 5750 O O . ILE A 1 350 ? -1.95683 1.72959 12.54814 1.000 39.25783 350 ILE A O 1
ATOM 5766 N N . PRO A 1 351 ? -0.07019 1.93427 13.75128 1.000 39.30798 351 PRO A N 1
ATOM 5767 C CA . PRO A 1 351 ? -0.62048 3.04549 14.52813 1.000 44.48329 351 PRO A CA 1
ATOM 5768 C C . PRO A 1 351 ? -0.88017 4.25082 13.64468 1.000 51.31773 351 PRO A C 1
ATOM 5769 O O . PRO A 1 351 ? -0.35087 4.36961 12.53846 1.000 46.01568 351 PRO A O 1
ATOM 5780 N N . GLU A 1 352 ? -1.68240 5.17446 14.17604 1.000 54.64432 352 GLU A N 1
ATOM 5781 C CA . GLU A 1 352 ? -2.06418 6.34741 13.39881 1.000 63.34417 352 GLU A CA 1
ATOM 5782 C C . GLU A 1 352 ? -0.86716 7.25885 13.16742 1.000 56.25957 352 GLU A C 1
ATOM 5783 O O . GLU A 1 352 ? -0.54998 7.60845 12.02503 1.000 62.83208 352 GLU A O 1
ATOM 5795 N N . GLU A 1 353 ? -0.17050 7.63508 14.22955 1.000 57.87980 353 GLU A N 1
ATOM 5796 C CA . GLU A 1 353 ? 1.00930 8.47652 14.11438 1.000 63.78059 353 GLU A CA 1
ATOM 5797 C C . GLU A 1 353 ? 2.26078 7.64067 14.33030 1.000 54.88876 353 GLU A C 1
ATOM 5798 O O . GLU A 1 353 ? 2.39408 6.96406 15.35732 1.000 51.58308 353 GLU A O 1
ATOM 5810 N N . ILE A 1 354 ? 3.16806 7.68844 13.36109 1.000 49.92220 354 ILE A N 1
ATOM 5811 C CA . ILE A 1 354 ? 4.45777 7.01284 13.47194 1.000 47.23948 354 ILE A CA 1
ATOM 5812 C C . ILE A 1 354 ? 5.54224 8.01947 13.11954 1.000 46.01725 354 ILE A C 1
ATOM 5813 O O . ILE A 1 354 ? 5.28081 8.97981 12.38400 1.000 49.27760 354 ILE A O 1
ATOM 5829 N N . PRO A 1 355 ? 6.75416 7.85481 13.63183 1.000 45.95564 355 PRO A N 1
ATOM 5830 C CA . PRO A 1 355 ? 7.83675 8.77928 13.27631 1.000 46.54894 355 PRO A CA 1
ATOM 5831 C C . PRO A 1 355 ? 8.06473 8.83598 11.77108 1.000 48.56090 355 PRO A C 1
ATOM 5832 O O . PRO A 1 355 ? 7.96503 7.82664 11.07149 1.000 45.42004 355 PRO A O 1
ATOM 5843 N N . GLU A 1 356 ? 8.37057 10.03767 11.27850 1.000 49.56207 356 GLU A N 1
ATOM 5844 C CA . GLU A 1 356 ? 8.71841 10.27388 9.88298 1.000 43.19751 356 GLU A CA 1
ATOM 5845 C C . GLU A 1 356 ? 10.21908 10.50395 9.76815 1.000 38.15787 356 GLU A C 1
ATOM 5846 O O . GLU A 1 356 ? 10.81021 11.22596 10.57247 1.000 41.32839 356 GLU A O 1
ATOM 5858 N N . VAL A 1 357 ? 10.83456 9.88711 8.77119 1.000 39.07390 357 VAL A N 1
ATOM 5859 C CA . VAL A 1 357 ? 12.22906 10.14239 8.43353 1.000 42.10876 357 VAL A CA 1
ATOM 5860 C C . VAL A 1 357 ? 12.26067 10.46203 6.94671 1.000 43.23873 357 VAL A C 1
ATOM 5861 O O . VAL A 1 357 ? 11.87836 9.62499 6.12139 1.000 43.35494 357 VAL A O 1
ATOM 5874 N N . THR A 1 358 ? 12.68381 11.67142 6.60838 1.000 41.23724 358 THR A N 1
ATOM 5875 C CA . THR A 1 358 ? 12.84005 12.06032 5.21100 1.000 43.94989 358 THR A CA 1
ATOM 5876 C C . THR A 1 358 ? 14.24730 11.68727 4.77294 1.000 41.44234 358 THR A C 1
ATOM 5877 O O . THR A 1 358 ? 15.21508 11.94885 5.49235 1.000 41.83436 358 THR A O 1
ATOM 5888 N N . ILE A 1 359 ? 14.35336 11.05666 3.61297 1.000 40.22159 359 ILE A N 1
ATOM 5889 C CA . ILE A 1 359 ? 15.60910 10.51845 3.09957 1.000 39.70644 359 ILE A CA 1
ATOM 5890 C C . ILE A 1 359 ? 16.00428 11.31902 1.86135 1.000 44.76086 359 ILE A C 1
ATOM 5891 O O . ILE A 1 359 ? 15.20116 11.42264 0.92754 1.000 39.70076 359 ILE A O 1
ATOM 5907 N N . PRO A 1 360 ? 17.21158 11.87640 1.80791 1.000 43.01814 360 PRO A N 1
ATOM 5908 C CA . PRO A 1 360 ? 17.59807 12.65173 0.62344 1.000 43.34756 360 PRO A CA 1
ATOM 5909 C C . PRO A 1 360 ? 17.71232 11.78739 -0.62063 1.000 42.37118 360 PRO A C 1
ATOM 5910 O O . PRO A 1 360 ? 18.08808 10.61030 -0.57071 1.000 39.39844 360 PRO A O 1
ATOM 5921 N N . ALA A 1 361 ? 17.38389 12.40952 -1.76017 1.000 43.10568 361 ALA A N 1
ATOM 5922 C CA . ALA A 1 361 ? 17.44518 11.73377 -3.04767 1.000 41.16700 361 ALA A CA 1
ATOM 5923 C C . ALA A 1 361 ? 18.83897 11.23682 -3.37637 1.000 35.78379 361 ALA A C 1
ATOM 5924 O O . ALA A 1 361 ? 18.97250 10.28205 -4.14938 1.000 36.64745 361 ALA A O 1
ATOM 5931 N N . SER A 1 362 ? 19.87683 11.85175 -2.80254 1.000 37.84186 362 SER A N 1
ATOM 5932 C CA . SER A 1 362 ? 21.24058 11.39158 -3.03476 1.000 39.53146 362 SER A CA 1
ATOM 5933 C C . SER A 1 362 ? 21.47268 9.96390 -2.55561 1.000 43.78292 362 SER A C 1
ATOM 5934 O O . SER A 1 362 ? 22.44760 9.33282 -2.97736 1.000 44.36018 362 SER A O 1
ATOM 5942 N N . GLU A 1 363 ? 20.62510 9.45052 -1.66559 1.000 41.59791 363 GLU A N 1
ATOM 5943 C CA . GLU A 1 363 ? 20.77259 8.08192 -1.18077 1.000 44.66261 363 GLU A CA 1
ATOM 5944 C C . GLU A 1 363 ? 20.27003 7.04510 -2.17844 1.000 42.09072 363 GLU A C 1
ATOM 5945 O O . GLU A 1 363 ? 20.56656 5.85895 -2.01680 1.000 40.34385 363 GLU A O 1
ATOM 5957 N N . LEU A 1 364 ? 19.54046 7.46258 -3.20761 1.000 43.24318 364 LEU A N 1
ATOM 5958 C CA . LEU A 1 364 ? 18.98312 6.53966 -4.17890 1.000 40.52693 364 LEU A CA 1
ATOM 5959 C C . LEU A 1 364 ? 20.07905 5.88943 -5.02887 1.000 42.51759 364 LEU A C 1
ATOM 5960 O O . LEU A 1 364 ? 21.20078 6.38346 -5.15523 1.000 42.27820 364 LEU A O 1
ATOM 5976 N N . LYS A 1 365 ? 19.73321 4.76186 -5.62757 1.000 40.87821 365 LYS A N 1
ATOM 5977 C CA . LYS A 1 365 ? 20.68484 4.03519 -6.45979 1.000 42.99146 365 LYS A CA 1
ATOM 5978 C C . LYS A 1 365 ? 19.85939 3.28929 -7.49454 1.000 50.94186 365 LYS A C 1
ATOM 5979 O O . LYS A 1 365 ? 19.07622 2.39735 -7.14474 1.000 44.36720 365 LYS A O 1
ATOM 5998 N N . GLU A 1 366 ? 20.01781 3.67112 -8.76335 1.000 51.34369 366 GLU A N 1
ATOM 5999 C CA . GLU A 1 366 ? 19.12639 3.20818 -9.82310 1.000 48.06608 366 GLU A CA 1
ATOM 6000 C C . GLU A 1 366 ? 17.67632 3.55024 -9.48065 1.000 43.06850 366 GLU A C 1
ATOM 6001 O O . GLU A 1 366 ? 16.74886 2.78994 -9.75775 1.000 42.92615 366 GLU A O 1
ATOM 6013 N N . GLY A 1 367 ? 17.48409 4.70661 -8.85077 1.000 44.43942 367 GLY A N 1
ATOM 6014 C CA . GLY A 1 367 ? 16.16135 5.18753 -8.51673 1.000 47.54777 367 GLY A CA 1
ATOM 6015 C C . GLY A 1 367 ? 15.48362 4.50849 -7.34634 1.000 48.52853 367 GLY A C 1
ATOM 6016 O O . GLY A 1 367 ? 14.30252 4.79044 -7.09604 1.000 41.16720 367 GLY A O 1
ATOM 6020 N N . ARG A 1 368 ? 16.18649 3.63310 -6.61602 1.000 43.77075 368 ARG A N 1
ATOM 6021 C CA . ARG A 1 368 ? 15.59227 2.87139 -5.51998 1.000 42.85281 368 ARG A CA 1
ATOM 6022 C C . ARG A 1 368 ? 16.55755 2.84595 -4.33542 1.000 41.45382 368 ARG A C 1
ATOM 6023 O O . ARG A 1 368 ? 17.62207 3.46786 -4.36062 1.000 39.57962 368 ARG A O 1
ATOM 6044 N N . ILE A 1 369 ? 16.17456 2.13379 -3.27206 1.000 39.06514 369 ILE A N 1
ATOM 6045 C CA . ILE A 1 369 ? 17.06378 1.90755 -2.13335 1.000 35.45333 369 ILE A CA 1
ATOM 6046 C C . ILE A 1 369 ? 16.94171 0.45049 -1.71378 1.000 33.89936 369 ILE A C 1
ATOM 6047 O O . ILE A 1 369 ? 15.83832 -0.04310 -1.46104 1.000 34.20261 369 ILE A O 1
ATOM 6063 N N . TRP A 1 370 ? 18.06550 -0.24084 -1.68510 1.000 32.41290 370 TRP A N 1
ATOM 6064 C CA . TRP A 1 370 ? 18.11995 -1.59435 -1.15796 1.000 34.81691 370 TRP A CA 1
ATOM 6065 C C . TRP A 1 370 ? 17.47748 -1.63393 0.22041 1.000 31.08518 370 TRP A C 1
ATOM 6066 O O . TRP A 1 370 ? 17.76591 -0.79339 1.07281 1.000 29.89893 370 TRP A O 1
ATOM 6087 N N . VAL A 1 371 ? 16.58764 -2.60361 0.42514 1.000 32.48564 371 VAL A N 1
ATOM 6088 C CA . VAL A 1 371 ? 15.77300 -2.60204 1.63788 1.000 31.48458 371 VAL A CA 1
ATOM 6089 C C . VAL A 1 371 ? 16.65200 -2.59929 2.89493 1.000 25.86030 371 VAL A C 1
ATOM 6090 O O . VAL A 1 371 ? 16.35481 -1.90069 3.86256 1.000 28.46786 371 VAL A O 1
ATOM 6103 N N . ALA A 1 372 ? 17.74059 -3.36880 2.89847 1.000 28.03742 372 ALA A N 1
ATOM 6104 C CA . ALA A 1 372 ? 18.58836 -3.43152 4.08898 1.000 31.58841 372 ALA A CA 1
ATOM 6105 C C . ALA A 1 372 ? 19.13531 -2.05723 4.42814 1.000 29.95814 372 ALA A C 1
ATOM 6106 O O . ALA A 1 372 ? 19.07503 -1.61795 5.58362 1.000 30.69354 372 ALA A O 1
ATOM 6113 N N . ARG A 1 373 ? 19.66337 -1.34753 3.41580 1.000 33.29643 373 ARG A N 1
ATOM 6114 C CA . ARG A 1 373 ? 20.22454 -0.01350 3.63914 1.000 29.38009 373 ARG A CA 1
ATOM 6115 C C . ARG A 1 373 ? 19.13724 0.98966 3.96774 1.000 26.55458 373 ARG A C 1
ATOM 6116 O O . ARG A 1 373 ? 19.39719 1.96597 4.66423 1.000 27.02509 373 ARG A O 1
ATOM 6137 N N . LEU A 1 374 ? 17.92141 0.76999 3.46174 1.000 28.14259 374 LEU A N 1
ATOM 6138 C CA . LEU A 1 374 ? 16.81726 1.66005 3.78699 1.000 27.79599 374 LEU A CA 1
ATOM 6139 C C . LEU A 1 374 ? 16.51141 1.62800 5.28336 1.000 30.68395 374 LEU A C 1
ATOM 6140 O O . LEU A 1 374 ? 16.28901 2.67799 5.90249 1.000 29.88310 374 LEU A O 1
ATOM 6156 N N . PHE A 1 375 ? 16.49336 0.42786 5.87667 1.000 28.96404 375 PHE A N 1
ATOM 6157 C CA . PHE A 1 375 ? 16.19040 0.30527 7.30141 1.000 28.90224 375 PHE A CA 1
ATOM 6158 C C . PHE A 1 375 ? 17.27441 0.96342 8.14679 1.000 26.62172 375 PHE A C 1
ATOM 6159 O O . PHE A 1 375 ? 16.97706 1.60310 9.16255 1.000 27.78811 375 PHE A O 1
ATOM 6176 N N . THR A 1 376 ? 18.52955 0.85147 7.71932 1.000 27.70485 376 THR A N 1
ATOM 6177 C CA . THR A 1 376 ? 19.61344 1.51291 8.43864 1.000 27.76913 376 THR A CA 1
ATOM 6178 C C . THR A 1 376 ? 19.48361 3.02786 8.34787 1.000 29.57392 376 THR A C 1
ATOM 6179 O O . THR A 1 376 ? 19.63135 3.72943 9.35218 1.000 28.13267 376 THR A O 1
ATOM 6190 N N . LEU A 1 377 ? 19.18025 3.54530 7.15391 1.000 31.69105 377 LEU A N 1
ATOM 6191 C CA . LEU A 1 377 ? 18.95119 4.97709 6.99613 1.000 31.21192 377 LEU A CA 1
ATOM 6192 C C . LEU A 1 377 ? 17.76138 5.43151 7.81970 1.000 29.62279 377 LEU A C 1
ATOM 6193 O O . LEU A 1 377 ? 17.74705 6.55094 8.34013 1.000 34.70606 377 LEU A O 1
ATOM 6209 N N . ALA A 1 378 ? 16.74070 4.59360 7.93465 1.000 28.95284 378 ALA A N 1
ATOM 6210 C CA . ALA A 1 378 ? 15.59610 4.98919 8.73605 1.000 31.65081 378 ALA A CA 1
ATOM 6211 C C . ALA A 1 378 ? 15.86726 4.89696 10.23023 1.000 29.01270 378 ALA A C 1
ATOM 6212 O O . ALA A 1 378 ? 15.01646 5.29749 11.01701 1.000 32.35471 378 ALA A O 1
ATOM 6219 N N . GLY A 1 379 ? 17.01848 4.38715 10.63388 1.000 30.14095 379 GLY A N 1
ATOM 6220 C CA . GLY A 1 379 ? 17.30891 4.25597 12.04547 1.000 35.24505 379 GLY A CA 1
ATOM 6221 C C . GLY A 1 379 ? 16.73952 3.02169 12.70893 1.000 30.76207 379 GLY A C 1
ATOM 6222 O O . GLY A 1 379 ? 16.86035 2.88041 13.93022 1.000 32.40161 379 GLY A O 1
ATOM 6226 N N . LEU A 1 380 ? 16.15942 2.10339 11.95816 1.000 30.16037 380 LEU A N 1
ATOM 6227 C CA . LEU A 1 380 ? 15.59721 0.91860 12.58420 1.000 29.50187 380 LEU A CA 1
ATOM 6228 C C . LEU A 1 380 ? 16.62933 -0.17480 12.76493 1.000 28.77515 380 LEU A C 1
ATOM 6229 O O . LEU A 1 380 ? 16.45774 -1.03030 13.63966 1.000 30.19174 380 LEU A O 1
ATOM 6245 N N . THR A 1 381 ? 17.69323 -0.16495 11.97917 1.000 28.76578 381 THR A N 1
ATOM 6246 C CA . THR A 1 381 ? 18.74099 -1.16423 12.09093 1.000 26.75644 381 THR A CA 1
ATOM 6247 C C . THR A 1 381 ? 20.08645 -0.46204 12.16875 1.000 29.72100 381 THR A C 1
ATOM 6248 O O . THR A 1 381 ? 20.25792 0.62006 11.59832 1.000 29.79565 381 THR A O 1
ATOM 6259 N N . PRO A 1 382 ? 21.04474 -1.02986 12.91518 1.000 31.96090 382 PRO A N 1
ATOM 6260 C CA . PRO A 1 382 ? 22.35347 -0.37453 13.08315 1.000 27.95353 382 PRO A CA 1
ATOM 6261 C C . PRO A 1 382 ? 23.30871 -0.66336 11.95769 1.000 28.48107 382 PRO A C 1
ATOM 6262 O O . PRO A 1 382 ? 24.39317 -0.07484 11.90887 1.000 30.90053 382 PRO A O 1
ATOM 6273 N N . SER A 1 383 ? 22.96492 -1.60574 11.10183 1.000 31.29900 383 SER A N 1
ATOM 6274 C CA . SER A 1 383 ? 23.81470 -1.99823 10.00549 1.000 31.16691 383 SER A CA 1
ATOM 6275 C C . SER A 1 383 ? 22.95382 -2.69511 8.97077 1.000 32.40444 383 SER A C 1
ATOM 6276 O O . SER A 1 383 ? 21.91012 -3.28780 9.29853 1.000 29.61822 383 SER A O 1
ATOM 6284 N N . ASN A 1 384 ? 23.41962 -2.64088 7.72467 1.000 30.25203 384 ASN A N 1
ATOM 6285 C CA . ASN A 1 384 ? 22.74999 -3.37993 6.66891 1.000 31.68743 384 ASN A CA 1
ATOM 6286 C C . ASN A 1 384 ? 22.81686 -4.86702 6.94159 1.000 32.19821 384 ASN A C 1
ATOM 6287 O O . ASN A 1 384 ? 21.86610 -5.60381 6.65086 1.000 30.78725 384 ASN A O 1
ATOM 6298 N N . ALA A 1 385 ? 23.93408 -5.32974 7.51712 1.000 29.69246 385 ALA A N 1
ATOM 6299 C CA . ALA A 1 385 ? 24.04562 -6.74798 7.83004 1.000 28.03909 385 ALA A CA 1
ATOM 6300 C C . ALA A 1 385 ? 22.95603 -7.16783 8.80105 1.000 29.03335 385 ALA A C 1
ATOM 6301 O O . ALA A 1 385 ? 22.34675 -8.22923 8.63876 1.000 27.60170 385 ALA A O 1
ATOM 6308 N N . GLU A 1 386 ? 22.69247 -6.33970 9.81510 1.000 29.58945 386 GLU A N 1
ATOM 6309 C CA . GLU A 1 386 ? 21.66203 -6.68871 10.79343 1.000 30.15190 386 GLU A CA 1
ATOM 6310 C C . GLU A 1 386 ? 20.28492 -6.66386 10.14198 1.000 28.77686 386 GLU A C 1
ATOM 6311 O O . GLU A 1 386 ? 19.46455 -7.55404 10.39230 1.000 25.79247 386 GLU A O 1
ATOM 6323 N N . ALA A 1 387 ? 20.01941 -5.67538 9.27528 1.000 28.38373 387 ALA A N 1
ATOM 6324 C CA . ALA A 1 387 ? 18.75315 -5.66883 8.53759 1.000 27.71310 387 ALA A CA 1
ATOM 6325 C C . ALA A 1 387 ? 18.57719 -6.96724 7.75554 1.000 24.24446 387 ALA A C 1
ATOM 6326 O O . ALA A 1 387 ? 17.49815 -7.57569 7.76002 1.000 27.58375 387 ALA A O 1
ATOM 6333 N N . ARG A 1 388 ? 19.64169 -7.43823 7.11739 1.000 27.23664 388 ARG A N 1
ATOM 6334 C CA . ARG A 1 388 ? 19.54756 -8.69973 6.39369 1.000 30.09874 388 ARG A CA 1
ATOM 6335 C C . ARG A 1 388 ? 19.26571 -9.85811 7.33317 1.000 32.19194 388 ARG A C 1
ATOM 6336 O O . ARG A 1 388 ? 18.44574 -10.72635 7.02532 1.000 24.21202 388 ARG A O 1
ATOM 6357 N N . ARG A 1 389 ? 19.93909 -9.89643 8.48915 1.000 29.23956 389 ARG A N 1
ATOM 6358 C CA . ARG A 1 389 ? 19.67616 -10.99027 9.42057 1.000 28.38695 389 ARG A CA 1
ATOM 6359 C C . ARG A 1 389 ? 18.23400 -10.94120 9.90952 1.000 24.34002 389 ARG A C 1
ATOM 6360 O O . ARG A 1 389 ? 17.56614 -11.97301 10.02577 1.000 28.21973 389 ARG A O 1
ATOM 6381 N N . LEU A 1 390 ? 17.72094 -9.75122 10.16681 1.000 24.41234 390 LEU A N 1
ATOM 6382 C CA . LEU A 1 390 ? 16.34999 -9.65840 10.64988 1.000 27.13921 390 LEU A CA 1
ATOM 6383 C C . LEU A 1 390 ? 15.36510 -10.14923 9.59226 1.000 29.60532 390 LEU A C 1
ATOM 6384 O O . LEU A 1 390 ? 14.36861 -10.80578 9.91692 1.000 25.63964 390 LEU A O 1
ATOM 6400 N N . ILE A 1 391 ? 15.64613 -9.87442 8.32064 1.000 28.31137 391 ILE A N 1
ATOM 6401 C CA . ILE A 1 391 ? 14.78954 -10.37948 7.24837 1.000 28.75770 391 ILE A CA 1
ATOM 6402 C C . ILE A 1 391 ? 14.79471 -11.89922 7.24571 1.000 29.95467 391 ILE A C 1
ATOM 6403 O O . ILE A 1 391 ? 13.74420 -12.54165 7.13445 1.000 29.30834 391 ILE A O 1
ATOM 6419 N N . GLN A 1 392 ? 15.98097 -12.49892 7.36402 1.000 31.20109 392 GLN A N 1
ATOM 6420 C CA . GLN A 1 392 ? 16.02996 -13.95477 7.44489 1.000 33.79096 392 GLN A CA 1
ATOM 6421 C C . GLN A 1 392 ? 15.18679 -14.47083 8.59873 1.000 32.31469 392 GLN A C 1
ATOM 6422 O O . GLN A 1 392 ? 14.60456 -15.54891 8.48718 1.000 32.24756 392 GLN A O 1
ATOM 6436 N N . ASN A 1 393 ? 15.05001 -13.68917 9.67628 1.000 27.92435 393 ASN A N 1
ATOM 6437 C CA . ASN A 1 393 ? 14.25480 -14.07355 10.84284 1.000 29.30074 393 ASN A CA 1
ATOM 6438 C C . ASN A 1 393 ? 12.83939 -13.50018 10.81678 1.000 29.62789 393 ASN A C 1
ATOM 6439 O O . ASN A 1 393 ? 12.13091 -13.56113 11.83085 1.000 24.04489 393 ASN A O 1
ATOM 6450 N N . ARG A 1 394 ? 12.40134 -12.96631 9.67014 1.000 27.99096 394 ARG A N 1
ATOM 6451 C CA . ARG A 1 394 ? 11.03707 -12.45936 9.50082 1.000 28.63261 394 ARG A CA 1
ATOM 6452 C C . ARG A 1 394 ? 10.72113 -11.37237 10.52900 1.000 26.73143 394 ARG A C 1
ATOM 6453 O O . ARG A 1 394 ? 9.58745 -11.22303 10.99024 1.000 25.06929 394 ARG A O 1
ATOM 6474 N N . GLY A 1 395 ? 11.72693 -10.55582 10.83258 1.000 27.81447 395 GLY A N 1
ATOM 6475 C CA . GLY A 1 395 ? 11.57807 -9.50865 11.82363 1.000 27.32988 395 GLY A CA 1
ATOM 6476 C C . GLY A 1 395 ? 11.23971 -8.14293 11.23860 1.000 30.13181 395 GLY A C 1
ATOM 6477 O O . GLY A 1 395 ? 10.94278 -7.20447 11.98905 1.000 26.01253 395 GLY A O 1
ATOM 6481 N N . LEU A 1 396 ? 11.25481 -8.01437 9.90628 1.000 26.73760 396 LEU A N 1
ATOM 6482 C CA . LEU A 1 396 ? 11.01257 -6.73875 9.24306 1.000 25.14078 396 LEU A CA 1
ATOM 6483 C C . LEU A 1 396 ? 9.75850 -6.79778 8.37890 1.000 29.15765 396 LEU A C 1
ATOM 6484 O O . LEU A 1 396 ? 9.52621 -7.78326 7.66528 1.000 28.31860 396 LEU A O 1
ATOM 6500 N N . ARG A 1 397 ? 8.97633 -5.72378 8.41814 1.000 28.77060 397 ARG A N 1
ATOM 6501 C CA . ARG A 1 397 ? 7.82497 -5.55858 7.54168 1.000 31.03753 397 ARG A CA 1
ATOM 6502 C C . ARG A 1 397 ? 7.93060 -4.25299 6.75754 1.000 31.24646 397 ARG A C 1
ATOM 6503 O O . ARG A 1 397 ? 8.49489 -3.26245 7.23015 1.000 28.92641 397 ARG A O 1
ATOM 6524 N N . LEU A 1 398 ? 7.38481 -4.27467 5.54232 1.000 32.15506 398 LEU A N 1
ATOM 6525 C CA . LEU A 1 398 ? 7.26320 -3.09824 4.68369 1.000 32.17227 398 LEU A CA 1
ATOM 6526 C C . LEU A 1 398 ? 5.81156 -3.01974 4.22950 1.000 33.88128 398 LEU A C 1
ATOM 6527 O O . LEU A 1 398 ? 5.30349 -3.96005 3.61410 1.000 34.90765 398 LEU A O 1
ATOM 6543 N N . ASP A 1 399 ? 5.13776 -1.92600 4.57239 1.000 34.49165 399 ASP A N 1
ATOM 6544 C CA . ASP A 1 399 ? 3.71042 -1.76971 4.28463 1.000 38.17311 399 ASP A CA 1
ATOM 6545 C C . ASP A 1 399 ? 2.92333 -2.95508 4.82923 1.000 36.07832 399 ASP A C 1
ATOM 6546 O O . ASP A 1 399 ? 2.00462 -3.47589 4.19518 1.000 39.20137 399 ASP A O 1
ATOM 6555 N N . GLY A 1 400 ? 3.28516 -3.37172 6.03709 1.000 37.22986 400 GLY A N 1
ATOM 6556 C CA . GLY A 1 400 ? 2.58624 -4.42828 6.72307 1.000 34.40976 400 GLY A CA 1
ATOM 6557 C C . GLY A 1 400 ? 2.81664 -5.82336 6.19501 1.000 34.15000 400 GLY A C 1
ATOM 6558 O O . GLY A 1 400 ? 2.22026 -6.75863 6.72560 1.000 38.02090 400 GLY A O 1
ATOM 6562 N N . GLU A 1 401 ? 3.64663 -6.00213 5.17342 1.000 33.96064 401 GLU A N 1
ATOM 6563 C CA . GLU A 1 401 ? 3.97732 -7.31917 4.64967 1.000 35.48380 401 GLU A CA 1
ATOM 6564 C C . GLU A 1 401 ? 5.33968 -7.74915 5.17853 1.000 34.45414 401 GLU A C 1
ATOM 6565 O O . GLU A 1 401 ? 6.28510 -6.95704 5.20132 1.000 31.00701 401 GLU A O 1
ATOM 6577 N N . VAL A 1 402 ? 5.43497 -9.00506 5.61615 1.000 31.72075 402 VAL A N 1
ATOM 6578 C CA . VAL A 1 402 ? 6.71163 -9.51366 6.09830 1.000 32.91238 402 VAL A CA 1
ATOM 6579 C C . VAL A 1 402 ? 7.68082 -9.62055 4.93366 1.000 34.70805 402 VAL A C 1
ATOM 6580 O O . VAL A 1 402 ? 7.37722 -10.24857 3.90735 1.000 35.78636 402 VAL A O 1
ATOM 6593 N N . LEU A 1 403 ? 8.86414 -9.03606 5.09948 1.000 30.91186 403 LEU A N 1
ATOM 6594 C CA . LEU A 1 403 ? 9.87273 -9.07612 4.05232 1.000 34.74827 403 LEU A CA 1
ATOM 6595 C C . LEU A 1 403 ? 10.53584 -10.44440 3.98598 1.000 38.36472 403 LEU A C 1
ATOM 6596 O O . LEU A 1 403 ? 11.07652 -10.94105 4.98290 1.000 34.21180 403 LEU A O 1
ATOM 6612 N N . THR A 1 404 ? 10.52604 -11.03231 2.78889 1.000 33.74678 404 THR A N 1
ATOM 6613 C CA . THR A 1 404 ? 11.15217 -12.31416 2.53773 1.000 36.44491 404 THR A CA 1
ATOM 6614 C C . THR A 1 404 ? 12.26941 -12.23847 1.51420 1.000 39.17179 404 THR A C 1
ATOM 6615 O O . THR A 1 404 ? 12.97943 -13.23441 1.32581 1.000 40.46732 404 THR A O 1
ATOM 6626 N N . ASP A 1 405 ? 12.46895 -11.08795 0.87706 1.000 39.76902 405 ASP A N 1
ATOM 6627 C CA . ASP A 1 405 ? 13.51253 -10.92578 -0.12922 1.000 39.05559 405 ASP A CA 1
ATOM 6628 C C . ASP A 1 405 ? 14.57540 -9.96465 0.38075 1.000 37.01734 405 ASP A C 1
ATOM 6629 O O . ASP A 1 405 ? 14.36764 -8.74213 0.35886 1.000 36.28707 405 ASP A O 1
ATOM 6638 N N . PRO A 1 406 ? 15.73531 -10.45357 0.83145 1.000 37.38572 406 PRO A N 1
ATOM 6639 C CA . PRO A 1 406 ? 16.76883 -9.53867 1.34128 1.000 38.63798 406 PRO A CA 1
ATOM 6640 C C . PRO A 1 406 ? 17.46157 -8.72323 0.26768 1.000 40.09956 406 PRO A C 1
ATOM 6641 O O . PRO A 1 406 ? 18.24687 -7.84551 0.62155 1.000 38.21690 406 PRO A O 1
ATOM 6652 N N . MET A 1 407 ? 17.23673 -9.00113 -1.01720 1.000 42.85450 407 MET A N 1
ATOM 6653 C CA . MET A 1 407 ? 17.78323 -8.18864 -2.10093 1.000 43.96676 407 MET A CA 1
ATOM 6654 C C . MET A 1 407 ? 16.79320 -7.14771 -2.61602 1.000 41.73891 407 MET A C 1
ATOM 6655 O O . MET A 1 407 ? 17.13606 -6.36784 -3.51620 1.000 41.29937 407 MET A O 1
ATOM 6669 N N . LEU A 1 408 ? 15.58872 -7.10773 -2.05675 1.000 38.55223 408 LEU A N 1
ATOM 6670 C CA . LEU A 1 408 ? 14.56301 -6.19676 -2.53220 1.000 38.52268 408 LEU A CA 1
ATOM 6671 C C . LEU A 1 408 ? 15.09757 -4.77862 -2.65300 1.000 38.85450 408 LEU A C 1
ATOM 6672 O O . LEU A 1 408 ? 15.76293 -4.26054 -1.75247 1.000 35.59735 408 LEU A O 1
ATOM 6688 N N . GLN A 1 409 ? 14.76757 -4.13692 -3.76571 1.000 39.02659 409 GLN A N 1
ATOM 6689 C CA . GLN A 1 409 ? 15.04756 -2.72226 -3.96596 1.000 35.84073 409 GLN A CA 1
ATOM 6690 C C . GLN A 1 409 ? 13.72909 -1.97413 -3.89497 1.000 38.19162 409 GLN A C 1
ATOM 6691 O O . GLN A 1 409 ? 12.79527 -2.26632 -4.64963 1.000 43.08260 409 GLN A O 1
ATOM 6705 N N . VAL A 1 410 ? 13.65350 -1.02419 -2.97840 1.000 33.46275 410 VAL A N 1
ATOM 6706 C CA . VAL A 1 410 ? 12.39755 -0.41945 -2.57691 1.000 36.41460 410 VAL A CA 1
ATOM 6707 C C . VAL A 1 410 ? 12.17998 0.85090 -3.37586 1.000 36.85872 410 VAL A C 1
ATOM 6708 O O . VAL A 1 410 ? 13.08171 1.69195 -3.48166 1.000 35.45052 410 VAL A O 1
ATOM 6721 N N . ASP A 1 411 ? 10.97347 0.99962 -3.90380 1.000 38.26718 411 ASP A N 1
ATOM 6722 C CA . ASP A 1 411 ? 10.55227 2.20895 -4.59457 1.000 40.45174 411 ASP A CA 1
ATOM 6723 C C . ASP A 1 411 ? 9.99275 3.19789 -3.58147 1.000 36.32133 411 ASP A C 1
ATOM 6724 O O . ASP A 1 411 ? 9.03816 2.89267 -2.86700 1.000 37.93199 411 ASP A O 1
ATOM 6733 N N . LEU A 1 412 ? 10.57776 4.39108 -3.53424 1.000 38.94181 412 LEU A N 1
ATOM 6734 C CA . LEU A 1 412 ? 10.17597 5.42999 -2.59721 1.000 39.03022 412 LEU A CA 1
ATOM 6735 C C . LEU A 1 412 ? 9.43924 6.58800 -3.26531 1.000 40.60610 412 LEU A C 1
ATOM 6736 O O . LEU A 1 412 ? 9.40989 7.69391 -2.71910 1.000 37.40634 412 LEU A O 1
ATOM 6752 N N . SER A 1 413 ? 8.84019 6.35468 -4.43690 1.000 43.86246 413 SER A N 1
ATOM 6753 C CA . SER A 1 413 ? 8.04978 7.38935 -5.09962 1.000 43.50540 413 SER A CA 1
ATOM 6754 C C . SER A 1 413 ? 6.79601 7.74862 -4.31700 1.000 44.51073 413 SER A C 1
ATOM 6755 O O . SER A 1 413 ? 6.12211 8.72168 -4.67051 1.000 41.44901 413 SER A O 1
ATOM 6763 N N . ARG A 1 414 ? 6.46275 6.98766 -3.28278 1.000 40.51152 414 ARG A N 1
ATOM 6764 C CA . ARG A 1 414 ? 5.47682 7.36666 -2.28221 1.000 39.19893 414 ARG A CA 1
ATOM 6765 C C . ARG A 1 414 ? 6.01036 6.91986 -0.91556 1.000 38.30165 414 ARG A C 1
ATOM 6766 O O . ARG A 1 414 ? 6.89750 6.07447 -0.84735 1.000 36.10508 414 ARG A O 1
ATOM 6787 N N . PRO A 1 415 ? 5.50375 7.50759 0.16090 1.000 37.67118 415 PRO A N 1
ATOM 6788 C CA . PRO A 1 415 ? 6.01456 7.11869 1.48631 1.000 39.09994 415 PRO A CA 1
ATOM 6789 C C . PRO A 1 415 ? 5.74379 5.64949 1.77095 1.000 37.20747 415 PRO A C 1
ATOM 6790 O O . PRO A 1 415 ? 4.72066 5.09326 1.36613 1.000 35.56664 415 PRO A O 1
ATOM 6801 N N . ARG A 1 416 ? 6.70166 5.01184 2.44368 1.000 38.08650 416 ARG A N 1
ATOM 6802 C CA . ARG A 1 416 ? 6.61827 3.60166 2.78792 1.000 34.24684 416 ARG A CA 1
ATOM 6803 C C . ARG A 1 416 ? 6.65953 3.44848 4.30499 1.000 35.02407 416 ARG A C 1
ATOM 6804 O O . ARG A 1 416 ? 7.30118 4.23063 5.00639 1.000 30.81723 416 ARG A O 1
ATOM 6825 N N . ILE A 1 417 ? 5.97136 2.43338 4.80843 1.000 34.30087 417 ILE A N 1
ATOM 6826 C CA . ILE A 1 417 ? 5.91911 2.18446 6.24524 1.000 33.65091 417 ILE A CA 1
ATOM 6827 C C . ILE A 1 417 ? 6.83303 1.01041 6.55711 1.000 29.89318 417 ILE A C 1
ATOM 6828 O O . ILE A 1 417 ? 6.58742 -0.12099 6.13080 1.000 29.35774 417 ILE A O 1
ATOM 6844 N N . LEU A 1 418 ? 7.88698 1.28321 7.30143 1.000 30.61565 418 LEU A N 1
ATOM 6845 C CA . LEU A 1 418 ? 8.82039 0.25592 7.71585 1.000 28.60240 418 LEU A CA 1
ATOM 6846 C C . LEU A 1 418 ? 8.52513 -0.12013 9.16081 1.000 29.31675 418 LEU A C 1
ATOM 6847 O O . LEU A 1 418 ? 8.13807 0.72321 9.97459 1.000 29.98576 418 LEU A O 1
ATOM 6863 N N . GLN A 1 419 ? 8.72137 -1.39646 9.46598 1.000 30.55521 419 GLN A N 1
ATOM 6864 C CA . GLN A 1 419 ? 8.46544 -1.93377 10.79603 1.000 28.66639 419 GLN A CA 1
ATOM 6865 C C . GLN A 1 419 ? 9.58841 -2.89159 11.15202 1.000 28.16306 419 GLN A C 1
ATOM 6866 O O . GLN A 1 419 ? 10.00093 -3.71192 10.32265 1.000 26.03348 419 GLN A O 1
ATOM 6880 N N . ARG A 1 420 ? 10.10726 -2.75192 12.37480 1.000 26.61724 420 ARG A N 1
ATOM 6881 C CA . ARG A 1 420 ? 11.10713 -3.66891 12.92469 1.000 25.20829 420 ARG A CA 1
ATOM 6882 C C . ARG A 1 420 ? 10.51803 -4.29666 14.18921 1.000 27.08295 420 ARG A C 1
ATOM 6883 O O . ARG A 1 420 ? 10.05961 -3.59022 15.08708 1.000 27.09874 420 ARG A O 1
ATOM 6904 N N . GLY A 1 421 ? 10.47301 -5.61788 14.21722 1.000 26.25607 421 GLY A N 1
ATOM 6905 C CA . GLY A 1 421 ? 9.89325 -6.30160 15.34911 1.000 25.53390 421 GLY A CA 1
ATOM 6906 C C . GLY A 1 421 ? 8.44067 -5.93303 15.54736 1.000 26.16866 421 GLY A C 1
ATOM 6907 O O . GLY A 1 421 ? 7.69480 -5.62949 14.61198 1.000 23.86260 421 GLY A O 1
ATOM 6911 N N . LYS A 1 422 ? 8.04335 -5.90972 16.81265 1.000 23.79584 422 LYS A N 1
ATOM 6912 C CA . LYS A 1 422 ? 6.62760 -5.84464 17.12955 1.000 24.39145 422 LYS A CA 1
ATOM 6913 C C . LYS A 1 422 ? 6.06699 -4.43285 17.02400 1.000 25.53080 422 LYS A C 1
ATOM 6914 O O . LYS A 1 422 ? 4.93593 -4.26514 16.56609 1.000 24.90368 422 LYS A O 1
ATOM 6933 N N . ASP A 1 423 ? 6.82043 -3.39557 17.43333 1.000 22.67962 423 ASP A N 1
ATOM 6934 C CA . ASP A 1 423 ? 6.16031 -2.09642 17.52143 1.000 28.13212 423 ASP A CA 1
ATOM 6935 C C . ASP A 1 423 ? 7.02724 -0.88575 17.18410 1.000 27.42274 423 ASP A C 1
ATOM 6936 O O . ASP A 1 423 ? 6.67284 0.23102 17.58647 1.000 29.22363 423 ASP A O 1
ATOM 6945 N N . ARG A 1 424 ? 8.12433 -1.05409 16.46514 1.000 27.13271 424 ARG A N 1
ATOM 6946 C CA . ARG A 1 424 ? 8.92565 0.06615 15.99911 1.000 30.55752 424 ARG A CA 1
ATOM 6947 C C . ARG A 1 424 ? 8.60447 0.34588 14.53230 1.000 31.72519 424 ARG A C 1
ATOM 6948 O O . ARG A 1 424 ? 8.86494 -0.49855 13.67145 1.000 26.48138 424 ARG A O 1
ATOM 6969 N N . PHE A 1 425 ? 8.04772 1.53055 14.26376 1.000 32.49312 425 PHE A N 1
ATOM 6970 C CA . PHE A 1 425 ? 7.60720 1.93815 12.93263 1.000 31.43985 425 PHE A CA 1
ATOM 6971 C C . PHE A 1 425 ? 8.29990 3.23741 12.52443 1.000 32.97313 425 PHE A C 1
ATOM 6972 O O . PHE A 1 425 ? 8.48118 4.13890 13.34973 1.000 32.65468 425 PHE A O 1
ATOM 6989 N N . VAL A 1 426 ? 8.67682 3.33282 11.24378 1.000 33.99972 426 VAL A N 1
ATOM 6990 C CA . VAL A 1 426 ? 9.16773 4.57675 10.65015 1.000 37.54168 426 VAL A CA 1
ATOM 6991 C C . VAL A 1 426 ? 8.55351 4.71735 9.26108 1.000 37.20783 426 VAL A C 1
ATOM 6992 O O . VAL A 1 426 ? 8.64284 3.79617 8.44397 1.000 36.78062 426 VAL A O 1
ATOM 7005 N N . ARG A 1 427 ? 7.92972 5.85960 8.99474 1.000 40.83322 427 ARG A N 1
ATOM 7006 C CA . ARG A 1 427 ? 7.45137 6.18654 7.65532 1.000 38.03559 427 ARG A CA 1
ATOM 7007 C C . ARG A 1 427 ? 8.54135 6.96933 6.94237 1.000 36.89457 427 ARG A C 1
ATOM 7008 O O . ARG A 1 427 ? 8.97232 8.01448 7.43119 1.000 39.17565 427 ARG A O 1
ATOM 7029 N N . VAL A 1 428 ? 8.98940 6.47111 5.79819 1.000 37.18599 428 VAL A N 1
ATOM 7030 C CA . VAL A 1 428 ? 10.06961 7.10398 5.05168 1.000 39.20184 428 VAL A CA 1
ATOM 7031 C C . VAL A 1 428 ? 9.49681 7.73956 3.79221 1.000 38.37481 428 VAL A C 1
ATOM 7032 O O . VAL A 1 428 ? 8.60070 7.17505 3.15923 1.000 32.72006 428 VAL A O 1
ATOM 7045 N N . ARG A 1 429 ? 10.01672 8.91405 3.43430 1.000 40.34358 429 ARG A N 1
ATOM 7046 C CA . ARG A 1 429 ? 9.65519 9.54766 2.17071 1.000 40.86715 429 ARG A CA 1
ATOM 7047 C C . ARG A 1 429 ? 10.85003 10.33469 1.64864 1.000 45.09174 429 ARG A C 1
ATOM 7048 O O . ARG A 1 429 ? 11.71591 10.76519 2.42087 1.000 42.71159 429 ARG A O 1
ATOM 7069 N N . LEU A 1 430 ? 10.88078 10.51317 0.32499 1.000 38.58785 430 LEU A N 1
ATOM 7070 C CA . LEU A 1 430 ? 11.99744 11.16782 -0.33776 1.000 41.14989 430 LEU A CA 1
ATOM 7071 C C . LEU A 1 430 ? 11.90507 12.68074 -0.19245 1.000 42.23416 430 LEU A C 1
ATOM 7072 O O . LEU A 1 430 ? 10.81624 13.26132 -0.10401 1.000 44.98819 430 LEU A O 1
ATOM 7088 N N . SER A 1 431 ? 13.06889 13.31809 -0.16686 1.000 47.10612 431 SER A N 1
ATOM 7089 C CA . SER A 1 431 ? 13.14476 14.77633 -0.14847 1.000 51.29158 431 SER A CA 1
ATOM 7090 C C . SER A 1 431 ? 14.48987 15.17833 -0.71656 1.000 55.08548 431 SER A C 1
ATOM 7091 O O . SER A 1 431 ? 15.52209 14.88386 -0.10476 1.000 57.99363 431 SER A O 1
ATOM 7099 N N . ASP A 1 432 ? 14.48128 15.85695 -1.86557 1.000 54.05515 432 ASP A N 1
ATOM 7100 C CA . ASP A 1 432 ? 15.69824 16.24703 -2.57725 1.000 55.23001 432 ASP A CA 1
ATOM 7101 C C . ASP A 1 432 ? 16.93207 16.45145 -1.69837 1.000 59.79515 432 ASP A C 1
ATOM 7102 O O . ASP A 1 432 ? 18.02578 15.98515 -2.03972 1.000 59.79974 432 ASP A O 1
#

Sequence (425 aa):
GHTPEEALALLLKRGAEEIVPEEELLAKLKEGRPLTVKLGADPTRPDLHLGHAVVLRRKMRQFQELGHKVVLIIGDFTGMIGDPSGRRRPPLTLEETRRENAKTYVAQAGKILRQEPHLFEELRYNSEWLEGLTFKEVVRRLTSLMMTVAQMMLEREDFKKRYEAGIPISLHELLLYPFAQAYDSVAIRADVEMGGTDQRRFNLLVGREVQRAYGQSPQVCFLMPLLVGLDGRREKMSKSLDNYIGLTEPPEAMFKKLMRVPDPLLPSYFRLLTDLEEEEEIEEALLKAGPVPAHRVLARLLTAAYALPQIPPRIDRAFYESLGYAWEAFGRDKEAGPEEVRRAEARYDEVAKGGIPEEIPEVTIPASELKEGRIWVARLFTLAGLTPSNAEARRLIQNRGLRLDGEVLTDPMLQVDLSRPRILQRGKDRFVRVRLSD